Protein AF-A0A6I6CKU2-F1 (afdb_monomer)

Sequence (514 aa):
MPNRETVRALVSAFNVHNYARNTVKTNFTLQSRGKEDYIVVSFDKSMGTYQCRRYLDSIKRKIIREFYGIEKGNKAEILDTAKLIFDVNSFPFENYKDVESFPLKNYKGDWFVDKQGSIKFVTSVDDGVIFNLKSHLASSLAKDIREDMQISSTTVPFNKGKYLCCSKFDNKELSQQFKSKFLSRMRERYENVPKKPLKVKDNSVYIKDVFDDARFIDSVTRYKAWLVGMYLGVESSANYKVKLFKDMIIESIGQATRVTVAGFIRNFPLNEKTAKILIPVVLDNGEPRILASEEALKLSYAFNYAVFNNLYSKVQAELPICGDSGIYGIDFSNKEISHCVITKIIKNSVINKDHELSIDPELRFRALSRSPSTELSGMKLESPTCSQGGVKDSPRQGSEKEEGEEGLRLLNYVNSVRTSDRPLTDLSYATTSCGVPGISRDLSAGEGTLTEANIPDQKRSSSIPSLRAWDSSTFLNSEDSLKDTENICNEEPEKQQVRGCPETSKFKHIPSLT

Structure (mmCIF, N/CA/C/O backbone):
data_AF-A0A6I6CKU2-F1
#
_entry.id   AF-A0A6I6CKU2-F1
#
loop_
_atom_site.group_PDB
_atom_site.id
_atom_site.type_symbol
_atom_site.label_atom_id
_atom_site.label_alt_id
_atom_site.label_comp_id
_atom_site.label_asym_id
_atom_site.label_entity_id
_atom_site.label_seq_id
_atom_site.pdbx_PDB_ins_code
_atom_site.Cartn_x
_atom_site.Cartn_y
_atom_site.Cartn_z
_atom_site.occupancy
_atom_site.B_iso_or_equiv
_atom_site.auth_seq_id
_atom_site.auth_comp_id
_atom_site.auth_asym_id
_atom_site.auth_atom_id
_atom_site.pdbx_PDB_model_num
ATOM 1 N N . MET A 1 1 ? -21.635 -7.963 4.712 1.00 56.56 1 MET A N 1
ATOM 2 C CA . MET A 1 1 ? -20.225 -8.071 4.290 1.00 56.56 1 MET A CA 1
ATOM 3 C C . MET A 1 1 ? -19.980 -7.177 3.080 1.00 56.56 1 MET A C 1
ATOM 5 O O . MET A 1 1 ? -20.855 -7.131 2.217 1.00 56.56 1 MET A O 1
ATOM 9 N N . PRO A 1 2 ? -18.857 -6.438 3.028 1.00 69.00 2 PRO A N 1
ATOM 10 C CA . PRO A 1 2 ? -18.448 -5.670 1.854 1.00 69.00 2 PRO A CA 1
ATOM 11 C C . PRO A 1 2 ? -18.294 -6.583 0.640 1.00 69.00 2 PRO A C 1
ATOM 13 O O . PRO A 1 2 ? -17.998 -7.769 0.783 1.00 69.00 2 PRO A O 1
ATOM 16 N N . ASN A 1 3 ? -18.465 -6.029 -0.558 1.00 84.88 3 ASN A N 1
ATOM 17 C CA . ASN A 1 3 ? -18.207 -6.792 -1.769 1.00 84.88 3 ASN A CA 1
ATOM 18 C C . ASN A 1 3 ? -16.691 -7.041 -1.941 1.00 84.88 3 ASN A C 1
ATOM 20 O O . ASN A 1 3 ? -15.838 -6.375 -1.344 1.00 84.88 3 ASN A O 1
ATOM 24 N N . ARG A 1 4 ? -16.351 -8.009 -2.792 1.00 90.44 4 ARG A N 1
ATOM 25 C CA . ARG A 1 4 ? -14.965 -8.404 -3.075 1.00 90.44 4 ARG A CA 1
ATOM 26 C C . ARG A 1 4 ? -14.084 -7.250 -3.565 1.00 90.44 4 ARG A C 1
ATOM 28 O O . ARG A 1 4 ? -12.880 -7.240 -3.312 1.00 90.44 4 ARG A O 1
ATOM 35 N N . GLU A 1 5 ? -14.658 -6.286 -4.279 1.00 93.44 5 GLU A N 1
ATOM 36 C CA . GLU A 1 5 ? -13.935 -5.113 -4.779 1.00 93.44 5 GLU A CA 1
ATOM 37 C C . GLU A 1 5 ? -13.506 -4.193 -3.638 1.00 93.44 5 GLU A C 1
ATOM 39 O O . GLU A 1 5 ? -12.350 -3.776 -3.601 1.00 93.44 5 GLU A O 1
ATOM 44 N N . THR A 1 6 ? -14.383 -3.958 -2.660 1.00 95.69 6 THR A N 1
ATOM 45 C CA . THR A 1 6 ? -14.067 -3.193 -1.451 1.00 95.69 6 THR A CA 1
ATOM 46 C C . THR A 1 6 ? -12.953 -3.870 -0.660 1.00 95.69 6 THR A C 1
ATOM 48 O O . THR A 1 6 ? -11.991 -3.208 -0.276 1.00 95.69 6 THR A O 1
ATOM 51 N N . VAL A 1 7 ? -13.009 -5.194 -0.472 1.00 96.12 7 VAL A N 1
ATOM 52 C CA . VAL A 1 7 ? -11.934 -5.935 0.215 1.00 96.12 7 VAL A CA 1
ATOM 53 C C . VAL A 1 7 ? -10.614 -5.821 -0.551 1.00 96.12 7 VAL A C 1
ATOM 55 O O . VAL A 1 7 ? -9.569 -5.564 0.045 1.00 96.12 7 VAL A O 1
ATOM 58 N N . ARG A 1 8 ? -10.643 -5.951 -1.883 1.00 96.38 8 ARG A N 1
ATOM 59 C CA . ARG A 1 8 ? -9.453 -5.792 -2.733 1.00 96.38 8 ARG A CA 1
ATOM 60 C C . ARG A 1 8 ? -8.849 -4.393 -2.597 1.00 96.38 8 ARG A C 1
ATOM 62 O O . ARG A 1 8 ? -7.631 -4.277 -2.471 1.00 96.38 8 ARG A O 1
ATOM 69 N N . ALA A 1 9 ? -9.687 -3.357 -2.601 1.00 97.62 9 ALA A N 1
ATOM 70 C CA . ALA A 1 9 ? -9.259 -1.975 -2.426 1.00 97.62 9 ALA A CA 1
ATOM 71 C C . ALA A 1 9 ? -8.648 -1.751 -1.032 1.00 97.62 9 ALA A C 1
ATOM 73 O O . ALA A 1 9 ? -7.588 -1.144 -0.926 1.00 97.62 9 ALA A O 1
ATOM 74 N N . LEU A 1 10 ? -9.246 -2.310 0.027 1.00 98.38 10 LEU A N 1
ATOM 75 C CA . LEU A 1 10 ? -8.714 -2.244 1.394 1.00 98.38 10 LEU A CA 1
ATOM 76 C C . LEU A 1 10 ? -7.353 -2.939 1.535 1.00 98.38 10 LEU A C 1
ATOM 78 O O . LEU A 1 10 ? -6.452 -2.392 2.167 1.00 98.38 10 LEU A O 1
ATOM 82 N N . VAL A 1 11 ? -7.176 -4.115 0.926 1.00 98.19 11 VAL A N 1
ATOM 83 C CA . VAL A 1 11 ? -5.886 -4.826 0.902 1.00 98.19 11 VAL A CA 1
ATOM 84 C C . VAL A 1 11 ? -4.819 -3.997 0.177 1.00 98.19 11 VAL A C 1
ATOM 86 O O . VAL A 1 11 ? -3.705 -3.850 0.679 1.00 98.19 11 VAL A O 1
ATOM 89 N N . SER A 1 12 ? -5.166 -3.406 -0.971 1.00 98.06 12 SER A N 1
ATOM 90 C CA . SER A 1 12 ? -4.270 -2.508 -1.712 1.00 98.06 12 SER A CA 1
ATOM 91 C C . SER A 1 12 ? -3.883 -1.280 -0.879 1.00 98.06 12 SER A C 1
ATOM 93 O O . SER A 1 12 ? -2.698 -0.968 -0.744 1.00 98.06 12 SER A O 1
ATOM 95 N N . ALA A 1 13 ? -4.868 -0.638 -0.242 1.00 98.38 13 ALA A N 1
ATOM 96 C CA . ALA A 1 13 ? -4.661 0.506 0.638 1.00 98.38 13 ALA A CA 1
ATOM 97 C C . ALA A 1 13 ? -3.720 0.162 1.797 1.00 98.38 13 ALA A C 1
ATOM 99 O O . ALA A 1 13 ? -2.774 0.902 2.062 1.00 98.38 13 ALA A O 1
ATOM 100 N N . PHE A 1 14 ? -3.932 -0.986 2.448 1.00 98.38 14 PHE A N 1
ATOM 101 C CA . PHE A 1 14 ? -3.084 -1.456 3.541 1.00 98.38 14 PHE A CA 1
ATOM 102 C C . PHE A 1 14 ? -1.624 -1.602 3.093 1.00 98.38 14 PHE A C 1
ATOM 104 O O . PHE A 1 14 ? -0.724 -1.062 3.738 1.00 98.38 14 PHE A O 1
ATOM 111 N N . ASN A 1 15 ? -1.391 -2.261 1.956 1.00 98.31 15 ASN A N 1
ATOM 112 C CA . ASN A 1 15 ? -0.050 -2.451 1.406 1.00 98.31 15 ASN A CA 1
ATOM 113 C C . ASN A 1 15 ? 0.641 -1.114 1.084 1.00 98.31 15 ASN A C 1
ATOM 115 O O . ASN A 1 15 ? 1.746 -0.839 1.560 1.00 98.31 15 ASN A O 1
ATOM 119 N N . VAL A 1 16 ? -0.022 -0.254 0.303 1.00 98.00 16 VAL A N 1
ATOM 120 C CA . VAL A 1 16 ? 0.553 1.013 -0.179 1.00 98.00 16 VAL A CA 1
ATOM 121 C C . VAL A 1 16 ? 0.796 1.993 0.965 1.00 98.00 16 VAL A C 1
ATOM 123 O O . VAL A 1 16 ? 1.851 2.621 1.009 1.00 98.00 16 VAL A O 1
ATOM 126 N N . HIS A 1 17 ? -0.137 2.126 1.913 1.00 96.69 17 HIS A N 1
ATOM 127 C CA . HIS A 1 17 ? 0.030 3.054 3.034 1.00 96.69 17 HIS A CA 1
ATOM 128 C C . HIS A 1 17 ? 1.182 2.643 3.954 1.00 96.69 17 HIS A C 1
ATOM 130 O O . HIS A 1 17 ? 1.969 3.502 4.355 1.00 96.69 17 HIS A O 1
ATOM 136 N N . ASN A 1 18 ? 1.312 1.350 4.270 1.00 96.12 18 ASN A N 1
ATOM 137 C CA . ASN A 1 18 ? 2.425 0.875 5.092 1.00 96.12 18 ASN A CA 1
ATOM 138 C C . ASN A 1 18 ? 3.771 1.007 4.361 1.00 96.12 18 ASN A C 1
ATOM 140 O O . ASN A 1 18 ? 4.771 1.354 4.993 1.00 96.12 18 ASN A O 1
ATOM 144 N N . TYR A 1 19 ? 3.795 0.797 3.038 1.00 94.69 19 TYR A N 1
ATOM 145 C CA . TYR A 1 19 ? 4.985 1.040 2.226 1.00 94.69 19 TYR A CA 1
ATOM 146 C C . TYR A 1 19 ? 5.379 2.524 2.228 1.00 94.69 19 TYR A C 1
ATOM 148 O O . TYR A 1 19 ? 6.525 2.845 2.543 1.00 94.69 19 TYR A O 1
ATOM 156 N N . ALA A 1 20 ? 4.429 3.418 1.933 1.00 92.25 20 ALA A N 1
ATOM 157 C CA . ALA A 1 20 ? 4.652 4.858 1.809 1.00 92.25 20 ALA A CA 1
ATOM 158 C C . ALA A 1 20 ? 5.150 5.503 3.110 1.00 92.25 20 ALA A C 1
ATOM 160 O O . ALA A 1 20 ? 5.988 6.395 3.063 1.00 92.25 20 ALA A O 1
ATOM 161 N N . ARG A 1 21 ? 4.665 5.038 4.269 1.00 89.44 21 ARG A N 1
ATOM 162 C CA . ARG A 1 21 ? 5.145 5.484 5.590 1.00 89.44 21 ARG A CA 1
ATOM 163 C C . ARG A 1 21 ? 6.405 4.771 6.069 1.00 89.44 21 ARG A C 1
ATOM 165 O O . ARG A 1 21 ? 6.883 5.045 7.159 1.00 89.44 21 ARG A O 1
ATOM 172 N N . ASN A 1 22 ? 6.899 3.795 5.310 1.00 89.88 22 ASN A N 1
ATOM 173 C CA . ASN A 1 22 ? 7.991 2.930 5.734 1.00 89.88 22 ASN A CA 1
ATOM 174 C C . ASN A 1 22 ? 7.745 2.228 7.095 1.00 89.88 22 ASN A C 1
ATOM 176 O O . ASN A 1 22 ? 8.678 1.966 7.847 1.00 89.88 22 ASN A O 1
ATOM 180 N N . THR A 1 23 ? 6.489 1.898 7.408 1.00 91.12 23 THR A N 1
ATOM 181 C CA . THR A 1 23 ? 6.108 1.277 8.688 1.00 91.12 23 THR A CA 1
ATOM 182 C C . THR A 1 23 ? 6.424 -0.215 8.705 1.00 91.12 23 THR A C 1
ATOM 184 O O . THR A 1 23 ? 7.088 -0.733 9.601 1.00 91.12 23 THR A O 1
ATOM 187 N N . VAL A 1 24 ? 5.914 -0.931 7.704 1.00 94.06 24 VAL A N 1
ATOM 188 C CA . VAL A 1 24 ? 6.107 -2.369 7.521 1.00 94.06 24 VAL A CA 1
ATOM 189 C C . VAL A 1 24 ? 5.898 -2.704 6.050 1.00 94.06 24 VAL A C 1
ATOM 191 O O . VAL A 1 24 ? 4.963 -2.219 5.416 1.00 94.06 24 VAL A O 1
ATOM 194 N N . LYS A 1 25 ? 6.776 -3.517 5.471 1.00 95.19 25 LYS A N 1
ATOM 195 C CA . LYS A 1 25 ? 6.597 -3.994 4.100 1.00 95.19 25 LYS A CA 1
ATOM 196 C C . LYS A 1 25 ? 5.571 -5.111 4.091 1.00 95.19 25 LYS A C 1
ATOM 198 O O . LYS A 1 25 ? 5.665 -6.007 4.919 1.00 95.19 25 LYS A O 1
ATOM 203 N N . THR A 1 26 ? 4.576 -5.033 3.214 1.00 96.75 26 THR A N 1
ATOM 204 C CA . THR A 1 26 ? 3.448 -5.978 3.138 1.00 96.75 26 THR A CA 1
ATOM 205 C C . THR A 1 26 ? 3.100 -6.235 1.678 1.00 96.75 26 THR A C 1
ATOM 207 O O . THR A 1 26 ? 3.168 -5.318 0.865 1.00 96.75 26 THR A O 1
ATOM 210 N N . ASN A 1 27 ? 2.762 -7.480 1.345 1.00 96.38 27 ASN A N 1
ATOM 211 C CA . ASN A 1 27 ? 2.477 -7.947 -0.018 1.00 96.38 27 ASN A CA 1
ATOM 212 C C . ASN A 1 27 ? 1.135 -8.694 -0.095 1.00 96.38 27 ASN A C 1
ATOM 214 O O . ASN A 1 27 ? 0.981 -9.674 -0.822 1.00 96.38 27 ASN A O 1
ATOM 218 N N . PHE A 1 28 ? 0.159 -8.277 0.710 1.00 96.94 28 PHE A N 1
ATOM 219 C CA . PHE A 1 28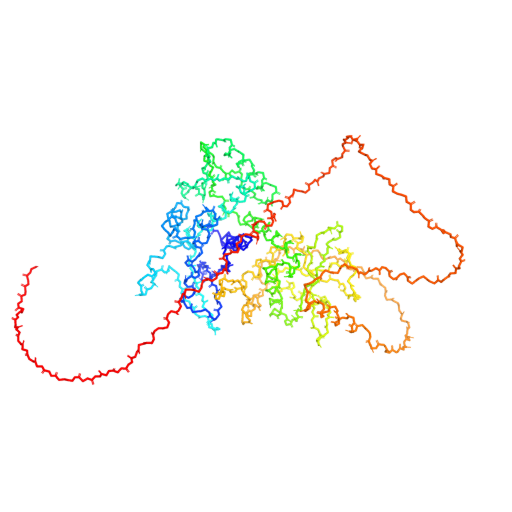 ? -1.093 -9.009 0.851 1.00 96.94 28 PHE A CA 1
ATOM 220 C C . PHE A 1 28 ? -1.833 -9.077 -0.484 1.00 96.94 28 PHE A C 1
ATOM 222 O O . PHE A 1 28 ? -1.978 -8.070 -1.181 1.00 96.94 28 PHE A O 1
ATOM 229 N N . THR A 1 29 ? -2.338 -10.258 -0.833 1.00 95.06 29 THR A N 1
ATOM 230 C CA . THR A 1 29 ? -3.132 -10.462 -2.050 1.00 95.06 29 THR A CA 1
ATOM 231 C C . THR A 1 29 ? -4.480 -11.077 -1.717 1.00 95.06 29 THR A C 1
ATOM 233 O O . THR A 1 29 ? -4.567 -11.955 -0.867 1.00 95.06 29 THR A O 1
ATOM 236 N N . LEU A 1 30 ? -5.538 -10.630 -2.396 1.00 94.75 30 LEU A N 1
ATOM 237 C CA . LEU A 1 30 ? -6.864 -11.233 -2.278 1.00 94.75 30 LEU A CA 1
ATOM 238 C C . LEU A 1 30 ? -7.019 -12.345 -3.322 1.00 94.75 30 LEU A C 1
ATOM 240 O O . LEU A 1 30 ? -6.935 -12.083 -4.527 1.00 94.75 30 LEU A O 1
ATOM 244 N N . GLN A 1 31 ? -7.263 -13.570 -2.870 1.00 91.69 31 GLN A N 1
ATOM 245 C CA . GLN A 1 31 ? -7.540 -14.733 -3.714 1.00 91.69 31 GLN A CA 1
ATOM 246 C C . GLN A 1 31 ? -8.893 -15.333 -3.344 1.00 91.69 31 GLN A C 1
ATOM 248 O O . GLN A 1 31 ? -9.341 -15.185 -2.216 1.00 91.69 31 GLN A O 1
ATOM 253 N N . SER A 1 32 ? -9.530 -16.028 -4.283 1.00 86.25 32 SER A N 1
ATOM 254 C CA . SER A 1 32 ? -10.801 -16.712 -4.023 1.00 86.25 32 SER A CA 1
ATOM 255 C C . SER A 1 32 ? -10.615 -18.210 -4.188 1.00 86.25 32 SER A C 1
ATOM 257 O O . SER A 1 32 ? -10.017 -18.650 -5.176 1.00 86.25 32 SER A O 1
ATOM 259 N N . ARG A 1 33 ? -11.143 -18.992 -3.246 1.00 79.69 33 ARG A N 1
ATOM 260 C CA . ARG A 1 33 ? -11.263 -20.448 -3.371 1.00 79.69 33 ARG A CA 1
ATOM 261 C C . ARG A 1 33 ? -12.738 -20.797 -3.208 1.00 79.69 33 ARG A C 1
ATOM 263 O O . ARG A 1 33 ? -13.307 -20.669 -2.131 1.00 79.69 33 ARG A O 1
ATOM 270 N N . GLY A 1 34 ? -13.381 -21.177 -4.311 1.00 79.06 34 GLY A N 1
ATOM 271 C CA . GLY A 1 34 ? -14.831 -21.360 -4.338 1.00 79.06 34 GLY A CA 1
ATOM 272 C C . GLY A 1 34 ? -15.570 -20.040 -4.101 1.00 79.06 34 GLY A C 1
ATOM 273 O O . GLY A 1 34 ? -15.383 -19.089 -4.858 1.00 79.06 34 GLY A O 1
ATOM 274 N N . LYS A 1 35 ? -16.418 -20.003 -3.068 1.00 78.62 35 LYS A N 1
ATOM 275 C CA . LYS A 1 35 ? -17.223 -18.827 -2.689 1.00 78.62 35 LYS A CA 1
ATOM 276 C C . LYS A 1 35 ? -16.555 -17.937 -1.637 1.00 78.62 35 LYS A C 1
ATOM 278 O O . LYS A 1 35 ? -17.101 -16.887 -1.319 1.00 78.62 35 LYS A O 1
ATOM 283 N N . GLU A 1 36 ? -15.409 -18.351 -1.106 1.00 85.00 36 GLU A N 1
ATOM 284 C CA . GLU A 1 36 ? -14.719 -17.649 -0.029 1.00 85.00 36 GLU A CA 1
ATOM 285 C C . GLU A 1 36 ? -13.511 -16.877 -0.558 1.00 85.00 36 GLU A C 1
ATOM 287 O O . GLU A 1 36 ? -12.762 -17.349 -1.425 1.00 85.00 36 GLU A O 1
ATOM 292 N N . ASP A 1 37 ? -13.336 -15.673 -0.020 1.00 91.12 37 ASP A N 1
ATOM 293 C CA . ASP A 1 37 ? -12.187 -14.819 -0.268 1.00 91.12 37 ASP A CA 1
ATOM 294 C C . ASP A 1 37 ? -11.178 -14.953 0.881 1.00 91.12 37 ASP A C 1
ATOM 296 O O . ASP A 1 37 ? -11.534 -14.992 2.060 1.00 91.12 37 ASP A O 1
ATOM 300 N N . TYR A 1 38 ? -9.898 -14.988 0.521 1.00 93.44 38 TYR A N 1
ATOM 301 C CA . TYR A 1 38 ? -8.781 -15.159 1.439 1.00 93.44 38 TYR A CA 1
ATOM 302 C C . TYR A 1 38 ? -7.694 -14.130 1.160 1.00 93.44 38 TYR A C 1
ATOM 304 O O . TYR A 1 38 ? -7.378 -13.833 0.001 1.00 93.44 38 TYR A O 1
ATOM 312 N N . ILE A 1 39 ? -7.068 -13.638 2.225 1.00 95.69 39 ILE A N 1
ATOM 313 C CA . ILE A 1 39 ? -5.825 -12.880 2.129 1.00 95.69 39 ILE A CA 1
ATOM 314 C C . ILE A 1 39 ? -4.663 -13.866 2.140 1.00 95.69 39 ILE A C 1
ATOM 316 O O . ILE A 1 39 ? -4.586 -14.744 2.997 1.00 95.69 39 ILE A O 1
ATOM 320 N N . VAL A 1 40 ? -3.751 -13.703 1.186 1.00 94.62 40 VAL A N 1
ATOM 321 C CA . VAL A 1 40 ? -2.530 -14.496 1.063 1.00 94.62 40 VAL A CA 1
ATOM 322 C C . VAL A 1 40 ? -1.313 -13.599 1.240 1.00 94.62 40 VAL A C 1
ATOM 324 O O . VAL A 1 40 ? -1.195 -12.576 0.559 1.00 94.62 40 VAL A O 1
ATOM 327 N N . VAL A 1 41 ? -0.402 -14.020 2.114 1.00 95.69 41 VAL A N 1
ATOM 328 C CA . VAL A 1 41 ? 0.933 -13.442 2.314 1.00 95.69 41 VAL A CA 1
ATOM 329 C C . VAL A 1 41 ? 1.953 -14.410 1.729 1.00 95.69 41 VAL A C 1
ATOM 331 O O . VAL A 1 41 ? 1.909 -15.602 2.040 1.00 95.69 41 VAL A O 1
ATOM 334 N N . SER A 1 42 ? 2.841 -13.914 0.867 1.00 94.31 42 SER A N 1
ATOM 335 C CA . SER A 1 42 ? 3.862 -14.746 0.215 1.00 94.31 42 SER A CA 1
ATOM 336 C C . SER A 1 42 ? 5.248 -14.435 0.762 1.00 94.31 42 SER A C 1
ATOM 338 O O . SER A 1 42 ? 5.627 -13.266 0.852 1.00 94.31 42 SER A O 1
ATOM 340 N N . PHE A 1 43 ? 5.996 -15.476 1.103 1.00 94.56 43 PHE A N 1
ATOM 341 C CA . PHE A 1 43 ? 7.346 -15.378 1.641 1.00 94.56 43 PHE A CA 1
ATOM 342 C C . PHE A 1 43 ? 8.356 -15.909 0.634 1.00 94.56 43 PHE A C 1
ATOM 344 O O . PHE A 1 43 ? 8.044 -16.802 -0.154 1.00 94.56 43 PHE A O 1
ATOM 351 N N . ASP A 1 44 ? 9.554 -15.343 0.670 1.00 92.12 44 ASP A N 1
ATOM 352 C CA . ASP A 1 44 ? 10.681 -15.821 -0.112 1.00 92.12 44 ASP A CA 1
ATOM 353 C C . ASP A 1 44 ? 11.053 -17.250 0.309 1.00 92.12 44 ASP A C 1
ATOM 355 O O . ASP A 1 44 ? 10.981 -17.600 1.490 1.00 92.12 44 ASP A O 1
ATOM 359 N N . LYS A 1 45 ? 11.483 -18.077 -0.649 1.00 89.31 45 LYS A N 1
ATOM 360 C CA . LYS A 1 45 ? 11.867 -19.482 -0.419 1.00 89.31 45 LYS A CA 1
ATOM 361 C C . LYS A 1 45 ? 13.009 -19.662 0.586 1.00 89.31 45 LYS A C 1
ATOM 363 O O . LYS A 1 45 ? 13.162 -20.743 1.146 1.00 89.31 45 LYS A O 1
ATOM 368 N N . SER A 1 46 ? 13.816 -18.624 0.817 1.00 88.38 46 SER A N 1
ATOM 369 C CA . SER A 1 46 ? 14.869 -18.640 1.836 1.00 88.38 46 SER A CA 1
ATOM 370 C C . SER A 1 46 ? 14.338 -18.517 3.266 1.00 88.38 46 SER A C 1
ATOM 372 O O . SER A 1 46 ? 15.090 -18.766 4.209 1.00 88.38 46 SER A O 1
ATOM 374 N N . MET A 1 47 ? 13.065 -18.147 3.454 1.00 91.69 47 MET A N 1
ATOM 375 C CA . MET A 1 47 ? 12.471 -18.012 4.778 1.00 91.69 47 MET A CA 1
ATOM 376 C C . MET A 1 47 ? 11.917 -19.339 5.295 1.00 91.69 47 MET A C 1
ATOM 378 O O . MET A 1 47 ? 11.051 -19.961 4.683 1.00 91.69 47 MET A O 1
ATOM 382 N N . GLY A 1 48 ? 12.350 -19.731 6.493 1.00 90.56 48 GLY A N 1
ATOM 383 C CA . GLY A 1 48 ? 11.729 -20.821 7.241 1.00 90.56 48 GLY A CA 1
ATOM 384 C C . GLY A 1 48 ? 10.452 -20.380 7.965 1.00 90.56 48 GLY A C 1
ATOM 385 O O . GLY A 1 48 ? 10.269 -19.206 8.291 1.00 90.56 48 GLY A O 1
ATOM 386 N N . THR A 1 49 ? 9.592 -21.338 8.325 1.00 87.12 49 THR A N 1
ATOM 387 C CA . THR A 1 49 ? 8.307 -21.092 9.015 1.00 87.12 49 THR A CA 1
ATOM 388 C C . THR A 1 49 ? 8.433 -20.192 10.250 1.00 87.12 49 THR A C 1
ATOM 390 O O . THR A 1 49 ? 7.565 -19.356 10.498 1.00 87.12 49 THR A O 1
ATOM 393 N N . TYR A 1 50 ? 9.514 -20.332 11.026 1.00 86.25 50 TYR A N 1
ATOM 394 C CA . TYR A 1 50 ? 9.772 -19.486 12.195 1.00 86.25 50 TYR A CA 1
ATOM 395 C C . TYR A 1 50 ? 9.970 -18.009 11.819 1.00 86.25 50 TYR A C 1
ATOM 397 O O . TYR A 1 50 ? 9.373 -17.132 12.444 1.00 86.25 50 TYR A O 1
ATOM 405 N N . GLN A 1 51 ? 10.750 -17.729 10.771 1.00 91.56 51 GLN A N 1
ATOM 406 C CA . GLN A 1 51 ? 10.971 -16.366 10.280 1.00 91.56 51 GLN A CA 1
ATOM 407 C C . GLN A 1 51 ? 9.668 -15.766 9.740 1.00 91.56 51 GLN A C 1
ATOM 409 O O . GLN A 1 51 ? 9.335 -14.630 10.073 1.00 91.56 51 GLN A O 1
ATOM 414 N N . CYS A 1 52 ? 8.876 -16.543 8.993 1.00 91.50 52 CYS A N 1
ATOM 415 C CA . CYS A 1 52 ? 7.580 -16.088 8.483 1.00 91.50 52 CYS A CA 1
ATOM 416 C C . CYS A 1 52 ? 6.609 -15.715 9.618 1.00 91.50 52 CYS A C 1
ATOM 418 O O . CYS A 1 52 ? 5.939 -14.685 9.552 1.00 91.50 52 CYS A O 1
ATOM 420 N N . ARG A 1 53 ? 6.555 -16.518 10.691 1.00 87.19 53 ARG A N 1
ATOM 421 C CA . ARG A 1 53 ? 5.743 -16.221 11.887 1.00 87.19 53 ARG A CA 1
ATOM 422 C C . ARG A 1 53 ? 6.228 -14.964 12.605 1.00 87.19 53 ARG A C 1
ATOM 424 O O . ARG A 1 53 ? 5.424 -14.076 12.871 1.00 87.19 53 ARG A O 1
ATOM 431 N N . ARG A 1 54 ? 7.542 -14.830 12.833 1.00 87.62 54 ARG A N 1
ATOM 432 C CA . ARG A 1 54 ? 8.129 -13.610 13.421 1.00 87.62 54 ARG A CA 1
ATOM 433 C C . ARG A 1 54 ? 7.789 -12.358 12.615 1.00 87.62 54 ARG A C 1
ATOM 435 O O . ARG A 1 54 ? 7.521 -11.313 13.211 1.00 87.62 54 ARG A O 1
ATOM 442 N N . TYR A 1 55 ? 7.794 -12.445 11.284 1.00 93.00 55 TYR A N 1
ATOM 443 C CA . TYR A 1 55 ? 7.376 -11.341 10.426 1.00 93.00 55 TYR A CA 1
ATOM 444 C C . TYR A 1 55 ? 5.916 -10.953 10.693 1.00 93.00 55 TYR A C 1
ATOM 446 O O . TYR A 1 55 ? 5.649 -9.779 10.962 1.00 93.00 55 TYR A O 1
ATOM 454 N N . LEU A 1 56 ? 4.991 -11.917 10.664 1.00 92.00 56 LEU A N 1
ATOM 455 C CA . LEU A 1 56 ? 3.562 -11.667 10.874 1.00 92.00 56 LEU A CA 1
ATOM 456 C C . LEU A 1 56 ? 3.287 -11.078 12.270 1.00 92.00 56 LEU A C 1
ATOM 458 O O . LEU A 1 56 ? 2.577 -10.075 12.377 1.00 92.00 56 LEU A O 1
ATOM 462 N N . ASP A 1 57 ? 3.935 -11.599 13.317 1.00 85.81 57 ASP A N 1
ATOM 463 C CA . ASP A 1 57 ? 3.876 -11.053 14.683 1.00 85.81 57 ASP A CA 1
ATOM 464 C C . ASP A 1 57 ? 4.360 -9.592 14.743 1.00 85.81 57 ASP A C 1
ATOM 466 O O . ASP A 1 57 ? 3.880 -8.772 15.538 1.00 85.81 57 ASP A O 1
ATOM 470 N N . SER A 1 58 ? 5.331 -9.241 13.894 1.00 88.94 58 SER A N 1
ATOM 471 C CA . SER A 1 58 ? 5.932 -7.910 13.879 1.00 88.94 58 SER A CA 1
ATOM 472 C C . SER A 1 58 ? 5.013 -6.828 13.309 1.00 88.94 58 SER A C 1
ATOM 474 O O . SER A 1 58 ? 5.189 -5.664 13.677 1.00 88.94 58 SER A O 1
ATOM 476 N N . ILE A 1 59 ? 4.031 -7.179 12.466 1.00 92.94 59 ILE A N 1
ATOM 477 C CA . ILE A 1 59 ? 3.163 -6.222 11.754 1.00 92.94 59 ILE A CA 1
ATOM 478 C C . ILE A 1 59 ? 2.423 -5.322 12.744 1.00 92.94 59 ILE A C 1
ATOM 480 O O . ILE A 1 59 ? 2.568 -4.097 12.701 1.00 92.94 59 ILE A O 1
ATOM 484 N N . LYS A 1 60 ? 1.698 -5.926 13.695 1.00 91.75 60 LYS A N 1
ATOM 485 C CA . LYS A 1 60 ? 0.990 -5.206 14.764 1.00 91.75 60 LYS A CA 1
ATOM 486 C C . LYS A 1 60 ? 1.928 -4.276 15.519 1.00 91.75 60 LYS A C 1
ATOM 488 O O . LYS A 1 60 ? 1.641 -3.093 15.675 1.00 91.75 60 LYS A O 1
ATOM 493 N N . ARG A 1 61 ? 3.067 -4.810 15.964 1.00 89.81 61 ARG A N 1
ATOM 494 C CA . ARG A 1 61 ? 4.052 -4.068 16.755 1.00 89.81 61 ARG A CA 1
ATOM 495 C C . ARG A 1 61 ? 4.570 -2.843 15.999 1.00 89.81 61 ARG A C 1
ATOM 497 O O . ARG A 1 61 ? 4.607 -1.762 16.573 1.00 89.81 61 ARG A O 1
ATOM 504 N N . LYS A 1 62 ? 4.957 -3.000 14.730 1.00 91.88 62 LYS A N 1
ATOM 505 C CA . LYS A 1 62 ? 5.483 -1.907 13.897 1.00 91.88 62 LYS A CA 1
ATOM 506 C C . LYS A 1 62 ? 4.427 -0.821 13.661 1.00 91.88 62 LYS A C 1
ATOM 508 O O . LYS A 1 62 ? 4.718 0.352 13.862 1.00 91.88 62 LYS A O 1
ATOM 513 N N . ILE A 1 63 ? 3.195 -1.209 13.327 1.00 93.38 63 ILE A N 1
ATOM 514 C CA . ILE A 1 63 ? 2.096 -0.261 13.077 1.00 93.38 63 ILE A CA 1
ATOM 515 C C . ILE A 1 63 ? 1.723 0.522 14.337 1.00 93.38 63 ILE A C 1
ATOM 517 O O . ILE A 1 63 ? 1.583 1.742 14.281 1.00 93.38 63 ILE A O 1
ATOM 521 N N . ILE A 1 64 ? 1.583 -0.156 15.479 1.00 91.06 64 ILE A N 1
ATOM 522 C CA . ILE A 1 64 ? 1.206 0.501 16.734 1.00 91.06 64 ILE A CA 1
ATOM 523 C C . ILE A 1 64 ? 2.273 1.509 17.171 1.00 91.06 64 ILE A C 1
ATOM 525 O O . ILE A 1 64 ? 1.939 2.634 17.538 1.00 91.06 64 ILE A O 1
ATOM 529 N N . ARG A 1 65 ? 3.555 1.149 17.063 1.00 88.81 65 ARG A N 1
ATOM 530 C CA . ARG A 1 65 ? 4.661 2.061 17.385 1.00 88.81 65 ARG A CA 1
ATOM 531 C C . ARG A 1 65 ? 4.647 3.310 16.507 1.00 88.81 65 ARG A C 1
ATOM 533 O O . ARG A 1 65 ? 4.685 4.415 17.029 1.00 88.81 65 ARG A O 1
ATOM 540 N N . GLU A 1 66 ? 4.515 3.141 15.196 1.00 87.62 66 GLU A N 1
ATOM 541 C CA . GLU A 1 66 ? 4.510 4.260 14.249 1.00 87.62 66 GLU A CA 1
ATOM 542 C C . GLU A 1 66 ? 3.317 5.210 14.467 1.00 87.62 66 GLU A C 1
ATOM 544 O O . GLU A 1 66 ? 3.437 6.441 14.494 1.00 87.62 66 GLU A O 1
ATOM 549 N N . PHE A 1 67 ? 2.120 4.652 14.644 1.00 85.56 67 PHE A N 1
ATOM 550 C CA . PHE A 1 67 ? 0.899 5.456 14.618 1.00 85.56 67 PHE A CA 1
ATOM 551 C C . PHE A 1 67 ? 0.629 6.128 15.971 1.00 85.56 67 PHE A C 1
ATOM 553 O O . PHE A 1 67 ? -0.038 7.170 15.997 1.00 85.56 67 PHE A O 1
ATOM 560 N N . TYR A 1 68 ? 1.178 5.569 17.057 1.00 82.44 68 TYR A N 1
ATOM 561 C CA . TYR A 1 68 ? 0.879 5.964 18.436 1.00 82.44 68 TYR A CA 1
ATOM 562 C C . TYR A 1 68 ? 2.108 6.305 19.287 1.00 82.44 68 TYR A C 1
ATOM 564 O O . TYR A 1 68 ? 1.936 6.678 20.439 1.00 82.44 68 TYR A O 1
ATOM 572 N N . GLY A 1 69 ? 3.322 6.248 18.728 1.00 76.19 69 GLY A N 1
ATOM 573 C CA . GLY A 1 69 ? 4.535 6.755 19.380 1.00 76.19 69 GLY A CA 1
ATOM 574 C C . GLY A 1 69 ? 5.006 5.930 20.577 1.00 76.19 69 GLY A C 1
ATOM 575 O O . GLY A 1 69 ? 5.605 6.484 21.489 1.00 76.19 69 GLY A O 1
ATOM 576 N N . ILE A 1 70 ? 4.723 4.626 20.590 1.00 79.19 70 ILE A N 1
ATOM 577 C CA . ILE A 1 70 ? 5.091 3.739 21.704 1.00 79.19 70 ILE A CA 1
ATOM 578 C C . ILE A 1 70 ? 6.549 3.282 21.564 1.00 79.19 70 ILE A C 1
ATOM 580 O O . ILE A 1 70 ? 6.992 2.874 20.481 1.00 79.19 70 ILE A O 1
ATOM 584 N N . GLU A 1 71 ? 7.292 3.323 22.671 1.00 74.75 71 GLU A N 1
ATOM 585 C CA . GLU A 1 71 ? 8.719 3.004 22.716 1.00 74.75 71 GLU A CA 1
ATOM 586 C C . GLU A 1 71 ? 9.047 1.543 22.355 1.00 74.75 71 GLU A C 1
ATOM 588 O O . GLU A 1 71 ? 8.250 0.605 22.498 1.00 74.75 71 GLU A O 1
ATOM 593 N N . LYS A 1 72 ? 10.280 1.338 21.870 1.00 64.25 72 LYS A N 1
ATOM 594 C CA . LYS A 1 72 ? 10.822 0.024 21.500 1.00 64.25 72 LYS A CA 1
ATOM 595 C C . LYS A 1 72 ? 11.073 -0.803 22.767 1.00 64.25 72 LYS A C 1
ATOM 597 O O . LYS A 1 72 ? 12.148 -0.751 23.339 1.00 64.25 72 LYS A O 1
ATOM 602 N N . GLY A 1 73 ? 10.092 -1.597 23.186 1.00 64.50 73 GLY A N 1
ATOM 603 C CA . GLY A 1 73 ? 10.255 -2.536 24.306 1.00 64.50 73 GLY A CA 1
ATOM 604 C C . GLY A 1 73 ? 8.998 -2.733 25.144 1.00 64.50 73 GLY A C 1
ATOM 605 O O . GLY A 1 73 ? 8.829 -3.794 25.743 1.00 64.50 73 GLY A O 1
ATOM 606 N N . ASN A 1 74 ? 8.063 -1.779 25.109 1.00 80.12 74 ASN A N 1
ATOM 607 C CA . ASN A 1 74 ? 6.846 -1.845 25.913 1.00 80.12 74 ASN A CA 1
ATOM 608 C C . ASN A 1 74 ? 5.773 -2.756 25.285 1.00 80.12 74 ASN A C 1
ATOM 610 O O . ASN A 1 74 ? 4.761 -2.309 24.745 1.00 80.12 74 ASN A O 1
ATOM 614 N N . LYS A 1 75 ? 6.009 -4.075 25.312 1.00 78.19 75 LYS A N 1
ATOM 615 C CA . LYS A 1 75 ? 5.100 -5.074 24.718 1.00 78.19 75 LYS A CA 1
ATOM 616 C C . LYS A 1 75 ? 3.679 -4.996 25.296 1.00 78.19 75 LYS A C 1
ATOM 618 O O . LYS A 1 75 ? 2.724 -5.182 24.541 1.00 78.19 75 LYS A O 1
ATOM 623 N N . ALA A 1 76 ? 3.547 -4.720 26.596 1.00 82.44 76 ALA A N 1
ATOM 624 C CA . ALA A 1 76 ? 2.255 -4.602 27.270 1.00 82.44 76 ALA A CA 1
ATOM 625 C C . ALA A 1 76 ? 1.457 -3.406 26.731 1.00 82.44 76 ALA A C 1
ATOM 627 O O . ALA A 1 76 ? 0.337 -3.583 26.255 1.00 82.44 76 ALA A O 1
ATOM 628 N N . GLU A 1 77 ? 2.074 -2.223 26.673 1.00 85.88 77 GLU A N 1
ATOM 629 C CA . GLU A 1 77 ? 1.435 -1.014 26.140 1.00 85.88 77 GLU A CA 1
ATOM 630 C C . GLU A 1 77 ? 1.067 -1.147 24.656 1.00 85.88 77 GLU A C 1
ATOM 632 O O . GLU A 1 77 ? -0.001 -0.695 24.236 1.00 85.88 77 GLU A O 1
ATOM 637 N N . ILE A 1 78 ? 1.902 -1.822 23.855 1.00 86.06 78 ILE A N 1
ATOM 638 C CA . ILE A 1 78 ? 1.597 -2.106 22.444 1.00 86.06 78 ILE A CA 1
ATOM 639 C C . ILE A 1 78 ? 0.328 -2.948 22.329 1.00 86.06 78 ILE A C 1
ATOM 641 O O . ILE A 1 78 ? -0.539 -2.655 21.502 1.00 86.06 78 ILE A O 1
ATOM 645 N N . LEU A 1 79 ? 0.216 -4.002 23.139 1.00 86.25 79 LEU A N 1
ATOM 646 C CA . LEU A 1 79 ? -0.951 -4.871 23.128 1.00 86.25 79 LEU A CA 1
ATOM 647 C C . LEU A 1 79 ? -2.199 -4.134 23.622 1.00 86.25 79 LEU A C 1
ATOM 649 O O . LEU A 1 79 ? -3.255 -4.251 23.000 1.00 86.25 79 LEU A O 1
ATOM 653 N N . ASP A 1 80 ? -2.094 -3.366 24.701 1.00 89.25 80 ASP A N 1
ATOM 654 C CA . ASP A 1 80 ? -3.236 -2.649 25.260 1.00 89.25 80 ASP A CA 1
ATOM 655 C C . ASP A 1 80 ? -3.716 -1.542 24.325 1.00 89.25 80 ASP A C 1
ATOM 657 O O . ASP A 1 80 ? -4.912 -1.449 24.050 1.00 89.25 80 ASP A O 1
ATOM 661 N N . THR A 1 81 ? -2.798 -0.808 23.700 1.00 89.44 81 THR A N 1
ATOM 662 C CA . THR A 1 81 ? -3.138 0.159 22.649 1.00 89.44 81 THR A CA 1
ATOM 663 C C . THR A 1 81 ? -3.793 -0.530 21.457 1.00 89.44 81 THR A C 1
ATOM 665 O O . THR A 1 81 ? -4.844 -0.086 20.992 1.00 89.44 81 THR A O 1
ATOM 668 N N . ALA A 1 82 ? -3.255 -1.663 20.994 1.00 90.75 82 ALA A N 1
ATOM 669 C CA . ALA A 1 82 ? -3.866 -2.421 19.906 1.00 90.75 82 A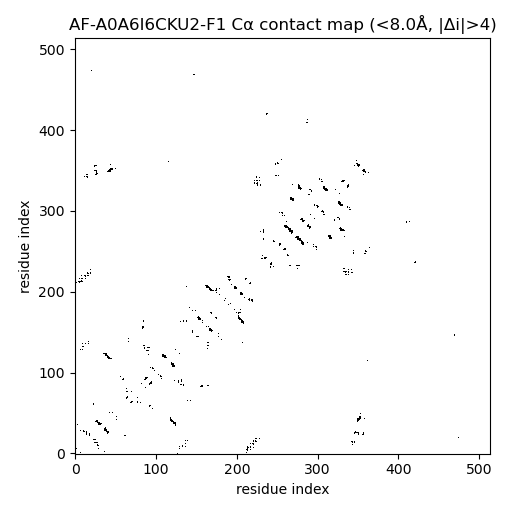LA A CA 1
ATOM 670 C C . ALA A 1 82 ? -5.297 -2.863 20.245 1.00 90.75 82 ALA A C 1
ATOM 672 O O . ALA A 1 82 ? -6.185 -2.705 19.409 1.00 90.75 82 ALA A O 1
ATOM 673 N N . LYS A 1 83 ? -5.551 -3.338 21.474 1.00 91.69 83 LYS A N 1
ATOM 674 C CA . LYS A 1 83 ? -6.896 -3.717 21.943 1.00 91.69 83 LYS A CA 1
ATOM 675 C C . LYS A 1 83 ? -7.875 -2.549 21.928 1.00 91.69 83 LYS A C 1
ATOM 677 O O . LYS A 1 83 ? -9.067 -2.786 21.741 1.00 91.69 83 LYS A O 1
ATOM 682 N N . LEU A 1 84 ? -7.423 -1.308 22.107 1.00 91.06 84 LEU A N 1
ATOM 683 C CA . LEU A 1 84 ? -8.301 -0.137 22.028 1.00 91.06 84 LEU A CA 1
ATOM 684 C C . LEU A 1 84 ? -8.788 0.127 20.599 1.00 91.06 84 LEU A C 1
ATOM 686 O O . LEU A 1 84 ? -9.920 0.570 20.416 1.00 91.06 84 LEU A O 1
ATOM 690 N N . ILE A 1 85 ? -7.960 -0.170 19.595 1.00 91.25 85 ILE A N 1
ATOM 691 C CA . ILE A 1 85 ? -8.176 0.271 18.210 1.00 91.25 85 ILE A CA 1
ATOM 692 C C . ILE A 1 85 ? -8.671 -0.868 17.322 1.00 91.25 85 ILE A C 1
ATOM 694 O O . ILE A 1 85 ? -9.668 -0.719 16.624 1.00 91.25 85 ILE A O 1
ATOM 698 N N . PHE A 1 86 ? -7.994 -2.010 17.371 1.00 94.62 86 PHE A N 1
ATOM 699 C CA . PHE A 1 86 ? -8.153 -3.117 16.435 1.00 94.62 86 PHE A CA 1
ATOM 700 C C . PHE A 1 86 ? -8.910 -4.285 17.063 1.00 94.62 86 PHE A C 1
ATOM 702 O O . PHE A 1 86 ? -9.018 -4.404 18.288 1.00 94.62 86 PHE A O 1
ATOM 709 N N . ASP A 1 87 ? -9.446 -5.162 16.225 1.00 93.69 87 ASP A N 1
ATOM 710 C CA . ASP A 1 87 ? -9.807 -6.507 16.642 1.00 93.69 87 ASP A CA 1
ATOM 711 C C . ASP A 1 87 ? -8.535 -7.358 16.712 1.00 93.69 87 ASP A C 1
ATOM 713 O O . ASP A 1 87 ? -8.014 -7.841 15.706 1.00 93.69 87 ASP A O 1
ATOM 717 N N . VAL A 1 88 ? -8.019 -7.518 17.930 1.00 91.56 88 VAL A N 1
ATOM 718 C CA . VAL A 1 88 ? -6.795 -8.278 18.197 1.00 91.56 88 VAL A CA 1
ATOM 719 C C . VAL A 1 88 ? -7.001 -9.792 18.144 1.00 91.56 88 VAL A C 1
ATOM 721 O O . VAL A 1 88 ? -6.083 -10.528 18.472 1.00 91.56 88 VAL A O 1
ATOM 724 N N . ASN A 1 89 ? -8.175 -10.286 17.755 1.00 90.12 89 ASN A N 1
ATOM 725 C CA . ASN A 1 89 ? -8.405 -11.710 17.496 1.00 90.12 89 ASN A CA 1
ATOM 726 C C . ASN A 1 89 ? -8.501 -12.018 15.993 1.00 90.12 89 ASN A C 1
ATOM 728 O O . ASN A 1 89 ? -8.890 -13.129 15.623 1.00 90.12 89 ASN A O 1
ATOM 732 N N . SER A 1 90 ? -8.183 -11.030 15.151 1.00 92.06 90 SER A N 1
ATOM 733 C CA . SER A 1 90 ? -8.360 -11.087 13.703 1.00 92.06 90 SER A CA 1
ATOM 734 C C . SER A 1 90 ? -7.138 -10.511 12.989 1.00 92.06 90 SER A C 1
ATOM 736 O O . SER A 1 90 ? -6.486 -9.574 13.457 1.00 92.06 90 SER A O 1
ATOM 738 N N . PHE A 1 91 ? -6.803 -11.066 11.828 1.00 93.31 91 PHE A N 1
ATOM 739 C CA . PHE A 1 91 ? -5.681 -10.602 11.010 1.00 93.31 91 PHE A CA 1
ATOM 740 C C . PHE A 1 91 ? -5.872 -9.129 10.567 1.00 93.31 91 PHE A C 1
ATOM 742 O O . PHE A 1 91 ? -7.010 -8.680 10.423 1.00 93.31 91 PHE A O 1
ATOM 749 N N . PRO A 1 92 ? -4.805 -8.328 10.356 1.00 93.00 92 PRO A N 1
ATOM 750 C CA . PRO A 1 92 ? -3.381 -8.597 10.596 1.00 93.00 92 PRO A CA 1
ATOM 751 C C . PRO A 1 92 ? -2.911 -8.271 12.025 1.00 93.00 92 PRO A C 1
ATOM 753 O O . PRO A 1 92 ? -1.709 -8.231 12.280 1.00 93.00 92 PRO A O 1
ATOM 756 N N . PHE A 1 93 ? -3.833 -8.013 12.959 1.00 91.44 93 PHE A N 1
ATOM 757 C CA . PHE A 1 93 ? -3.514 -7.606 14.335 1.00 91.44 93 PHE A CA 1
ATOM 758 C C . PHE A 1 93 ? -3.778 -8.698 15.372 1.00 91.44 93 PHE A C 1
ATOM 760 O O . PHE A 1 93 ? -3.778 -8.411 16.573 1.00 91.44 93 PHE A O 1
ATOM 767 N N . GLU A 1 94 ? -3.977 -9.935 14.918 1.00 86.62 94 GLU A N 1
ATOM 768 C CA . GLU A 1 94 ? -4.243 -11.081 15.776 1.00 86.62 94 GLU A CA 1
ATOM 769 C C . GLU A 1 94 ? -3.170 -11.193 16.874 1.00 86.62 94 GLU A C 1
ATOM 771 O O . GLU A 1 94 ? -1.984 -10.870 16.710 1.00 86.62 94 GLU A O 1
ATOM 776 N N . ASN A 1 95 ? -3.624 -11.524 18.076 1.00 75.12 95 ASN A N 1
ATOM 777 C CA . ASN A 1 95 ? -2.789 -11.663 19.240 1.00 75.12 95 ASN A CA 1
ATOM 778 C C . ASN A 1 95 ? -2.415 -13.118 19.425 1.00 75.12 95 ASN A C 1
ATOM 780 O O . ASN A 1 95 ? -3.165 -13.909 19.991 1.00 75.12 95 ASN A O 1
ATOM 784 N N . TYR A 1 96 ? -1.205 -13.429 19.000 1.00 68.00 96 TYR A N 1
ATOM 785 C CA . TYR A 1 96 ? -0.597 -14.725 19.209 1.00 68.00 96 TYR A CA 1
ATOM 786 C C . TYR A 1 96 ? -0.163 -14.801 20.676 1.00 68.00 96 TYR A C 1
ATOM 788 O O . TYR A 1 96 ? 0.786 -14.136 21.097 1.00 68.00 96 TYR A O 1
ATOM 796 N N . LYS A 1 97 ? -0.937 -15.528 21.490 1.00 56.00 97 LYS A N 1
ATOM 797 C CA . LYS A 1 97 ? -0.517 -15.880 22.850 1.00 56.00 97 LYS A CA 1
ATOM 798 C C . LYS A 1 97 ? 0.690 -16.820 22.741 1.00 56.00 97 LYS A C 1
ATOM 800 O O . LYS A 1 97 ? 0.627 -17.792 21.995 1.00 56.00 97 LYS A O 1
ATOM 805 N N . ASP A 1 98 ? 1.732 -16.489 23.497 1.00 46.62 98 ASP A N 1
ATOM 806 C CA . ASP A 1 98 ? 2.900 -17.311 23.826 1.00 46.62 98 ASP A CA 1
ATOM 807 C C . ASP A 1 98 ? 3.902 -17.582 22.688 1.00 46.62 98 ASP A C 1
ATOM 809 O O . ASP A 1 98 ? 3.790 -18.523 21.909 1.00 46.62 98 ASP A O 1
ATOM 813 N N . VAL A 1 99 ? 4.965 -16.767 22.659 1.00 47.50 99 VAL A N 1
ATOM 814 C CA . VAL A 1 99 ? 6.213 -17.058 21.922 1.00 47.50 99 VAL A CA 1
ATOM 815 C C . VAL A 1 99 ? 7.089 -18.064 22.686 1.00 47.50 99 VAL A C 1
ATOM 817 O O . VAL A 1 99 ? 8.014 -18.636 22.120 1.00 47.50 99 VAL A O 1
ATOM 820 N N . GLU A 1 100 ? 6.780 -18.310 23.961 1.00 46.81 100 GLU A N 1
ATOM 821 C CA . GLU A 1 100 ? 7.614 -19.105 24.870 1.00 46.81 100 GLU A CA 1
ATOM 822 C C . GLU A 1 100 ? 7.232 -20.590 24.938 1.00 46.81 100 GLU A C 1
ATOM 824 O O . GLU A 1 100 ? 8.023 -21.398 25.416 1.00 46.81 100 GLU A O 1
ATOM 829 N N . SER A 1 101 ? 6.071 -20.994 24.413 1.00 44.34 101 SER A N 1
ATOM 830 C CA . SER A 1 101 ? 5.675 -22.403 24.353 1.00 44.34 101 SER A CA 1
ATOM 831 C C . SER A 1 101 ? 5.716 -22.918 22.915 1.00 44.34 101 SER A C 1
ATOM 833 O O . SER A 1 101 ? 4.884 -22.617 22.060 1.00 44.34 101 SER A O 1
ATOM 835 N N . PHE A 1 102 ? 6.729 -23.735 22.629 1.00 43.56 102 PHE A N 1
ATOM 836 C CA . PHE A 1 102 ? 6.735 -24.568 21.435 1.00 43.56 102 PHE A CA 1
ATOM 837 C C . PHE A 1 102 ? 5.723 -25.716 21.637 1.00 43.56 102 PHE A C 1
ATOM 839 O O . PHE A 1 102 ? 5.806 -26.409 22.651 1.00 43.56 102 PHE A O 1
ATOM 846 N N . PRO A 1 103 ? 4.787 -25.968 20.702 1.00 50.47 103 PRO A N 1
ATOM 847 C CA . PRO A 1 103 ? 4.604 -25.290 19.423 1.00 50.47 103 PRO A CA 1
ATOM 848 C C . PRO A 1 103 ? 3.679 -24.058 19.506 1.00 50.47 103 PRO A C 1
ATOM 850 O O . PRO A 1 103 ? 2.543 -24.152 19.966 1.00 50.47 103 PRO A O 1
ATOM 853 N N . LEU A 1 104 ? 4.128 -22.948 18.904 1.00 52.69 104 LEU A N 1
ATOM 854 C CA . LEU A 1 104 ? 3.325 -21.769 18.543 1.00 52.69 104 LEU A CA 1
ATOM 855 C C . LEU A 1 104 ? 2.140 -22.200 17.655 1.00 52.69 104 LEU A C 1
ATOM 857 O O . LEU A 1 104 ? 2.320 -22.434 16.453 1.00 52.69 104 LEU A O 1
ATOM 861 N N . LYS A 1 105 ? 0.952 -22.372 18.245 1.00 48.72 105 LYS A N 1
ATOM 862 C CA . LYS A 1 105 ? -0.181 -23.098 17.634 1.00 48.72 105 LYS A CA 1
ATOM 863 C C . LYS A 1 105 ? -1.310 -22.238 17.051 1.00 48.72 105 LYS A C 1
ATOM 865 O O . LYS A 1 105 ? -2.241 -22.806 16.501 1.00 48.72 105 LYS A O 1
ATOM 870 N N . ASN A 1 106 ? -1.263 -20.908 17.133 1.00 54.81 106 ASN A N 1
ATOM 871 C CA . ASN A 1 106 ? -2.509 -20.124 17.104 1.00 54.81 106 ASN A CA 1
ATOM 872 C C . ASN A 1 106 ? -2.557 -19.004 16.054 1.00 54.81 106 ASN A C 1
ATOM 874 O O . ASN A 1 106 ? -2.880 -17.874 16.395 1.00 54.81 106 ASN A O 1
ATOM 878 N N . TYR A 1 107 ? -2.255 -19.295 14.788 1.00 62.78 107 TYR A N 1
ATOM 879 C CA . TYR A 1 107 ? -2.775 -18.454 13.705 1.00 62.78 107 TYR A CA 1
ATOM 880 C C . TYR A 1 107 ? -4.117 -19.038 13.268 1.00 62.78 107 TYR A C 1
ATOM 882 O O . TYR A 1 107 ? -4.175 -20.231 12.981 1.00 62.78 107 TYR A O 1
ATOM 890 N N . LYS A 1 108 ? -5.172 -18.221 13.146 1.00 73.44 108 LYS A N 1
ATOM 891 C CA . LYS A 1 108 ? -6.429 -18.660 12.502 1.00 73.44 108 LYS A CA 1
ATOM 892 C C . LYS A 1 108 ? -6.274 -18.997 11.013 1.00 73.44 108 LYS A C 1
ATOM 894 O O . LYS A 1 108 ? -7.225 -19.456 10.390 1.00 73.44 108 LYS A O 1
ATOM 899 N N . GLY A 1 109 ? -5.109 -18.719 10.433 1.00 80.94 109 GLY A N 1
ATOM 900 C CA . GLY A 1 109 ? -4.803 -18.990 9.038 1.00 80.94 109 GLY A CA 1
ATOM 901 C C . GLY A 1 109 ? -3.970 -20.248 8.805 1.00 80.94 109 GLY A C 1
ATOM 902 O O . GLY A 1 109 ? -3.267 -20.738 9.690 1.00 80.94 109 GLY A O 1
ATOM 903 N N . ASP A 1 110 ? -4.003 -20.711 7.562 1.00 87.06 110 ASP A N 1
ATOM 904 C CA . ASP A 1 110 ? -3.312 -21.903 7.094 1.00 87.06 110 ASP A CA 1
ATOM 905 C C . ASP A 1 110 ? -1.940 -21.574 6.502 1.00 87.06 110 ASP A C 1
ATOM 907 O O . ASP A 1 110 ? -1.739 -20.556 5.832 1.00 87.06 110 ASP A O 1
ATOM 911 N N . TRP A 1 111 ? -1.000 -22.497 6.693 1.00 89.50 111 TRP A N 1
ATOM 912 C CA . TRP A 1 111 ? 0.328 -22.453 6.091 1.00 89.50 111 TRP A CA 1
ATOM 913 C C . TRP A 1 111 ? 0.412 -23.476 4.967 1.00 89.50 111 TRP A C 1
ATOM 915 O O . TRP A 1 111 ? 0.070 -24.642 5.157 1.00 89.50 111 TRP A O 1
ATOM 925 N N . PHE A 1 112 ? 0.906 -23.066 3.804 1.00 86.81 112 PHE A N 1
ATOM 926 C CA . PHE A 1 112 ? 1.173 -23.986 2.706 1.00 86.81 112 PHE A CA 1
ATOM 927 C C . PHE A 1 112 ? 2.488 -23.644 2.021 1.00 86.81 112 PHE A C 1
ATOM 929 O O . PHE A 1 112 ? 2.886 -22.484 1.945 1.00 86.81 112 PHE A O 1
ATOM 936 N N . VAL A 1 113 ? 3.150 -24.676 1.516 1.00 85.25 113 VAL A N 1
ATOM 937 C CA . VAL A 1 113 ? 4.321 -24.547 0.655 1.00 85.25 113 VAL A CA 1
ATOM 938 C C . VAL A 1 113 ? 3.824 -24.719 -0.770 1.00 85.25 113 VAL A C 1
ATOM 940 O O . VAL A 1 113 ? 3.104 -25.677 -1.066 1.00 85.25 113 VAL A O 1
ATOM 943 N N . ASP A 1 114 ? 4.114 -23.761 -1.644 1.00 79.12 114 ASP A N 1
ATOM 944 C CA . ASP A 1 114 ? 3.759 -23.919 -3.047 1.00 79.12 114 ASP A CA 1
ATOM 945 C C . ASP A 1 114 ? 4.737 -24.847 -3.787 1.00 79.12 114 ASP A C 1
ATOM 947 O O . ASP A 1 114 ? 5.685 -25.388 -3.222 1.00 79.12 114 ASP A O 1
ATOM 951 N N . LYS A 1 115 ? 4.486 -25.074 -5.079 1.00 76.94 115 LYS A N 1
ATOM 952 C CA . LYS A 1 115 ? 5.287 -26.004 -5.890 1.00 76.94 115 LYS A CA 1
ATOM 953 C C . LYS A 1 115 ? 6.748 -25.565 -6.048 1.00 76.94 115 LYS A C 1
ATOM 955 O O . LYS A 1 115 ? 7.556 -26.372 -6.488 1.00 76.94 115 LYS A O 1
ATOM 960 N N . GLN A 1 116 ? 7.053 -24.304 -5.755 1.00 73.19 116 GLN A N 1
ATOM 961 C CA . GLN A 1 116 ? 8.379 -23.703 -5.861 1.00 73.19 116 GLN A CA 1
ATOM 962 C C . GLN A 1 116 ? 9.133 -23.763 -4.520 1.00 73.19 116 GLN A C 1
ATOM 964 O O . GLN A 1 116 ? 10.291 -23.370 -4.446 1.00 73.19 116 GLN A O 1
ATOM 969 N N . GLY A 1 117 ? 8.499 -24.270 -3.456 1.00 78.00 117 GLY A N 1
ATOM 970 C CA . GLY A 1 117 ? 9.084 -24.294 -2.117 1.00 78.00 117 GLY A CA 1
ATOM 971 C C . GLY A 1 117 ? 8.853 -23.006 -1.321 1.00 78.00 117 GLY A C 1
ATOM 972 O O . GLY A 1 117 ? 9.290 -22.925 -0.176 1.00 78.00 117 GLY A O 1
ATOM 973 N N . SER A 1 118 ? 8.139 -22.022 -1.876 1.00 85.50 118 SER A N 1
ATOM 974 C CA . SER A 1 118 ? 7.855 -20.758 -1.195 1.00 85.50 118 SER A CA 1
ATOM 975 C C . SER A 1 118 ? 6.714 -20.934 -0.192 1.00 85.50 118 SER A C 1
ATOM 977 O O . SER A 1 118 ? 5.640 -21.462 -0.512 1.00 85.50 118 SER A O 1
ATOM 979 N N . ILE A 1 119 ? 6.941 -20.481 1.042 1.00 91.19 119 ILE A N 1
ATOM 980 C CA . ILE A 1 119 ? 5.942 -20.528 2.111 1.00 91.19 119 ILE A CA 1
ATOM 981 C C . ILE A 1 119 ? 4.900 -19.438 1.871 1.00 91.19 119 ILE A C 1
ATOM 983 O O . ILE A 1 119 ? 5.212 -18.295 1.534 1.00 91.19 119 ILE A O 1
ATOM 987 N N . LYS A 1 120 ? 3.633 -19.779 2.091 1.00 92.88 120 LYS A N 1
ATOM 988 C CA . LYS A 1 120 ? 2.513 -18.849 2.032 1.00 92.88 120 LYS A CA 1
ATOM 989 C C . LYS A 1 120 ? 1.614 -19.017 3.246 1.00 92.88 120 LYS A C 1
ATOM 991 O O . LYS A 1 120 ? 1.350 -20.134 3.693 1.00 92.88 120 LYS A O 1
ATOM 996 N N . PHE A 1 121 ? 1.129 -17.890 3.747 1.00 93.50 121 PHE A N 1
ATOM 997 C CA . PHE A 1 121 ? 0.126 -17.825 4.803 1.00 93.50 121 PHE A CA 1
ATOM 998 C C . PHE A 1 121 ? -1.216 -17.394 4.206 1.00 93.50 121 PHE A C 1
ATOM 1000 O O . PHE A 1 121 ? -1.255 -16.444 3.422 1.00 93.50 121 PHE A O 1
ATOM 1007 N N . VAL A 1 122 ? -2.301 -18.086 4.555 1.00 92.62 122 VAL A N 1
ATOM 1008 C CA . VAL A 1 122 ? -3.671 -17.812 4.088 1.00 92.62 122 VAL A CA 1
ATOM 1009 C C . VAL A 1 122 ? -4.562 -17.540 5.276 1.00 92.62 122 VAL A C 1
ATOM 1011 O O . VAL A 1 122 ? -4.571 -18.319 6.215 1.00 92.62 122 VAL A O 1
ATOM 1014 N N . THR A 1 123 ? -5.383 -16.504 5.208 1.00 92.62 123 THR A N 1
ATOM 1015 C CA . THR A 1 123 ? -6.421 -16.255 6.212 1.00 92.62 123 THR A CA 1
ATOM 1016 C C . THR A 1 123 ? -7.738 -15.887 5.539 1.00 92.62 123 THR A C 1
ATOM 1018 O O . THR A 1 123 ? -7.741 -15.219 4.500 1.00 92.62 123 THR A O 1
ATOM 1021 N N . SER A 1 124 ? -8.854 -16.367 6.086 1.00 92.06 124 SER A N 1
ATOM 1022 C CA . SER A 1 124 ? -10.199 -16.053 5.598 1.00 92.06 124 SER A CA 1
ATOM 1023 C C . SER A 1 124 ? -10.539 -14.584 5.833 1.00 92.06 124 SER A C 1
ATOM 1025 O O . SER A 1 124 ? -10.151 -14.000 6.844 1.00 92.06 124 SER A O 1
ATOM 1027 N N . VAL A 1 125 ? -11.304 -13.984 4.923 1.00 93.81 125 VAL A N 1
ATOM 1028 C CA . VAL A 1 125 ? -11.810 -12.620 5.111 1.00 93.81 125 VAL A CA 1
ATOM 1029 C C . VAL A 1 125 ? -13.106 -12.658 5.920 1.00 93.81 125 VAL A C 1
ATOM 1031 O O . VAL A 1 125 ? -14.183 -12.876 5.370 1.00 93.81 125 VAL A O 1
ATOM 1034 N N . ASP A 1 126 ? -12.995 -12.421 7.225 1.00 92.44 126 ASP A N 1
ATOM 1035 C CA . ASP A 1 126 ? -14.133 -12.220 8.125 1.00 92.44 126 ASP A CA 1
ATOM 1036 C C . ASP A 1 126 ? -14.357 -10.730 8.463 1.00 92.44 126 ASP A C 1
ATOM 1038 O O . ASP A 1 126 ? -13.601 -9.842 8.047 1.00 92.44 126 ASP A O 1
ATOM 1042 N N . ASP A 1 127 ? -15.422 -10.439 9.216 1.00 93.44 127 ASP A N 1
ATOM 1043 C CA . ASP A 1 127 ? -15.770 -9.070 9.618 1.00 93.44 127 ASP A CA 1
ATOM 1044 C C . ASP A 1 127 ? -14.676 -8.404 10.475 1.00 93.44 127 ASP A C 1
ATOM 1046 O O . ASP A 1 127 ? -14.489 -7.186 10.394 1.00 93.44 127 ASP A O 1
ATOM 1050 N N . GLY A 1 128 ? -13.914 -9.181 11.253 1.00 94.94 128 GLY A N 1
ATOM 1051 C CA . GLY A 1 128 ? -12.798 -8.685 12.059 1.00 94.94 128 GLY A CA 1
ATOM 1052 C C . GLY A 1 128 ? -11.611 -8.254 11.196 1.00 94.94 128 GLY A C 1
ATOM 1053 O O . GLY A 1 128 ? -11.041 -7.180 11.408 1.00 94.94 128 GLY A O 1
ATOM 1054 N N . VAL A 1 129 ? -11.284 -9.032 10.159 1.00 95.75 129 VAL A N 1
ATOM 1055 C CA . VAL A 1 129 ? -10.274 -8.676 9.149 1.00 95.75 129 VAL A CA 1
ATOM 1056 C C . VAL A 1 129 ? -10.668 -7.396 8.416 1.00 95.75 129 VAL A C 1
ATOM 1058 O O . VAL A 1 129 ? -9.860 -6.472 8.295 1.00 95.75 129 VAL A O 1
ATOM 1061 N N . ILE A 1 130 ? -11.922 -7.297 7.970 1.00 96.81 130 ILE A N 1
ATOM 1062 C CA . ILE A 1 130 ? -12.440 -6.097 7.301 1.00 96.81 130 ILE A CA 1
ATOM 1063 C C . ILE A 1 130 ? -12.344 -4.880 8.226 1.00 96.81 130 ILE A C 1
ATOM 1065 O O . ILE A 1 130 ? -11.823 -3.837 7.816 1.00 96.81 130 ILE A O 1
ATOM 1069 N N . PHE A 1 131 ? -12.809 -5.006 9.473 1.00 96.88 131 PHE A N 1
ATOM 1070 C CA . PHE A 1 131 ? -12.731 -3.938 10.468 1.00 96.88 131 PHE A CA 1
ATOM 1071 C C . PHE A 1 131 ? -11.289 -3.463 10.670 1.00 96.88 131 PHE A C 1
ATOM 1073 O O . PHE A 1 131 ? -11.028 -2.258 10.690 1.00 96.88 131 PHE A O 1
ATOM 1080 N N . ASN A 1 132 ? -10.340 -4.392 10.769 1.00 97.50 132 ASN A N 1
ATOM 1081 C CA . ASN A 1 132 ? -8.931 -4.076 10.953 1.00 97.50 132 ASN A CA 1
ATOM 1082 C C . ASN A 1 132 ? -8.325 -3.310 9.772 1.00 97.50 132 ASN A C 1
ATOM 1084 O O . ASN A 1 132 ? -7.624 -2.318 9.989 1.00 97.50 132 ASN A O 1
ATOM 1088 N N . LEU A 1 133 ? -8.617 -3.716 8.532 1.00 98.00 133 LEU A N 1
ATOM 1089 C CA . LEU A 1 133 ? -8.140 -3.012 7.336 1.00 98.00 133 LEU A CA 1
ATOM 1090 C C . LEU A 1 133 ? -8.717 -1.591 7.250 1.00 98.00 133 LEU A C 1
ATOM 1092 O O . LEU A 1 133 ? -7.984 -0.631 7.004 1.00 98.00 133 LEU A O 1
ATOM 1096 N N . LYS A 1 134 ? -10.018 -1.429 7.522 1.00 97.94 134 LYS A N 1
ATOM 1097 C CA . LYS A 1 134 ? -10.668 -0.111 7.562 1.00 97.94 134 LYS A CA 1
ATOM 1098 C C . LYS A 1 134 ? -10.112 0.777 8.680 1.00 97.94 134 LYS A C 1
ATOM 1100 O O . LYS A 1 134 ? -9.870 1.964 8.465 1.00 97.94 134 LYS A O 1
ATOM 1105 N N . SER A 1 135 ? -9.885 0.211 9.865 1.00 97.19 135 SER A N 1
ATOM 1106 C CA . SER A 1 135 ? -9.350 0.933 11.027 1.00 97.19 135 SER A CA 1
ATOM 1107 C C . SER A 1 135 ? -7.907 1.377 10.814 1.00 97.19 135 SER A C 1
ATOM 1109 O O . SER A 1 135 ? -7.538 2.484 11.216 1.00 97.19 135 SER A O 1
ATOM 1111 N N . HIS A 1 136 ? -7.099 0.569 10.120 1.00 97.50 136 HIS A N 1
ATOM 1112 C CA . HIS A 1 136 ? -5.755 0.961 9.694 1.00 97.50 136 HIS A CA 1
ATOM 1113 C C . HIS A 1 136 ? -5.806 2.149 8.728 1.00 97.50 136 HIS A C 1
ATOM 1115 O O . HIS A 1 136 ? -5.142 3.156 8.980 1.00 97.50 136 HIS A O 1
ATOM 1121 N N . LEU A 1 137 ? -6.655 2.086 7.697 1.00 97.44 137 LEU A N 1
ATOM 1122 C CA . LEU A 1 137 ? -6.825 3.179 6.736 1.00 97.44 137 LEU A CA 1
ATOM 1123 C C . LEU A 1 137 ? -7.286 4.476 7.420 1.00 97.44 137 LEU A C 1
ATOM 1125 O O . LEU A 1 137 ? -6.688 5.535 7.217 1.00 97.44 137 LEU A O 1
ATOM 1129 N N . ALA A 1 138 ? -8.297 4.391 8.290 1.00 96.88 138 ALA A N 1
ATOM 1130 C CA . ALA A 1 138 ? -8.784 5.517 9.086 1.00 96.88 138 ALA A CA 1
ATOM 1131 C C . ALA A 1 138 ? -7.668 6.139 9.938 1.00 96.88 138 ALA A C 1
ATOM 1133 O O . ALA A 1 138 ? -7.488 7.359 9.952 1.00 96.88 138 ALA A O 1
ATOM 1134 N N . SER A 1 139 ? -6.894 5.295 10.621 1.00 95.25 139 SER A N 1
ATOM 1135 C CA . SER A 1 139 ? -5.803 5.732 11.492 1.00 95.25 139 SER A CA 1
ATOM 1136 C C . SER A 1 139 ? -4.649 6.346 10.698 1.00 95.25 139 SER A C 1
ATOM 1138 O O . SER A 1 139 ? -4.065 7.330 11.151 1.00 95.25 139 SER A O 1
ATOM 1140 N N . SER A 1 140 ? -4.368 5.837 9.494 1.00 94.81 140 SER A N 1
ATOM 1141 C CA . SER A 1 140 ? -3.343 6.379 8.599 1.00 94.81 140 SER A CA 1
ATOM 1142 C C . SER A 1 140 ? -3.714 7.778 8.107 1.00 94.81 140 SER A C 1
ATOM 1144 O O . SER A 1 140 ? -2.900 8.697 8.190 1.00 94.81 140 SER A O 1
ATOM 1146 N N . LEU A 1 141 ? -4.967 7.969 7.682 1.00 95.31 141 LEU A N 1
ATOM 1147 C CA . LEU A 1 141 ? -5.475 9.282 7.283 1.00 95.31 141 LEU A CA 1
ATOM 1148 C C . LEU A 1 141 ? -5.463 10.272 8.451 1.00 95.31 141 LEU A C 1
ATOM 1150 O O . LEU A 1 141 ? -5.102 11.431 8.272 1.00 95.31 141 LEU A O 1
ATOM 1154 N N . ALA A 1 142 ? -5.831 9.828 9.654 1.00 94.75 142 ALA A N 1
ATOM 1155 C CA . ALA A 1 142 ? -5.778 10.667 10.846 1.00 94.75 142 ALA A CA 1
ATOM 1156 C C . ALA A 1 142 ? -4.339 11.084 11.190 1.00 94.75 142 ALA A C 1
ATOM 1158 O O . ALA A 1 142 ? -4.100 12.246 11.520 1.00 94.75 142 ALA A O 1
ATOM 1159 N N . LYS A 1 143 ? -3.381 10.155 11.090 1.00 93.00 143 LYS A N 1
ATOM 1160 C CA . LYS A 1 143 ? -1.964 10.417 11.364 1.00 93.00 143 LYS A CA 1
ATOM 1161 C C . LYS A 1 143 ? -1.392 11.477 10.417 1.00 93.00 143 LYS A C 1
ATOM 1163 O O . LYS A 1 143 ? -0.769 12.407 10.913 1.00 93.00 143 LYS A O 1
ATOM 1168 N N . ASP A 1 144 ? -1.697 11.411 9.116 1.00 92.38 144 ASP A N 1
ATOM 1169 C CA . ASP A 1 144 ? -1.291 12.446 8.143 1.00 92.38 144 ASP A CA 1
ATOM 1170 C C . ASP A 1 144 ? -1.723 13.858 8.570 1.00 92.38 144 ASP A C 1
ATOM 1172 O O . ASP A 1 144 ? -1.000 14.829 8.367 1.00 92.38 144 ASP A O 1
ATOM 1176 N N . ILE A 1 145 ? -2.933 14.005 9.123 1.00 94.94 145 ILE A N 1
ATOM 1177 C CA . ILE A 1 145 ? -3.403 15.314 9.595 1.00 94.94 145 ILE A CA 1
ATOM 1178 C C . ILE A 1 145 ? -2.619 15.753 10.830 1.00 94.94 145 ILE A C 1
ATOM 1180 O O . ILE A 1 145 ? -2.246 16.919 10.922 1.00 94.94 145 ILE A O 1
ATOM 1184 N N . ARG A 1 146 ? -2.396 14.838 11.781 1.00 93.06 146 ARG A N 1
ATOM 1185 C CA . ARG A 1 146 ? -1.715 15.142 13.047 1.00 93.06 146 ARG A CA 1
ATOM 1186 C C . ARG A 1 146 ? -0.270 15.574 12.836 1.00 93.06 146 ARG A C 1
ATOM 1188 O O . ARG A 1 146 ? 0.135 16.564 13.430 1.00 93.06 146 ARG A O 1
ATOM 1195 N N . GLU A 1 147 ? 0.470 14.884 11.972 1.00 91.12 147 GLU A N 1
ATOM 1196 C CA . GLU A 1 147 ? 1.852 15.247 11.627 1.00 91.12 147 GLU A CA 1
ATOM 1197 C C . GLU A 1 147 ? 1.924 16.636 10.993 1.00 91.12 147 GLU A C 1
ATOM 1199 O O . GLU A 1 147 ? 2.708 17.473 11.426 1.00 91.12 147 GLU A O 1
ATOM 1204 N N . ASP A 1 148 ? 1.027 16.936 10.055 1.00 89.44 148 ASP A N 1
ATOM 1205 C CA . ASP A 1 148 ? 1.007 18.239 9.382 1.00 89.44 148 ASP A CA 1
ATOM 1206 C C . ASP A 1 148 ? 0.507 19.386 10.264 1.00 89.44 148 ASP A C 1
ATOM 1208 O O . ASP A 1 148 ? 0.667 20.565 9.943 1.00 89.44 148 ASP A O 1
ATOM 1212 N N . MET A 1 149 ? -0.167 19.052 11.357 1.00 92.69 149 MET A N 1
ATOM 1213 C CA . MET A 1 149 ? -0.505 19.990 12.419 1.00 92.69 149 MET A CA 1
ATOM 1214 C C . MET A 1 149 ? 0.574 20.060 13.500 1.00 92.69 149 MET A C 1
ATOM 1216 O O . MET A 1 149 ? 0.517 20.976 14.310 1.00 92.69 149 MET A O 1
ATOM 1220 N N . GLN A 1 150 ? 1.516 19.113 13.519 1.00 91.25 150 GLN A N 1
ATOM 1221 C CA . GLN A 1 150 ? 2.493 18.909 14.589 1.00 91.25 150 GLN A CA 1
ATOM 1222 C C . GLN A 1 150 ? 1.834 18.772 15.972 1.00 91.25 150 GLN A C 1
ATOM 1224 O O . GLN A 1 150 ? 2.317 19.309 16.964 1.00 91.25 150 GLN A O 1
ATOM 1229 N N . ILE A 1 151 ? 0.712 18.047 16.037 1.00 88.94 151 ILE A N 1
ATOM 1230 C CA . ILE A 1 151 ? -0.019 17.803 17.289 1.00 88.94 151 ILE A CA 1
ATOM 1231 C C . ILE A 1 151 ? -0.053 16.323 17.649 1.00 88.94 151 ILE A C 1
ATOM 1233 O O . ILE A 1 151 ? -0.117 15.445 16.785 1.00 88.94 151 ILE A O 1
ATOM 1237 N N . SER A 1 152 ? -0.094 16.049 18.948 1.00 85.31 152 SER A N 1
ATOM 1238 C CA . SER A 1 152 ? -0.385 14.725 19.483 1.00 85.31 152 SER A CA 1
ATOM 1239 C C . SER A 1 152 ? -1.887 14.556 19.747 1.00 85.31 152 SER A C 1
ATOM 1241 O O . SER A 1 152 ? -2.684 15.496 19.713 1.00 85.31 152 SER A O 1
ATOM 1243 N N . SER A 1 153 ? -2.299 13.310 19.954 1.00 86.94 153 SER A N 1
ATOM 1244 C CA . SER A 1 153 ? -3.638 12.977 20.435 1.00 86.94 153 SER A CA 1
ATOM 1245 C C . SER A 1 153 ? -3.564 11.684 21.226 1.00 86.94 153 SER A C 1
ATOM 1247 O O . SER A 1 153 ? -2.831 10.779 20.827 1.00 86.94 153 SER A O 1
ATOM 1249 N N . THR A 1 154 ? -4.374 11.549 22.266 1.00 86.94 154 THR A N 1
ATOM 1250 C CA . THR A 1 154 ? -4.464 10.303 23.028 1.00 86.94 154 THR A CA 1
ATOM 1251 C C . THR A 1 154 ? -5.461 9.347 22.377 1.00 86.94 154 THR A C 1
ATOM 1253 O O . THR A 1 154 ? -6.564 9.744 21.975 1.00 86.94 154 THR A O 1
ATOM 1256 N N . THR A 1 155 ? -5.094 8.069 22.305 1.00 83.94 155 THR A N 1
ATOM 1257 C CA . THR A 1 155 ? -6.018 6.989 21.944 1.00 83.94 155 THR A CA 1
ATOM 1258 C C . THR A 1 155 ? -6.905 6.665 23.136 1.00 83.94 155 THR A C 1
ATOM 1260 O O . THR A 1 155 ? -6.420 6.456 24.243 1.00 83.94 155 THR A O 1
ATOM 1263 N N . VAL A 1 156 ? -8.214 6.602 22.913 1.00 86.94 156 VAL A N 1
ATOM 1264 C CA . VAL A 1 156 ? -9.196 6.252 23.947 1.00 86.94 156 VAL A CA 1
ATOM 1265 C C . VAL A 1 156 ? -10.127 5.152 23.443 1.00 86.94 156 VAL A C 1
ATOM 1267 O O . VAL A 1 156 ? -10.311 5.042 22.228 1.00 86.94 156 VAL A O 1
ATOM 1270 N N . PRO A 1 157 ? -10.737 4.351 24.338 1.00 87.25 157 PRO A N 1
ATOM 1271 C CA . PRO A 1 157 ? -11.740 3.369 23.944 1.00 87.25 157 PRO A CA 1
ATOM 1272 C C . PRO A 1 157 ? -12.882 4.013 23.147 1.00 87.25 157 PRO A C 1
ATOM 1274 O O . PRO A 1 157 ? -13.375 5.088 23.495 1.00 87.25 157 PRO A O 1
ATOM 1277 N N . PHE A 1 158 ? -13.340 3.336 22.096 1.00 92.12 158 PHE A N 1
ATOM 1278 C CA . PHE A 1 158 ? -14.474 3.775 21.285 1.00 92.12 158 PHE A CA 1
ATOM 1279 C C . PHE A 1 158 ? -15.365 2.598 20.881 1.00 92.12 158 PHE A C 1
ATOM 1281 O O . PHE A 1 158 ? -14.974 1.434 20.940 1.00 92.12 158 PHE A O 1
ATOM 1288 N N . ASN A 1 159 ? -16.593 2.903 20.456 1.00 92.69 159 ASN A N 1
ATOM 1289 C CA . ASN A 1 159 ? -17.514 1.890 19.947 1.00 92.69 159 ASN A CA 1
ATOM 1290 C C . ASN A 1 159 ? -17.078 1.438 18.542 1.00 92.69 159 ASN A C 1
ATOM 1292 O O . ASN A 1 159 ? -17.389 2.110 17.556 1.00 92.69 159 ASN A O 1
ATOM 1296 N N . LYS A 1 160 ? -16.387 0.296 18.470 1.00 91.62 160 LYS A N 1
ATOM 1297 C CA . LYS A 1 160 ? -15.878 -0.314 17.230 1.00 91.62 160 LYS A CA 1
ATOM 1298 C C . LYS A 1 160 ? -16.968 -0.709 16.227 1.00 91.62 160 LYS A C 1
ATOM 1300 O O . LYS A 1 160 ? -16.707 -0.762 15.037 1.00 91.62 160 LYS A O 1
ATOM 1305 N N . GLY A 1 161 ? -18.211 -0.903 16.676 1.00 89.12 161 GLY A N 1
ATOM 1306 C CA . GLY A 1 161 ? -19.352 -1.142 15.784 1.00 89.12 161 GLY A CA 1
ATOM 1307 C C . GLY A 1 161 ? -19.867 0.118 15.074 1.00 89.12 161 GLY A C 1
ATOM 1308 O O . GLY A 1 161 ? -20.745 0.024 14.224 1.00 89.12 161 GLY A O 1
ATOM 1309 N N . LYS A 1 162 ? -19.378 1.312 15.440 1.00 91.44 162 LYS A N 1
ATOM 1310 C CA . LYS A 1 162 ? -19.794 2.598 14.841 1.00 91.44 162 LYS A CA 1
ATOM 1311 C C . LYS A 1 162 ? -18.633 3.425 14.296 1.00 91.44 162 LYS A C 1
ATOM 1313 O O . LYS A 1 162 ? -18.834 4.271 13.421 1.00 91.44 162 LYS A O 1
ATOM 1318 N N . TYR A 1 163 ? -17.446 3.240 14.856 1.00 96.38 163 TYR A N 1
ATOM 1319 C CA . TYR A 1 163 ? -16.267 4.041 14.572 1.00 96.38 163 TYR A CA 1
ATOM 1320 C C . TYR A 1 163 ? -15.072 3.134 14.322 1.00 96.38 163 TYR A C 1
ATOM 1322 O O . TYR A 1 163 ? -15.006 2.030 14.846 1.00 96.38 163 TYR A O 1
ATOM 1330 N N . LEU A 1 164 ? -14.123 3.643 13.548 1.00 96.00 164 LEU A N 1
ATOM 1331 C CA . LEU A 1 164 ? -12.898 2.947 13.155 1.00 96.00 164 LEU A CA 1
ATOM 1332 C C . LEU A 1 164 ? -11.659 3.505 13.855 1.00 96.00 164 LEU A C 1
ATOM 1334 O O . LEU A 1 164 ? -10.619 2.862 13.923 1.00 96.00 164 LEU A O 1
ATOM 1338 N N . CYS A 1 165 ? -11.745 4.745 14.334 1.00 93.56 165 CYS A N 1
ATOM 1339 C CA . CYS A 1 165 ? -10.653 5.424 15.013 1.00 93.56 165 CYS A CA 1
ATOM 1340 C C . CYS A 1 165 ? -11.210 6.562 15.874 1.00 93.56 165 CYS A C 1
ATOM 1342 O O . CYS A 1 165 ? -12.213 7.191 15.516 1.00 93.56 165 CYS A O 1
ATOM 1344 N N . CYS A 1 166 ? -10.531 6.856 16.981 1.00 94.31 166 CYS A N 1
ATOM 1345 C CA . CYS A 1 166 ? -10.796 8.012 17.825 1.00 94.31 166 CYS A CA 1
ATOM 1346 C C . CYS A 1 166 ? -9.486 8.726 18.160 1.00 94.31 166 CYS A C 1
ATOM 1348 O O . CYS A 1 166 ? -8.497 8.092 18.520 1.00 94.31 166 CYS A O 1
ATOM 1350 N N . SER A 1 167 ? -9.494 10.054 18.077 1.00 93.56 167 SER A N 1
ATOM 1351 C CA . SER A 1 167 ? -8.402 10.913 18.538 1.00 93.56 167 SER A CA 1
ATOM 1352 C C . SER A 1 167 ? -8.947 11.894 19.568 1.00 93.56 167 SER A C 1
ATOM 1354 O O . SER A 1 167 ? -9.837 12.687 19.250 1.00 93.56 167 SER A O 1
ATOM 1356 N N . LYS A 1 168 ? -8.442 11.819 20.804 1.00 94.94 168 LYS A N 1
ATOM 1357 C CA . LYS A 1 168 ? -8.747 12.779 21.869 1.00 94.94 168 LYS A CA 1
ATOM 1358 C C . LYS A 1 168 ? -7.660 13.848 21.905 1.00 94.94 168 LYS A C 1
ATOM 1360 O O . LYS A 1 168 ? -6.483 13.520 22.014 1.00 94.94 168 LYS A O 1
ATOM 1365 N N . PHE A 1 169 ? -8.073 15.104 21.807 1.00 95.56 169 PHE A N 1
ATOM 1366 C CA . PHE A 1 169 ? -7.198 16.271 21.848 1.00 95.56 169 PHE A CA 1
ATOM 1367 C C . PHE A 1 169 ? -7.325 16.989 23.194 1.00 95.56 169 PHE A C 1
ATOM 1369 O O . PHE A 1 169 ? -8.333 16.839 23.892 1.00 95.56 169 PHE A O 1
ATOM 1376 N N . ASP A 1 170 ? -6.328 17.804 23.528 1.00 94.75 170 ASP A N 1
ATOM 1377 C CA . ASP A 1 170 ? -6.272 18.513 24.811 1.00 94.75 170 ASP A CA 1
ATOM 1378 C C . ASP A 1 170 ? -7.419 19.514 24.968 1.00 94.75 170 ASP A C 1
ATOM 1380 O O . ASP A 1 170 ? -8.011 19.645 26.038 1.00 94.75 170 ASP A O 1
ATOM 1384 N N . ASN A 1 171 ? -7.807 20.175 23.876 1.00 95.06 171 ASN A N 1
ATOM 1385 C CA . ASN A 1 171 ? -8.843 21.200 23.880 1.00 95.06 171 ASN A CA 1
ATOM 1386 C C . ASN A 1 171 ? -9.761 21.123 22.643 1.00 95.06 171 ASN A C 1
ATOM 1388 O O . ASN A 1 171 ? -9.504 20.406 21.668 1.00 95.06 171 ASN A O 1
ATOM 1392 N N . LYS A 1 172 ? -10.877 21.862 22.699 1.00 95.81 172 LYS A N 1
ATOM 1393 C CA . LYS A 1 172 ? -11.862 21.934 21.606 1.00 95.81 172 LYS A CA 1
ATOM 1394 C C . LYS A 1 172 ? -11.299 22.595 20.354 1.00 95.81 172 LYS A C 1
ATOM 1396 O O . LYS A 1 172 ? -11.751 22.281 19.258 1.00 95.81 172 LYS A O 1
ATOM 1401 N N . GLU A 1 173 ? -10.350 23.510 20.503 1.00 95.31 173 GLU A N 1
ATOM 1402 C CA . GLU A 1 173 ? -9.776 24.236 19.377 1.00 95.31 173 GLU A CA 1
ATOM 1403 C C . GLU A 1 173 ? -9.000 23.284 18.463 1.00 95.31 173 GLU A C 1
ATOM 1405 O O . GLU A 1 173 ? -9.323 23.169 17.280 1.00 95.31 173 GLU A O 1
ATOM 1410 N N . LEU A 1 174 ? -8.078 22.498 19.027 1.00 96.19 174 LEU A N 1
ATOM 1411 C CA . LEU A 1 174 ? -7.315 21.480 18.304 1.00 96.19 174 LEU A CA 1
ATOM 1412 C C . LEU A 1 174 ? -8.227 20.450 17.631 1.00 96.19 174 LEU A C 1
ATOM 1414 O O . LEU A 1 174 ? -8.008 20.088 16.473 1.00 96.19 174 LEU A O 1
ATOM 1418 N N . SER A 1 175 ? -9.295 20.018 18.313 1.00 96.62 175 SER A N 1
ATOM 1419 C CA . SER A 1 175 ? -10.249 19.064 17.738 1.00 96.62 175 SER A CA 1
ATOM 1420 C C . SER A 1 175 ? -11.014 19.649 16.539 1.00 96.62 175 SER A C 1
ATOM 1422 O O . SER A 1 175 ? -11.231 18.948 15.543 1.00 96.62 175 SER A O 1
ATOM 1424 N N . GLN A 1 176 ? -11.376 20.941 16.572 1.00 96.38 176 GLN A N 1
ATOM 1425 C CA . GLN A 1 176 ? -11.986 21.623 15.424 1.00 96.38 176 GLN A CA 1
ATOM 1426 C C . GLN A 1 176 ? -10.987 21.865 14.292 1.00 96.38 176 GLN A C 1
ATOM 1428 O O . GLN A 1 176 ? -11.344 21.658 13.128 1.00 96.38 176 GLN A O 1
ATOM 1433 N N . GLN A 1 177 ? -9.747 22.249 14.602 1.00 96.25 177 GLN A N 1
ATOM 1434 C CA . GLN A 1 177 ? -8.703 22.422 13.593 1.00 96.25 177 GLN A CA 1
ATOM 1435 C C . GLN A 1 177 ? -8.417 21.097 12.866 1.00 96.25 177 GLN A C 1
ATOM 1437 O O . GLN A 1 177 ? -8.420 21.062 11.631 1.00 96.25 177 GLN A O 1
ATOM 1442 N N . PHE A 1 178 ? -8.281 19.989 13.607 1.00 97.69 178 PHE A N 1
ATOM 1443 C CA . PHE A 1 178 ? -8.126 18.647 13.040 1.00 97.69 178 PHE A CA 1
ATOM 1444 C C . PHE A 1 178 ? -9.302 18.286 12.132 1.00 97.69 178 PHE A C 1
ATOM 1446 O O . PHE A 1 178 ? -9.103 17.897 10.982 1.00 97.69 178 PHE A O 1
ATOM 1453 N N . LYS A 1 179 ? -10.541 18.461 12.614 1.00 97.38 179 LYS A N 1
ATOM 1454 C CA . LYS A 1 179 ? -11.756 18.195 11.830 1.00 97.38 179 LYS A CA 1
ATOM 1455 C C . LYS A 1 179 ? -11.761 18.995 10.525 1.00 97.38 179 LYS A C 1
ATOM 1457 O O . LYS A 1 179 ? -12.060 18.429 9.474 1.00 97.38 179 LYS A O 1
ATOM 1462 N N . SER A 1 180 ? -11.451 20.290 10.588 1.00 96.88 180 SER A N 1
ATOM 1463 C CA . SER A 1 180 ? -11.430 21.172 9.418 1.00 96.88 180 SER A CA 1
ATOM 1464 C C . SER A 1 180 ? -10.407 20.694 8.385 1.00 96.88 180 SER A C 1
ATOM 1466 O O . SER A 1 180 ? -10.773 20.429 7.237 1.00 96.88 180 SER A O 1
ATOM 1468 N N . LYS A 1 181 ? -9.156 20.462 8.807 1.00 97.19 181 LYS A N 1
ATOM 1469 C CA . LYS A 1 181 ? -8.080 19.978 7.927 1.00 97.19 181 LYS A CA 1
ATOM 1470 C C . LYS A 1 181 ? -8.371 18.595 7.349 1.00 97.19 181 LYS A C 1
ATOM 1472 O O . LYS A 1 181 ? -8.173 18.390 6.152 1.00 97.19 181 LYS A O 1
ATOM 1477 N N . PHE A 1 182 ? -8.887 17.668 8.158 1.00 97.31 182 PHE A N 1
ATOM 1478 C CA . PHE A 1 182 ? -9.272 16.332 7.702 1.00 97.31 182 PHE A CA 1
ATOM 1479 C C . PHE A 1 182 ? -10.320 16.413 6.585 1.00 97.31 182 PHE A C 1
ATOM 1481 O O . PHE A 1 182 ? -10.143 15.827 5.519 1.00 97.31 182 PHE A O 1
ATOM 1488 N N . LEU A 1 183 ? -11.399 17.178 6.794 1.00 96.75 183 LEU A N 1
ATOM 1489 C CA . LEU A 1 183 ? -12.469 17.324 5.803 1.00 96.75 183 LEU A CA 1
ATOM 1490 C C . LEU A 1 183 ? -12.018 18.084 4.551 1.00 96.75 183 LEU A C 1
ATOM 1492 O O . LEU A 1 183 ? -12.457 17.739 3.455 1.00 96.75 183 LEU A O 1
ATOM 1496 N N . SER A 1 184 ? -11.155 19.096 4.690 1.00 96.25 184 SER A N 1
ATOM 1497 C CA . SER A 1 184 ? -10.583 19.806 3.538 1.00 96.25 184 SER A CA 1
ATOM 1498 C C . SER A 1 184 ? -9.791 18.853 2.655 1.00 96.25 184 SER A C 1
ATOM 1500 O O . SER A 1 184 ? -10.102 18.709 1.478 1.00 96.25 184 SER A O 1
ATOM 1502 N N . ARG A 1 185 ? -8.866 18.085 3.244 1.00 94.94 185 ARG A N 1
ATOM 1503 C CA . ARG A 1 185 ? -8.039 17.139 2.484 1.00 94.94 185 ARG A CA 1
ATOM 1504 C C . ARG A 1 185 ? -8.829 16.049 1.809 1.00 94.94 185 ARG A C 1
ATOM 1506 O O . ARG A 1 185 ? -8.508 15.701 0.681 1.00 94.94 185 ARG A O 1
ATOM 1513 N N . MET A 1 186 ? -9.839 15.519 2.491 1.00 95.12 186 MET A N 1
ATOM 1514 C CA . MET A 1 186 ? -10.704 14.511 1.894 1.00 95.12 186 MET A CA 1
ATOM 1515 C C . MET A 1 186 ? -11.326 15.044 0.600 1.00 95.12 186 MET A C 1
ATOM 1517 O O . MET A 1 186 ? -11.248 14.374 -0.420 1.00 95.12 186 MET A O 1
ATOM 1521 N N . ARG A 1 187 ? -11.866 16.272 0.629 1.00 95.25 187 ARG A N 1
ATOM 1522 C CA . ARG A 1 187 ? -12.499 16.921 -0.532 1.00 95.25 187 ARG A CA 1
ATOM 1523 C C . ARG A 1 187 ? -11.517 17.315 -1.632 1.00 95.25 187 ARG A C 1
ATOM 1525 O O . ARG A 1 187 ? -11.870 17.235 -2.797 1.00 95.25 187 ARG A O 1
ATOM 1532 N N . GLU A 1 188 ? -10.322 17.764 -1.267 1.00 95.12 188 GLU A N 1
ATOM 1533 C CA . GLU A 1 188 ? -9.326 18.259 -2.226 1.00 95.12 188 GLU A CA 1
ATOM 1534 C C . GLU A 1 188 ? -8.558 17.136 -2.933 1.00 95.12 188 GLU A C 1
ATOM 1536 O O . GLU A 1 188 ? -8.098 17.322 -4.057 1.00 95.12 188 GLU A O 1
ATOM 1541 N N . ARG A 1 189 ? -8.363 15.989 -2.270 1.00 94.25 189 ARG A N 1
ATOM 1542 C CA . ARG A 1 189 ? -7.433 14.948 -2.740 1.00 94.25 189 ARG A CA 1
ATOM 1543 C C . ARG A 1 189 ? -8.116 13.710 -3.303 1.00 94.25 189 ARG A C 1
ATOM 1545 O O . ARG A 1 189 ? -7.484 13.013 -4.097 1.00 94.25 189 ARG A O 1
ATOM 1552 N N . TYR A 1 190 ? -9.341 13.414 -2.872 1.00 96.06 190 TYR A N 1
ATOM 1553 C CA . TYR A 1 190 ? -9.988 12.124 -3.111 1.00 96.06 190 TYR A CA 1
ATOM 1554 C C . TYR A 1 190 ? -11.328 12.276 -3.830 1.00 96.06 190 TYR A C 1
ATOM 1556 O O . TYR A 1 190 ? -11.994 13.308 -3.758 1.00 96.06 190 TYR A O 1
ATOM 1564 N N . GLU A 1 191 ? -11.741 11.206 -4.498 1.00 95.69 191 GLU A N 1
ATOM 1565 C CA . GLU A 1 191 ? -13.012 11.114 -5.216 1.00 95.69 191 GLU A CA 1
ATOM 1566 C C . GLU A 1 191 ? -14.018 10.303 -4.392 1.00 95.69 191 GLU A C 1
ATOM 1568 O O . GLU A 1 191 ? -13.630 9.512 -3.541 1.00 95.69 191 GLU A O 1
ATOM 1573 N N . ASN A 1 192 ? -15.322 10.458 -4.644 1.00 95.25 192 ASN A N 1
ATOM 1574 C CA . ASN A 1 192 ? -16.377 9.699 -3.943 1.00 95.25 192 ASN A CA 1
ATOM 1575 C C . ASN A 1 192 ? -16.352 9.865 -2.408 1.00 95.25 192 ASN A C 1
ATOM 1577 O O . ASN A 1 192 ? -16.664 8.949 -1.648 1.00 95.25 192 ASN A O 1
ATOM 1581 N N . VAL A 1 193 ? -15.986 11.060 -1.939 1.00 95.50 193 VAL A N 1
ATOM 1582 C CA . VAL A 1 193 ? -15.821 11.356 -0.512 1.00 95.50 193 VAL A CA 1
ATOM 1583 C C . VAL A 1 193 ? -17.137 11.157 0.259 1.00 95.50 193 VAL A C 1
ATOM 1585 O O . VAL A 1 193 ? -18.169 11.726 -0.117 1.00 95.50 193 VAL A O 1
ATOM 1588 N N . PRO A 1 194 ? -17.130 10.426 1.389 1.00 93.81 194 PRO A N 1
ATOM 1589 C CA . PRO A 1 194 ? -18.315 10.261 2.226 1.00 93.81 194 PRO A CA 1
ATOM 1590 C C . PRO A 1 194 ? -18.807 11.602 2.794 1.00 93.81 194 PRO A C 1
ATOM 1592 O O . PRO A 1 194 ? -18.023 12.434 3.244 1.00 93.81 194 PRO A O 1
ATOM 1595 N N . LYS A 1 195 ? -20.133 11.808 2.849 1.00 89.62 195 LYS A N 1
ATOM 1596 C CA . LYS A 1 195 ? -20.741 13.102 3.238 1.00 89.62 195 LYS A CA 1
ATOM 1597 C C . LYS A 1 195 ? -20.502 13.508 4.700 1.00 89.62 195 LYS A C 1
ATOM 1599 O O . LYS A 1 195 ? -20.487 14.696 5.013 1.00 89.62 195 LYS A O 1
ATOM 1604 N N . LYS A 1 196 ? -20.385 12.548 5.627 1.00 92.12 196 LYS A N 1
ATOM 1605 C CA . LYS A 1 196 ? -20.259 12.812 7.079 1.00 92.12 196 LYS A CA 1
ATOM 1606 C C . LYS A 1 196 ? -19.299 11.823 7.766 1.00 92.12 196 LYS A C 1
ATOM 1608 O O . LYS A 1 196 ? -19.752 11.098 8.659 1.00 92.12 196 LYS A O 1
ATOM 1613 N N . PRO A 1 197 ? -18.002 11.804 7.391 1.00 95.38 197 PRO A N 1
ATOM 1614 C CA . PRO A 1 197 ? -17.043 10.793 7.848 1.00 95.38 197 PRO A CA 1
ATOM 1615 C C . PRO A 1 197 ? -16.678 10.928 9.326 1.00 95.38 197 PRO A C 1
ATOM 1617 O O . PRO A 1 197 ? -16.202 9.975 9.931 1.00 95.38 197 PRO A O 1
ATOM 1620 N N . LEU A 1 198 ? -16.922 12.099 9.922 1.00 97.31 198 LEU A N 1
ATOM 1621 C CA . LEU A 1 198 ? -16.535 12.402 11.293 1.00 97.31 198 LEU A CA 1
ATOM 1622 C C . LEU A 1 198 ? -17.744 12.580 12.217 1.00 97.31 198 LEU A C 1
ATOM 1624 O O . LEU A 1 198 ? -18.826 13.020 11.808 1.00 97.31 198 LEU A O 1
ATOM 1628 N N . LYS A 1 199 ? -17.532 12.297 13.500 1.00 96.75 199 LYS A N 1
ATOM 1629 C CA . LYS A 1 199 ? -18.355 12.766 14.618 1.00 96.75 199 LYS A CA 1
ATOM 1630 C C . LYS A 1 199 ? -17.428 13.433 15.630 1.00 96.75 199 LYS A C 1
ATOM 1632 O O . LYS A 1 199 ? -16.388 12.881 15.955 1.00 96.75 199 LYS A O 1
ATOM 1637 N N . VAL A 1 200 ? -17.808 14.604 16.131 1.00 95.56 200 VAL A N 1
ATOM 1638 C CA . VAL A 1 200 ? -17.093 15.267 17.230 1.00 95.56 200 VAL A CA 1
ATOM 1639 C C . VAL A 1 200 ? -17.957 15.206 18.480 1.00 95.56 200 VAL A C 1
ATOM 1641 O O . VAL A 1 200 ? -19.169 15.434 18.400 1.00 95.56 200 VAL A O 1
ATOM 1644 N N . LYS A 1 201 ? -17.335 14.866 19.607 1.00 94.69 201 LYS A N 1
ATOM 1645 C CA . LYS A 1 201 ? -17.922 14.929 20.945 1.00 94.69 201 LYS A CA 1
ATOM 1646 C C . LYS A 1 201 ? -16.843 15.446 21.893 1.00 94.69 201 LYS A C 1
ATOM 1648 O O . LYS A 1 201 ? -15.776 14.842 21.976 1.00 94.69 201 LYS A O 1
ATOM 1653 N N . ASP A 1 202 ? -17.115 16.563 22.558 1.00 92.69 202 ASP A N 1
ATOM 1654 C CA . ASP A 1 202 ? -16.145 17.274 23.397 1.00 92.69 202 ASP A CA 1
ATOM 1655 C C . ASP A 1 202 ? -14.847 17.563 22.621 1.00 92.69 202 ASP A C 1
ATOM 1657 O O . ASP A 1 202 ? -14.894 18.147 21.535 1.00 92.69 202 ASP A O 1
ATOM 1661 N N . ASN A 1 203 ? -13.701 17.114 23.133 1.00 95.25 203 ASN A N 1
ATOM 1662 C CA . ASN A 1 203 ? -12.398 17.269 22.482 1.00 95.25 203 ASN A CA 1
ATOM 1663 C C . ASN A 1 203 ? -11.999 16.014 21.683 1.00 95.25 203 ASN A C 1
ATOM 1665 O O . ASN A 1 203 ? -10.842 15.861 21.308 1.00 95.25 203 ASN A O 1
ATOM 1669 N N . SER A 1 204 ? -12.933 15.087 21.444 1.00 96.38 204 SER A N 1
ATOM 1670 C CA . SER A 1 204 ? -12.678 13.831 20.731 1.00 96.38 204 SER A CA 1
ATOM 1671 C C . SER A 1 204 ? -13.278 13.850 19.329 1.00 96.38 204 SER A C 1
ATOM 1673 O O . SER A 1 204 ? -14.454 14.183 19.137 1.00 96.38 204 SER A O 1
ATOM 1675 N N . VAL A 1 205 ? -12.476 13.445 18.347 1.00 97.38 205 VAL A N 1
ATOM 1676 C CA . VAL A 1 205 ? -12.894 13.279 16.954 1.00 97.38 205 VAL A CA 1
ATOM 1677 C C . VAL A 1 205 ? -12.902 11.795 16.614 1.00 97.38 205 VAL A C 1
ATOM 1679 O O . VAL A 1 205 ? -11.887 11.112 16.728 1.00 97.38 205 VAL A O 1
ATOM 1682 N N . TYR A 1 206 ? -14.059 11.313 16.176 1.00 97.31 206 TYR A N 1
ATOM 1683 C CA . TYR A 1 206 ? -14.296 9.929 15.796 1.00 97.31 206 TYR A CA 1
ATOM 1684 C C . TYR A 1 206 ? -14.420 9.831 14.279 1.00 97.31 206 TYR A C 1
ATOM 1686 O O . TYR A 1 206 ? -15.217 10.562 13.678 1.00 97.31 206 TYR A O 1
ATOM 1694 N N . ILE A 1 207 ? -13.685 8.901 13.675 1.00 97.06 207 ILE A N 1
ATOM 1695 C CA . ILE A 1 207 ? -13.858 8.515 12.273 1.00 97.06 207 ILE A CA 1
ATOM 1696 C C . ILE A 1 207 ? -14.872 7.377 12.237 1.00 97.06 207 ILE A C 1
ATOM 1698 O O . ILE A 1 207 ? -14.682 6.347 12.881 1.00 97.06 207 ILE A O 1
ATOM 1702 N N . LYS A 1 208 ? -15.980 7.586 11.528 1.00 96.56 208 LYS A N 1
ATOM 1703 C CA . LYS A 1 208 ? -17.049 6.592 11.374 1.00 96.56 208 LYS A CA 1
ATOM 1704 C C . LYS A 1 208 ? -16.628 5.471 10.434 1.00 96.56 208 LYS A C 1
ATOM 1706 O O . LYS A 1 208 ? -15.732 5.661 9.616 1.00 96.56 208 LYS A O 1
ATOM 1711 N N . ASP A 1 209 ? -17.332 4.349 10.509 1.00 92.12 209 ASP A N 1
ATOM 1712 C CA . ASP A 1 209 ? -17.225 3.319 9.481 1.00 92.12 209 ASP A CA 1
ATOM 1713 C C . ASP A 1 209 ? -17.876 3.794 8.172 1.00 92.12 209 ASP A C 1
ATOM 1715 O O . ASP A 1 209 ? -19.096 3.814 8.043 1.00 92.12 209 ASP A O 1
ATOM 1719 N N . VAL A 1 210 ? -17.052 4.314 7.256 1.00 89.75 210 VAL A N 1
ATOM 1720 C CA . VAL A 1 210 ? -17.483 4.895 5.968 1.00 89.75 210 VAL A CA 1
ATOM 1721 C C . VAL A 1 210 ? -16.657 4.401 4.779 1.00 89.75 210 VAL A C 1
ATOM 1723 O O . VAL A 1 210 ? -16.803 4.916 3.672 1.00 89.75 210 VAL A O 1
ATOM 1726 N N . PHE A 1 211 ? -15.765 3.431 4.990 1.00 93.00 211 PHE A N 1
ATOM 1727 C CA . PHE A 1 211 ? -14.891 2.886 3.946 1.00 93.00 211 PHE A CA 1
ATOM 1728 C C . PHE A 1 211 ? -15.534 1.654 3.301 1.00 93.00 211 PHE A C 1
ATOM 1730 O O . PHE A 1 211 ? -14.973 0.563 3.332 1.00 93.00 211 PHE A O 1
ATOM 1737 N N . ASP A 1 212 ? -16.738 1.831 2.759 1.00 91.94 212 ASP A N 1
ATOM 1738 C CA . ASP A 1 212 ? -17.486 0.771 2.068 1.00 91.94 212 ASP A CA 1
ATOM 1739 C C . ASP A 1 212 ? -17.466 0.924 0.540 1.00 91.94 212 ASP A C 1
ATOM 1741 O O . ASP A 1 212 ? -17.578 -0.072 -0.173 1.00 91.94 212 ASP A O 1
ATOM 1745 N N . ASP A 1 213 ? -17.279 2.148 0.026 1.00 95.38 213 ASP A N 1
ATOM 1746 C CA . ASP A 1 213 ? -17.151 2.411 -1.414 1.00 95.38 213 ASP A CA 1
ATOM 1747 C C . ASP A 1 213 ? -15.715 2.123 -1.879 1.00 95.38 213 ASP A C 1
ATOM 1749 O O . ASP A 1 213 ? -14.774 2.856 -1.551 1.00 95.38 213 ASP A O 1
ATOM 1753 N N . ALA A 1 214 ? -15.556 1.060 -2.672 1.00 96.69 214 ALA A N 1
ATOM 1754 C CA . ALA A 1 214 ? -14.280 0.662 -3.256 1.00 96.69 214 ALA A CA 1
ATOM 1755 C C . ALA A 1 214 ? -13.617 1.797 -4.051 1.00 96.69 214 ALA A C 1
ATOM 1757 O O . ALA A 1 214 ? -12.403 1.951 -3.975 1.00 96.69 214 ALA A O 1
ATOM 1758 N N . ARG A 1 215 ? -14.392 2.637 -4.753 1.00 96.69 215 ARG A N 1
ATOM 1759 C CA . ARG A 1 215 ? -13.862 3.749 -5.563 1.00 96.69 215 ARG A CA 1
ATOM 1760 C C . ARG A 1 215 ? -13.286 4.859 -4.694 1.00 96.69 215 ARG A C 1
ATOM 1762 O O . ARG A 1 215 ? -12.303 5.490 -5.070 1.00 96.69 215 ARG A O 1
ATOM 1769 N N . PHE A 1 216 ? -13.877 5.097 -3.522 1.00 97.12 216 PHE A N 1
ATOM 1770 C CA . PHE A 1 216 ? -13.310 6.037 -2.560 1.00 97.12 216 PHE A CA 1
ATOM 1771 C C . PHE A 1 216 ? -11.974 5.511 -2.019 1.00 97.12 216 PHE A C 1
ATOM 1773 O O . PHE A 1 216 ? -10.974 6.227 -2.075 1.00 97.12 216 PHE A O 1
ATOM 1780 N N . ILE A 1 217 ? -11.930 4.252 -1.568 1.00 98.19 217 ILE A N 1
ATOM 1781 C CA . ILE A 1 217 ? -10.699 3.618 -1.061 1.00 98.19 217 ILE A CA 1
ATOM 1782 C C . ILE A 1 217 ? -9.603 3.595 -2.136 1.00 98.19 217 ILE A C 1
ATOM 1784 O O . ILE A 1 217 ? -8.443 3.902 -1.850 1.00 98.19 217 ILE A O 1
ATOM 1788 N N . ASP A 1 218 ? -9.971 3.279 -3.377 1.00 97.19 218 ASP A N 1
ATOM 1789 C CA . ASP A 1 218 ? -9.069 3.292 -4.527 1.00 97.19 218 ASP A CA 1
ATOM 1790 C C . ASP A 1 218 ? -8.503 4.695 -4.775 1.00 97.19 218 ASP A C 1
ATOM 1792 O O . ASP A 1 218 ? -7.291 4.854 -4.880 1.00 97.19 218 ASP A O 1
ATOM 1796 N N . SER A 1 219 ? -9.336 5.743 -4.731 1.00 97.62 219 SER A N 1
ATOM 1797 C CA . SER A 1 219 ? -8.868 7.126 -4.899 1.00 97.62 219 SER A CA 1
ATOM 1798 C C . SER A 1 219 ? -7.862 7.560 -3.819 1.00 97.62 219 SER A C 1
ATOM 1800 O O . SER A 1 219 ? -6.882 8.248 -4.123 1.00 97.62 219 SER A O 1
ATOM 1802 N N . VAL A 1 220 ? -8.049 7.107 -2.572 1.00 97.62 220 VAL A N 1
ATOM 1803 C CA . VAL A 1 220 ? -7.103 7.340 -1.467 1.00 97.62 220 VAL 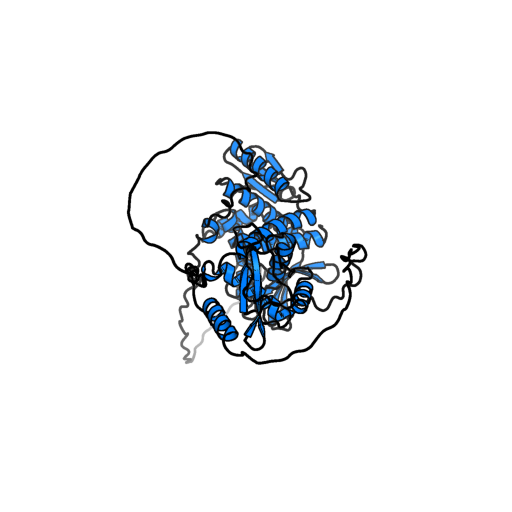A CA 1
ATOM 1804 C C . VAL A 1 220 ? -5.781 6.615 -1.733 1.00 97.62 220 VAL A C 1
ATOM 1806 O O . VAL A 1 220 ? -4.706 7.215 -1.639 1.00 97.62 220 VAL A O 1
ATOM 1809 N N . THR A 1 221 ? -5.863 5.343 -2.123 1.00 97.75 221 THR A N 1
ATOM 1810 C CA . THR A 1 221 ? -4.701 4.496 -2.427 1.00 97.75 221 THR A CA 1
ATOM 1811 C C . THR A 1 221 ? -3.908 5.048 -3.608 1.00 97.75 221 THR A C 1
ATOM 1813 O O . THR A 1 221 ? -2.686 5.169 -3.533 1.00 97.75 221 THR A O 1
ATOM 1816 N N . ARG A 1 222 ? -4.600 5.469 -4.669 1.00 97.50 222 ARG A N 1
ATOM 1817 C CA . ARG A 1 222 ? -4.037 6.099 -5.864 1.00 97.50 222 ARG A CA 1
ATOM 1818 C C . ARG A 1 222 ? -3.290 7.382 -5.533 1.00 97.50 222 ARG A C 1
ATOM 1820 O O . ARG A 1 222 ? -2.178 7.566 -6.015 1.00 97.50 222 ARG A O 1
ATOM 1827 N N . TYR A 1 223 ? -3.837 8.236 -4.667 1.00 97.06 223 TYR A N 1
ATOM 1828 C CA . TYR A 1 223 ? -3.124 9.433 -4.214 1.00 97.06 223 TYR A CA 1
ATOM 1829 C C . TYR A 1 223 ? -1.826 9.082 -3.469 1.00 97.06 223 TYR A C 1
ATOM 1831 O O . TYR A 1 223 ? -0.792 9.703 -3.708 1.00 97.06 223 TYR A O 1
ATOM 1839 N N . LYS A 1 224 ? -1.843 8.074 -2.587 1.00 95.88 224 LYS A N 1
ATOM 1840 C CA . LYS A 1 224 ? -0.626 7.642 -1.879 1.00 95.88 224 LYS A CA 1
ATOM 1841 C C . LYS A 1 224 ? 0.399 6.994 -2.805 1.00 95.88 224 LYS A C 1
ATOM 1843 O O . LYS A 1 224 ? 1.578 7.319 -2.706 1.00 95.88 224 LYS A O 1
ATOM 1848 N N . ALA A 1 225 ? -0.038 6.135 -3.719 1.00 97.44 225 ALA A N 1
ATOM 1849 C CA . ALA A 1 225 ? 0.827 5.529 -4.724 1.00 97.44 225 ALA A CA 1
ATOM 1850 C C . ALA A 1 225 ? 1.442 6.578 -5.659 1.00 97.44 225 ALA A C 1
ATOM 1852 O O . ALA A 1 225 ? 2.615 6.474 -5.994 1.00 97.44 225 ALA A O 1
ATOM 1853 N N . TRP A 1 226 ? 0.684 7.614 -6.025 1.00 96.75 226 TRP A N 1
ATOM 1854 C CA . TRP A 1 226 ? 1.194 8.762 -6.772 1.00 96.75 226 TRP A CA 1
ATOM 1855 C C . TRP A 1 226 ? 2.342 9.460 -6.047 1.00 96.75 226 TRP A C 1
ATOM 1857 O O . TRP A 1 226 ? 3.394 9.654 -6.642 1.00 96.75 226 TRP A O 1
ATOM 1867 N N . LEU A 1 227 ? 2.206 9.753 -4.750 1.00 94.50 227 LEU A N 1
ATOM 1868 C CA . LEU A 1 227 ? 3.307 10.351 -3.986 1.00 94.50 227 LEU A CA 1
ATOM 1869 C C . LEU A 1 227 ? 4.556 9.453 -3.951 1.00 94.50 227 LEU A C 1
ATOM 1871 O O . LEU A 1 227 ? 5.668 9.943 -4.133 1.00 94.50 227 LEU A O 1
ATOM 1875 N N . VAL A 1 228 ? 4.375 8.139 -3.775 1.00 95.50 228 VAL A N 1
ATOM 1876 C CA . VAL A 1 228 ? 5.480 7.166 -3.843 1.00 95.50 228 VAL A CA 1
ATOM 1877 C C . VAL A 1 228 ? 6.135 7.175 -5.224 1.00 95.50 228 VAL A C 1
ATOM 1879 O O . VAL A 1 228 ? 7.356 7.247 -5.312 1.00 95.50 228 VAL A O 1
ATOM 1882 N N . GLY A 1 229 ? 5.339 7.138 -6.294 1.00 95.50 229 GLY A N 1
ATOM 1883 C CA . GLY A 1 229 ? 5.819 7.176 -7.673 1.00 95.50 229 GLY A CA 1
ATOM 1884 C C . GLY A 1 229 ? 6.611 8.444 -7.971 1.00 95.50 229 GLY A C 1
ATOM 1885 O O . GLY A 1 229 ? 7.704 8.376 -8.524 1.00 95.50 229 GLY A O 1
ATOM 1886 N N . MET A 1 230 ? 6.115 9.598 -7.516 1.00 93.69 230 MET A N 1
ATOM 1887 C CA . MET A 1 230 ? 6.821 10.872 -7.651 1.00 93.69 230 MET A CA 1
ATOM 1888 C C . MET A 1 230 ? 8.189 10.869 -6.983 1.00 93.69 230 MET A C 1
ATOM 1890 O O . MET A 1 230 ? 9.148 11.406 -7.535 1.00 93.69 230 MET A O 1
ATOM 1894 N N . TYR A 1 231 ? 8.303 10.208 -5.835 1.00 92.94 231 TYR A N 1
ATOM 1895 C CA . TYR A 1 231 ? 9.564 10.088 -5.117 1.00 92.94 231 TYR A CA 1
ATOM 1896 C C . TYR A 1 231 ? 10.592 9.190 -5.829 1.00 92.94 231 TYR A C 1
ATOM 1898 O O . TYR A 1 231 ? 11.792 9.316 -5.591 1.00 92.94 231 TYR A O 1
ATOM 1906 N N . LEU A 1 232 ? 10.173 8.336 -6.771 1.00 93.38 232 LEU A N 1
ATOM 1907 C CA . LEU A 1 232 ? 11.106 7.532 -7.572 1.00 93.38 232 LEU A CA 1
ATOM 1908 C C . LEU A 1 232 ? 11.945 8.375 -8.548 1.00 93.38 232 LEU A C 1
ATOM 1910 O O . LEU A 1 232 ? 12.941 7.884 -9.078 1.00 93.38 232 LEU A O 1
ATOM 1914 N N . GLY A 1 233 ? 11.607 9.653 -8.747 1.00 88.69 233 GLY A N 1
ATOM 1915 C CA . GLY A 1 233 ? 12.450 10.618 -9.455 1.00 88.69 233 GLY A CA 1
ATOM 1916 C C . GLY A 1 233 ? 13.745 11.002 -8.723 1.00 88.69 233 GLY A C 1
ATOM 1917 O O . GLY A 1 233 ? 14.629 11.619 -9.319 1.00 88.69 233 GLY A O 1
ATOM 1918 N N . VAL A 1 234 ? 13.902 10.630 -7.450 1.00 89.38 234 VAL A N 1
ATOM 1919 C CA . VAL A 1 234 ? 15.157 10.807 -6.702 1.00 89.38 234 VAL A CA 1
ATOM 1920 C C . VAL A 1 234 ? 16.246 9.882 -7.264 1.00 89.38 234 VAL A C 1
ATOM 1922 O O . VAL A 1 234 ? 15.959 8.819 -7.823 1.00 89.38 234 VAL A O 1
ATOM 1925 N N . GLU A 1 235 ? 17.509 10.295 -7.171 1.00 85.62 235 GLU A N 1
ATOM 1926 C CA . GLU A 1 235 ? 18.648 9.464 -7.576 1.00 85.62 235 GLU A CA 1
ATOM 1927 C C . GLU A 1 235 ? 18.773 8.209 -6.715 1.00 85.62 235 GLU A C 1
ATOM 1929 O O . GLU A 1 235 ? 18.551 8.240 -5.507 1.00 85.62 235 GLU A O 1
ATOM 1934 N N . SER A 1 236 ? 19.154 7.095 -7.341 1.00 85.56 236 SER A N 1
ATOM 1935 C CA . SER A 1 236 ? 19.374 5.831 -6.627 1.00 85.56 236 SER A CA 1
ATOM 1936 C C . SER A 1 236 ? 20.550 5.915 -5.643 1.00 85.56 236 SER A C 1
ATOM 1938 O O . SER A 1 236 ? 20.504 5.271 -4.600 1.00 85.56 236 SER A O 1
ATOM 1940 N N . SER A 1 237 ? 21.555 6.738 -5.959 1.00 85.00 237 SER A N 1
ATOM 1941 C CA . SER A 1 237 ? 22.697 7.108 -5.108 1.00 85.00 237 SER A CA 1
ATOM 1942 C C . SER A 1 237 ? 22.268 7.808 -3.818 1.00 85.00 237 SER A C 1
ATOM 1944 O O . SER A 1 237 ? 22.735 7.505 -2.725 1.00 85.00 237 SER A O 1
ATOM 1946 N N . ALA A 1 238 ? 21.322 8.738 -3.946 1.00 87.00 238 ALA A N 1
ATOM 1947 C CA . ALA A 1 238 ? 20.859 9.575 -2.850 1.00 87.00 238 ALA A CA 1
ATOM 1948 C C . ALA A 1 238 ? 19.925 8.834 -1.882 1.00 87.00 238 ALA A C 1
ATOM 1950 O O . ALA A 1 238 ? 19.755 9.263 -0.742 1.00 87.00 238 ALA A O 1
ATOM 1951 N N . ASN A 1 239 ? 19.275 7.749 -2.322 1.00 87.88 239 ASN A N 1
ATOM 1952 C CA . ASN A 1 239 ? 18.357 6.999 -1.474 1.00 87.88 239 ASN A CA 1
ATOM 1953 C C . ASN A 1 239 ? 18.301 5.505 -1.834 1.00 87.88 239 ASN A C 1
ATOM 1955 O O . ASN A 1 239 ? 17.677 5.093 -2.816 1.00 87.88 239 ASN A O 1
ATOM 1959 N N . TYR A 1 240 ? 18.854 4.674 -0.946 1.00 88.25 240 TYR A N 1
ATOM 1960 C CA . TYR A 1 240 ? 18.874 3.2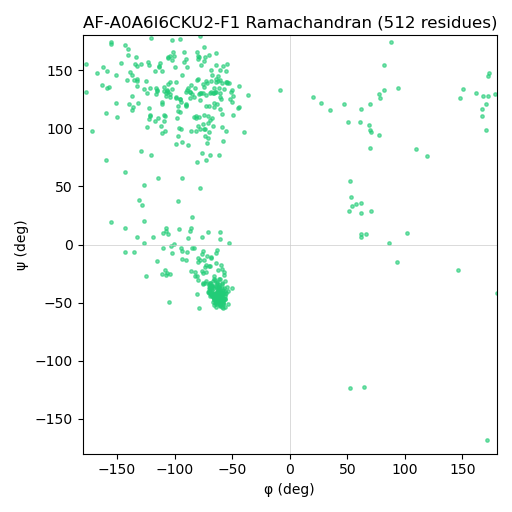18 -1.093 1.00 88.25 240 TYR A CA 1
ATOM 1961 C C . TYR A 1 240 ? 17.474 2.584 -1.208 1.00 88.25 240 TYR A C 1
ATOM 1963 O O . TYR A 1 240 ? 17.291 1.635 -1.964 1.00 88.25 240 TYR A O 1
ATOM 1971 N N . LYS A 1 241 ? 16.444 3.120 -0.536 1.00 88.31 241 LYS A N 1
ATOM 1972 C CA . LYS A 1 241 ? 15.066 2.594 -0.649 1.00 88.31 241 LYS A CA 1
ATOM 1973 C C . LYS A 1 241 ? 14.455 2.889 -2.018 1.00 88.31 241 LYS A C 1
ATOM 1975 O O . LYS A 1 241 ? 13.705 2.070 -2.546 1.00 88.31 241 LYS A O 1
ATOM 1980 N N . VAL A 1 242 ? 14.785 4.042 -2.604 1.00 91.06 242 VAL A N 1
ATOM 1981 C CA . VAL A 1 242 ? 14.393 4.375 -3.983 1.00 91.06 242 VAL A CA 1
ATOM 1982 C C . VAL A 1 242 ? 15.081 3.432 -4.962 1.00 91.06 242 VAL A C 1
ATOM 1984 O O . VAL A 1 242 ? 14.419 2.917 -5.863 1.00 91.06 242 VAL A O 1
ATOM 1987 N N . LYS A 1 243 ? 16.376 3.159 -4.754 1.00 92.81 243 LYS A N 1
ATOM 1988 C CA . LYS A 1 243 ? 17.118 2.162 -5.530 1.00 92.81 243 LYS A CA 1
ATOM 1989 C C . LYS A 1 243 ? 16.439 0.792 -5.464 1.00 92.81 243 LYS A C 1
ATOM 1991 O O . LYS A 1 243 ? 16.076 0.269 -6.508 1.00 92.81 243 LYS A O 1
ATOM 1996 N N . LEU A 1 244 ? 16.172 0.270 -4.264 1.00 91.69 244 LEU A N 1
ATOM 1997 C CA . LEU A 1 244 ? 15.524 -1.035 -4.085 1.00 91.69 244 LEU A CA 1
ATOM 1998 C C . LEU A 1 244 ? 14.181 -1.144 -4.816 1.00 91.69 244 LEU A C 1
ATOM 2000 O O . LEU A 1 244 ? 13.893 -2.161 -5.439 1.00 91.69 244 LEU A O 1
ATOM 2004 N N . PHE A 1 245 ? 13.351 -0.099 -4.778 1.00 94.44 245 PHE A N 1
ATOM 2005 C CA . PHE A 1 245 ? 12.072 -0.147 -5.484 1.00 94.44 245 PHE A CA 1
ATOM 2006 C C . PHE A 1 245 ? 12.235 -0.105 -7.007 1.00 94.44 245 PHE A C 1
ATOM 2008 O O . PHE A 1 245 ? 11.505 -0.795 -7.715 1.00 94.44 245 PHE A O 1
ATOM 2015 N N . LYS A 1 246 ? 13.198 0.667 -7.526 1.00 94.94 246 LYS A N 1
ATOM 2016 C CA . LYS A 1 246 ? 13.545 0.648 -8.956 1.00 94.94 246 LYS A CA 1
ATOM 2017 C C . LYS A 1 246 ? 14.079 -0.717 -9.383 1.00 94.94 246 LYS A C 1
ATOM 2019 O O . LYS A 1 246 ? 13.664 -1.204 -10.430 1.00 94.94 246 LYS A O 1
ATOM 2024 N N . ASP A 1 247 ? 14.914 -1.341 -8.559 1.00 93.44 247 ASP A N 1
ATOM 2025 C CA . ASP A 1 247 ? 15.445 -2.684 -8.798 1.00 93.44 247 ASP A CA 1
ATOM 2026 C C . ASP A 1 247 ? 14.291 -3.704 -8.885 1.00 93.44 247 ASP A C 1
ATOM 2028 O O . ASP A 1 247 ? 14.220 -4.471 -9.841 1.00 93.44 247 ASP A O 1
ATOM 2032 N N . MET A 1 248 ? 13.279 -3.616 -8.011 1.00 93.44 248 MET A N 1
ATOM 2033 C CA . MET A 1 248 ? 12.069 -4.448 -8.128 1.00 93.44 248 MET A CA 1
ATOM 2034 C C . MET A 1 248 ? 11.255 -4.189 -9.410 1.00 93.44 248 MET A C 1
ATOM 2036 O O . MET A 1 248 ? 10.645 -5.116 -9.952 1.00 93.44 248 MET A O 1
ATOM 2040 N N . ILE A 1 249 ? 11.213 -2.948 -9.918 1.00 93.50 249 ILE A N 1
ATOM 2041 C CA . ILE A 1 249 ? 10.589 -2.656 -11.222 1.00 93.50 249 ILE A CA 1
ATOM 2042 C C . ILE A 1 249 ? 11.386 -3.340 -12.341 1.00 93.50 249 ILE A C 1
ATOM 2044 O O . ILE A 1 249 ? 10.780 -3.981 -13.199 1.00 93.50 249 ILE A O 1
ATOM 2048 N N . ILE A 1 250 ? 12.718 -3.243 -12.316 1.00 91.94 250 ILE A N 1
ATOM 2049 C CA . ILE A 1 250 ? 13.624 -3.892 -13.278 1.00 91.94 250 ILE A CA 1
ATOM 2050 C C . ILE A 1 250 ? 13.420 -5.409 -13.277 1.00 91.94 250 ILE A C 1
ATOM 2052 O O . ILE A 1 250 ? 13.174 -5.997 -14.331 1.00 91.94 250 ILE A O 1
ATOM 2056 N N . GLU A 1 251 ? 13.443 -6.034 -12.100 1.00 90.00 251 GLU A N 1
ATOM 2057 C CA . GLU A 1 251 ? 13.220 -7.472 -11.932 1.00 90.00 251 GLU A CA 1
ATOM 2058 C C . GLU A 1 251 ? 11.848 -7.888 -12.477 1.00 90.00 251 GLU A C 1
ATOM 2060 O O . GLU A 1 251 ? 11.737 -8.847 -13.244 1.00 90.00 251 GLU A O 1
ATOM 2065 N N . SER A 1 252 ? 10.803 -7.115 -12.165 1.00 87.38 252 SER A N 1
ATOM 2066 C CA . SER A 1 252 ? 9.448 -7.371 -12.664 1.00 87.38 252 SER A CA 1
ATOM 2067 C C . SER A 1 252 ? 9.352 -7.281 -14.193 1.00 87.38 252 SER A C 1
ATOM 2069 O O . SER A 1 252 ? 8.663 -8.094 -14.813 1.00 87.38 252 SER A O 1
ATOM 2071 N N . ILE A 1 253 ? 10.040 -6.316 -14.814 1.00 86.44 253 ILE A N 1
ATOM 2072 C CA . ILE A 1 253 ? 10.119 -6.160 -16.277 1.00 86.44 253 ILE A CA 1
ATOM 2073 C C . ILE A 1 253 ? 10.822 -7.368 -16.910 1.00 86.44 253 ILE A C 1
ATOM 2075 O O . ILE A 1 253 ? 10.281 -7.980 -17.842 1.00 86.44 253 ILE A O 1
ATOM 2079 N N . GLY A 1 254 ? 11.990 -7.735 -16.373 1.00 84.50 254 GLY A N 1
ATOM 2080 C CA . GLY A 1 254 ? 12.795 -8.851 -16.863 1.00 84.50 254 GLY A CA 1
ATOM 2081 C C . GLY A 1 254 ? 12.030 -10.171 -16.824 1.00 84.50 254 GLY A C 1
ATOM 2082 O O . GLY A 1 254 ? 12.017 -10.914 -17.804 1.00 84.50 254 GLY A O 1
ATOM 2083 N N . GLN A 1 255 ? 11.288 -10.429 -15.748 1.00 80.62 255 GLN A N 1
ATOM 2084 C CA . GLN A 1 255 ? 10.454 -11.628 -15.638 1.00 80.62 255 GLN A CA 1
ATOM 2085 C C . GLN A 1 255 ? 9.277 -11.652 -16.610 1.00 80.62 255 GLN A C 1
ATOM 2087 O O . GLN A 1 255 ? 8.930 -12.711 -17.137 1.00 80.62 255 GLN A O 1
ATOM 2092 N N . ALA A 1 256 ? 8.632 -10.506 -16.829 1.00 78.00 256 ALA A N 1
ATOM 2093 C CA . ALA A 1 256 ? 7.444 -10.434 -17.668 1.00 78.00 256 ALA A CA 1
ATOM 2094 C C . ALA A 1 256 ? 7.762 -10.583 -19.163 1.00 78.00 256 ALA A C 1
ATOM 2096 O O . ALA A 1 256 ? 6.931 -11.094 -19.912 1.00 78.00 256 ALA A O 1
ATOM 2097 N N . THR A 1 257 ? 8.939 -10.127 -19.605 1.00 77.94 257 THR A N 1
ATOM 2098 C CA . THR A 1 257 ? 9.224 -9.941 -21.041 1.00 77.94 257 THR A CA 1
ATOM 2099 C C . THR A 1 257 ? 10.579 -10.449 -21.512 1.00 77.94 257 THR A C 1
ATOM 2101 O O . THR A 1 257 ? 10.814 -10.463 -22.717 1.00 77.94 257 THR A O 1
ATOM 2104 N N . ARG A 1 258 ? 11.458 -10.889 -20.601 1.00 81.81 258 ARG A N 1
ATOM 2105 C CA . ARG A 1 258 ? 12.878 -11.200 -20.863 1.00 81.81 258 ARG A CA 1
ATOM 2106 C C . ARG A 1 258 ? 13.713 -10.004 -21.334 1.00 81.81 258 ARG A C 1
ATOM 2108 O O . ARG A 1 258 ? 14.862 -10.192 -21.715 1.00 81.81 258 ARG A O 1
ATOM 2115 N N . VAL A 1 259 ? 13.160 -8.792 -21.289 1.00 84.00 259 VAL A N 1
ATOM 2116 C CA . VAL A 1 259 ? 13.903 -7.562 -21.564 1.00 84.00 259 VAL A CA 1
ATOM 2117 C C . VAL A 1 259 ? 14.830 -7.282 -20.386 1.00 84.00 259 VAL A C 1
ATOM 2119 O O . VAL A 1 259 ? 14.376 -7.093 -19.257 1.00 84.00 259 VAL A O 1
ATOM 2122 N N . THR A 1 260 ? 16.132 -7.241 -20.649 1.00 87.50 260 THR A N 1
ATOM 2123 C CA . THR A 1 260 ? 17.134 -6.904 -19.636 1.00 87.50 260 THR A CA 1
ATOM 2124 C C . THR A 1 260 ? 17.205 -5.392 -19.491 1.00 87.50 260 THR A C 1
ATOM 2126 O O . THR A 1 260 ? 17.707 -4.713 -20.380 1.00 87.50 260 THR A O 1
ATOM 2129 N N . VAL A 1 261 ? 16.717 -4.855 -18.374 1.00 89.12 261 VAL A N 1
ATOM 2130 C CA . VAL A 1 261 ? 16.832 -3.425 -18.052 1.00 89.12 261 VAL A CA 1
ATOM 2131 C C . VAL A 1 261 ? 18.072 -3.213 -17.186 1.00 89.12 261 VAL A C 1
ATOM 2133 O O . VAL A 1 261 ? 18.190 -3.805 -16.118 1.00 89.12 261 VAL A O 1
ATOM 2136 N N . ALA A 1 262 ? 18.997 -2.367 -17.636 1.00 88.75 262 ALA A N 1
ATOM 2137 C CA . ALA A 1 262 ? 20.204 -2.006 -16.889 1.00 88.75 262 ALA A CA 1
ATOM 2138 C C . ALA A 1 262 ? 19.944 -0.940 -15.816 1.00 88.75 262 ALA A C 1
ATOM 2140 O O . ALA A 1 262 ? 20.672 -0.858 -14.830 1.00 88.75 262 ALA A O 1
ATOM 2141 N N . GLY A 1 263 ? 18.929 -0.102 -16.018 1.00 90.25 263 GLY A N 1
ATOM 2142 C CA . GLY A 1 263 ? 18.607 1.000 -15.124 1.00 90.25 263 GLY A CA 1
ATOM 2143 C C . GLY A 1 263 ? 17.543 1.922 -15.705 1.00 90.25 263 GLY A C 1
ATOM 2144 O O . GLY A 1 263 ? 16.907 1.613 -16.714 1.00 90.25 263 GLY A O 1
ATOM 2145 N N . PHE A 1 264 ? 17.374 3.080 -15.069 1.00 91.31 264 PHE A N 1
ATOM 2146 C CA . PHE A 1 264 ? 16.465 4.123 -15.534 1.00 91.31 264 PHE A CA 1
ATOM 2147 C C . PHE A 1 264 ? 17.201 5.440 -15.729 1.00 91.31 264 PHE A C 1
ATOM 2149 O O . PHE A 1 264 ? 17.837 5.942 -14.801 1.00 91.31 264 PHE A O 1
ATOM 2156 N N . ILE A 1 265 ? 17.008 6.050 -16.895 1.00 88.56 265 ILE A N 1
ATOM 2157 C CA . ILE A 1 265 ? 17.232 7.481 -17.069 1.00 88.56 265 ILE A CA 1
ATOM 2158 C C . ILE A 1 265 ? 16.061 8.202 -16.408 1.00 88.56 265 ILE A C 1
ATOM 2160 O O . ILE A 1 265 ? 14.891 7.882 -16.633 1.00 88.56 265 ILE A O 1
ATOM 2164 N N . ARG A 1 266 ? 16.375 9.182 -15.567 1.00 89.44 266 ARG A N 1
ATOM 2165 C CA . ARG A 1 266 ? 15.372 10.058 -14.965 1.00 89.44 266 ARG A CA 1
ATOM 2166 C C . ARG A 1 266 ? 15.140 11.229 -15.900 1.00 89.44 266 ARG A C 1
ATOM 2168 O O . ARG A 1 266 ? 16.101 11.824 -16.374 1.00 89.44 266 ARG A O 1
ATOM 2175 N N . ASN A 1 267 ? 13.881 11.568 -16.133 1.00 88.25 267 ASN A N 1
ATOM 2176 C CA . ASN A 1 267 ? 13.533 12.699 -16.976 1.00 88.25 267 ASN A CA 1
ATOM 2177 C C . ASN A 1 267 ? 12.453 13.569 -16.323 1.00 88.25 267 ASN A C 1
ATOM 2179 O O . ASN A 1 267 ? 11.746 13.167 -15.385 1.00 88.25 267 ASN A O 1
ATOM 2183 N N . PHE A 1 268 ? 12.369 14.790 -16.824 1.00 88.31 268 PHE A N 1
ATOM 2184 C CA . PHE A 1 268 ? 11.499 15.845 -16.349 1.00 88.31 268 PHE A CA 1
ATOM 2185 C C . PHE A 1 268 ? 10.336 15.979 -17.327 1.00 88.31 268 PHE A C 1
ATOM 2187 O O . PHE A 1 268 ? 10.581 16.094 -18.534 1.00 88.31 268 PHE A O 1
ATOM 2194 N N . PRO A 1 269 ? 9.082 15.985 -16.846 1.00 85.12 269 PRO A N 1
ATOM 2195 C CA . PRO A 1 269 ? 7.971 16.419 -17.671 1.00 85.12 269 PRO A CA 1
ATOM 2196 C C . PRO A 1 269 ? 8.236 17.826 -18.211 1.00 85.12 269 PRO A C 1
ATOM 2198 O O . PRO A 1 269 ? 8.910 18.643 -17.569 1.00 85.12 269 PRO A O 1
ATOM 2201 N N . LEU A 1 270 ? 7.704 18.120 -19.393 1.00 82.31 270 LEU A N 1
ATOM 2202 C CA . LEU A 1 270 ? 7.841 19.433 -20.012 1.00 82.31 270 LEU A CA 1
ATOM 2203 C C . LEU A 1 270 ? 7.433 20.540 -19.020 1.00 82.31 270 LEU A C 1
ATOM 2205 O O . LEU A 1 270 ? 6.381 20.464 -18.391 1.00 82.31 270 LEU A O 1
ATOM 2209 N N . ASN A 1 271 ? 8.275 21.568 -18.877 1.00 81.56 271 ASN A N 1
ATOM 2210 C CA . ASN A 1 271 ? 8.084 22.705 -17.960 1.00 81.56 271 ASN A CA 1
ATOM 2211 C C . ASN A 1 271 ? 8.123 22.394 -16.447 1.00 81.56 271 ASN A C 1
ATOM 2213 O O . ASN A 1 271 ? 7.840 23.278 -15.637 1.00 81.56 271 ASN A O 1
ATOM 2217 N N . GLU A 1 272 ? 8.509 21.186 -16.031 1.00 84.12 272 GLU A N 1
ATOM 2218 C CA . GLU A 1 272 ? 8.648 20.832 -14.615 1.00 84.12 272 GLU A CA 1
ATOM 2219 C C . GLU A 1 272 ?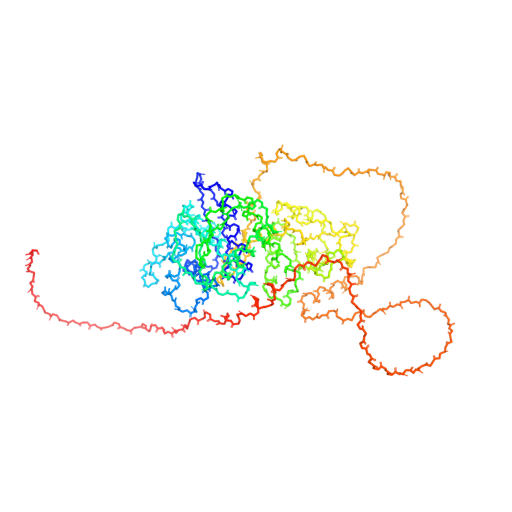 10.102 20.723 -14.133 1.00 84.12 272 GLU A C 1
ATOM 2221 O O . GLU A 1 272 ? 10.951 20.131 -14.779 1.00 84.12 272 GLU A O 1
ATOM 2226 N N . LYS A 1 273 ? 10.409 21.232 -12.935 1.00 83.94 273 LYS A N 1
ATOM 2227 C CA . LYS A 1 273 ? 11.778 21.190 -12.370 1.00 83.94 273 LYS A CA 1
ATOM 2228 C C . LYS A 1 273 ? 12.122 19.898 -11.629 1.00 83.94 273 LYS A C 1
ATOM 2230 O O . LYS A 1 273 ? 13.224 19.747 -11.115 1.00 83.94 273 LYS A O 1
ATOM 2235 N N . THR A 1 274 ? 11.165 18.990 -11.507 1.00 84.69 274 THR A N 1
ATOM 2236 C CA . THR A 1 274 ? 11.312 17.763 -10.722 1.00 84.69 274 THR A CA 1
ATOM 2237 C C . THR A 1 274 ? 11.244 16.565 -11.644 1.00 84.69 274 THR A C 1
ATOM 2239 O O . THR A 1 274 ? 10.339 16.486 -12.474 1.00 84.69 274 THR A O 1
ATOM 2242 N N . ALA A 1 275 ? 12.194 15.643 -11.494 1.00 87.56 275 ALA A N 1
ATOM 2243 C CA . ALA A 1 275 ? 12.190 14.406 -12.251 1.00 87.56 275 ALA A CA 1
ATOM 2244 C C . ALA A 1 275 ? 11.023 13.539 -11.778 1.00 87.56 275 ALA A C 1
ATOM 2246 O O . ALA A 1 275 ? 10.815 13.353 -10.580 1.00 87.56 275 ALA A O 1
ATOM 2247 N N . LYS A 1 276 ? 10.244 13.045 -12.731 1.00 90.69 276 LYS A N 1
ATOM 2248 C CA . LYS A 1 276 ? 8.986 12.321 -12.486 1.00 90.69 276 LYS A CA 1
ATOM 2249 C C . LYS A 1 276 ? 8.768 11.173 -13.464 1.00 90.69 276 LYS A C 1
ATOM 2251 O O . LYS A 1 276 ? 7.820 10.406 -13.323 1.00 90.69 276 LYS A O 1
ATOM 2256 N N . ILE A 1 277 ? 9.645 11.074 -14.455 1.00 92.38 277 ILE A N 1
ATOM 2257 C CA . ILE A 1 277 ? 9.577 10.102 -15.529 1.00 92.38 277 ILE A CA 1
ATOM 2258 C C . ILE A 1 277 ? 10.785 9.183 -15.396 1.00 92.38 277 ILE A C 1
ATOM 2260 O O . ILE A 1 277 ? 11.911 9.659 -15.230 1.00 92.38 277 ILE A O 1
ATOM 2264 N N . LEU A 1 278 ? 10.548 7.876 -15.478 1.00 93.50 278 LEU A N 1
ATOM 2265 C CA . LEU A 1 278 ? 11.601 6.868 -15.554 1.00 93.50 278 LEU A CA 1
ATOM 2266 C C . LEU A 1 278 ? 11.605 6.229 -16.939 1.00 93.50 278 LEU A C 1
ATOM 2268 O O . LEU A 1 278 ? 10.615 5.633 -17.361 1.00 93.50 278 LEU A O 1
ATOM 2272 N N . ILE A 1 279 ? 12.731 6.339 -17.631 1.00 91.56 279 ILE A N 1
ATOM 2273 C CA . ILE A 1 279 ? 12.928 5.821 -18.983 1.00 91.56 279 ILE A CA 1
ATOM 2274 C C . ILE A 1 279 ? 13.870 4.623 -18.873 1.00 91.56 279 ILE A C 1
ATOM 2276 O O . ILE A 1 279 ? 15.026 4.808 -18.484 1.00 91.56 279 ILE A O 1
ATOM 2280 N N . PRO A 1 280 ? 13.393 3.391 -19.114 1.00 91.38 280 PRO A N 1
ATOM 2281 C CA . PRO A 1 280 ? 14.221 2.201 -18.990 1.00 91.38 280 PRO A CA 1
ATOM 2282 C C . PRO A 1 280 ? 15.336 2.201 -20.039 1.00 91.38 280 PRO A C 1
ATOM 2284 O O . PRO A 1 280 ? 15.088 2.444 -21.220 1.00 91.38 280 PRO A O 1
ATOM 2287 N N . VAL A 1 281 ? 16.548 1.878 -19.595 1.00 90.12 281 VAL A N 1
ATOM 2288 C CA . VAL A 1 281 ? 17.683 1.560 -20.468 1.00 90.12 281 VAL A CA 1
ATOM 2289 C C . VAL A 1 281 ? 17.759 0.049 -20.572 1.00 90.12 281 VAL A C 1
ATOM 2291 O O . VAL A 1 281 ? 17.990 -0.626 -19.567 1.00 90.12 281 VAL A O 1
ATOM 2294 N N . VAL A 1 282 ? 17.528 -0.486 -21.764 1.00 90.31 282 VAL A N 1
ATOM 2295 C CA . VAL A 1 282 ? 17.541 -1.927 -22.030 1.00 90.31 282 VAL A CA 1
ATOM 2296 C C . VAL A 1 282 ? 18.867 -2.341 -22.654 1.00 90.31 282 VAL A C 1
ATOM 2298 O O . VAL A 1 282 ? 19.518 -1.525 -23.295 1.00 90.31 282 VAL A O 1
ATOM 2301 N N . LEU A 1 283 ? 19.277 -3.591 -22.455 1.00 86.44 283 LEU A N 1
ATOM 2302 C CA . LEU A 1 283 ? 20.489 -4.153 -23.050 1.00 86.44 283 LEU A CA 1
ATOM 2303 C C . LEU A 1 283 ? 20.128 -5.076 -24.212 1.00 86.44 283 LEU A C 1
ATOM 2305 O O . LEU A 1 283 ? 19.366 -6.027 -24.032 1.00 86.44 283 LEU A O 1
ATOM 2309 N N . ASP A 1 284 ? 20.730 -4.824 -25.368 1.00 83.06 284 ASP A N 1
ATOM 2310 C CA . ASP A 1 284 ? 20.612 -5.627 -26.580 1.00 83.06 284 ASP A CA 1
ATOM 2311 C C . ASP A 1 284 ? 22.003 -6.109 -26.990 1.00 83.06 284 ASP A C 1
ATOM 2313 O O . ASP A 1 284 ? 22.877 -5.313 -27.316 1.00 83.06 284 ASP A O 1
ATOM 2317 N N . ASN A 1 285 ? 22.260 -7.412 -26.855 1.00 82.44 285 ASN A N 1
ATOM 2318 C CA . ASN A 1 285 ? 23.602 -7.998 -26.994 1.00 82.44 285 ASN A CA 1
ATOM 2319 C C . ASN A 1 285 ? 24.690 -7.309 -26.141 1.00 82.44 285 ASN A C 1
ATOM 2321 O O . ASN A 1 285 ? 25.867 -7.330 -26.486 1.00 82.44 285 ASN A O 1
ATOM 2325 N N . GLY A 1 286 ? 24.297 -6.729 -25.001 1.00 81.19 286 GLY A N 1
ATOM 2326 C CA . GLY A 1 286 ? 25.187 -5.995 -24.097 1.00 81.19 286 GLY A CA 1
ATOM 2327 C C . GLY A 1 286 ? 25.237 -4.487 -24.350 1.00 81.19 286 GLY A C 1
ATOM 2328 O O . GLY A 1 286 ? 25.638 -3.756 -23.445 1.00 81.19 286 GLY A O 1
ATOM 2329 N N . GLU A 1 287 ? 24.744 -4.022 -25.498 1.00 83.31 287 GLU A N 1
ATOM 2330 C CA . GLU A 1 287 ? 24.701 -2.604 -25.845 1.00 83.31 287 GLU A CA 1
ATOM 2331 C C . GLU A 1 287 ? 23.427 -1.939 -25.300 1.00 83.31 287 GLU A C 1
ATOM 2333 O O . GLU A 1 287 ? 22.321 -2.469 -25.456 1.00 83.31 287 GLU A O 1
ATOM 2338 N N . PRO A 1 288 ? 23.543 -0.789 -24.619 1.00 85.69 288 PRO A N 1
ATOM 2339 C CA . PRO A 1 288 ? 22.399 -0.086 -24.059 1.00 85.69 288 PRO A CA 1
ATOM 2340 C C . PRO A 1 288 ? 21.586 0.629 -25.148 1.00 85.69 288 PRO A C 1
ATOM 2342 O O . PRO A 1 288 ? 22.117 1.349 -25.984 1.00 85.69 288 PRO A O 1
ATOM 2345 N N . ARG A 1 289 ? 20.262 0.511 -25.090 1.00 86.50 289 ARG A N 1
ATOM 2346 C CA . ARG A 1 289 ? 19.331 1.281 -25.924 1.00 86.50 289 ARG A CA 1
ATOM 2347 C C . ARG A 1 289 ? 18.073 1.650 -25.148 1.00 86.50 289 ARG A C 1
ATOM 2349 O O . ARG A 1 289 ? 17.848 1.182 -24.031 1.00 86.50 289 ARG A O 1
ATOM 2356 N N . ILE A 1 290 ? 17.233 2.489 -25.741 1.00 86.94 290 IL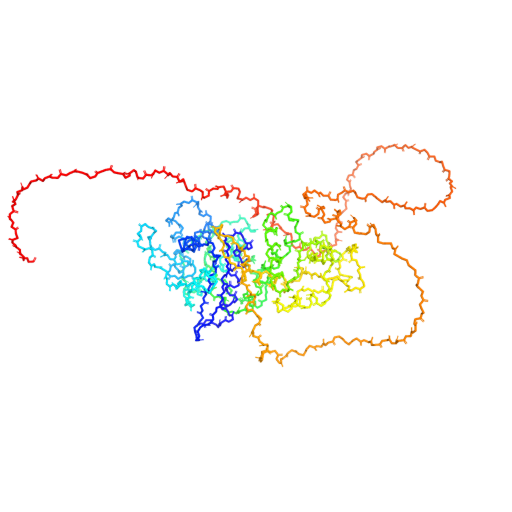E A N 1
ATOM 2357 C CA . ILE A 1 290 ? 15.877 2.706 -25.233 1.00 86.94 290 ILE A CA 1
ATOM 2358 C C . ILE A 1 290 ? 14.952 1.561 -25.654 1.00 86.94 290 ILE A C 1
ATOM 2360 O O . ILE A 1 290 ? 15.228 0.786 -26.575 1.00 86.94 290 ILE A O 1
ATOM 2364 N N . LEU A 1 291 ? 13.842 1.457 -24.936 1.00 86.94 291 LEU A N 1
ATOM 2365 C CA . LEU A 1 291 ? 12.796 0.479 -25.185 1.00 86.94 291 LEU A CA 1
ATOM 2366 C C . LEU A 1 291 ? 12.144 0.705 -26.559 1.00 86.94 291 LEU A C 1
ATOM 2368 O O . LEU A 1 291 ? 11.730 1.822 -26.866 1.00 86.94 291 LEU A O 1
ATOM 2372 N N . ALA A 1 292 ? 12.007 -0.353 -27.357 1.00 86.75 292 ALA A N 1
ATOM 2373 C CA . ALA A 1 292 ? 11.281 -0.298 -28.622 1.00 86.75 292 ALA A CA 1
ATOM 2374 C C . ALA A 1 292 ? 9.759 -0.252 -28.387 1.00 86.75 292 ALA A C 1
ATOM 2376 O O . ALA A 1 292 ? 9.255 -0.714 -27.359 1.00 86.75 292 ALA A O 1
ATOM 2377 N N . SER A 1 293 ? 9.000 0.245 -29.366 1.00 86.31 293 SER A N 1
ATOM 2378 C CA . SER A 1 293 ? 7.535 0.372 -29.277 1.00 86.31 293 SER A CA 1
ATOM 2379 C C . SER A 1 293 ? 6.829 -0.959 -28.976 1.00 86.31 293 SER A C 1
ATOM 2381 O O . SER A 1 293 ? 5.941 -1.023 -28.123 1.00 86.31 293 SER A O 1
ATOM 2383 N N . GLU A 1 294 ? 7.257 -2.048 -29.617 1.00 86.12 294 GLU A N 1
ATOM 2384 C CA . GLU A 1 294 ? 6.710 -3.388 -29.387 1.00 86.12 294 GLU A CA 1
ATOM 2385 C C . GLU A 1 294 ? 7.008 -3.916 -27.977 1.00 86.12 294 GLU A C 1
ATOM 2387 O O . GLU A 1 294 ? 6.177 -4.601 -27.375 1.00 86.12 294 GLU A O 1
ATOM 2392 N N . GLU A 1 295 ? 8.185 -3.603 -27.430 1.00 88.00 295 GLU A N 1
ATOM 2393 C CA . GLU A 1 295 ? 8.565 -3.972 -26.064 1.00 88.00 295 GLU A CA 1
ATOM 2394 C C . GLU A 1 295 ? 7.749 -3.168 -25.044 1.00 88.00 295 GLU A C 1
ATOM 2396 O O . GLU A 1 295 ? 7.233 -3.737 -24.082 1.00 88.00 295 GLU A O 1
ATOM 2401 N N . ALA A 1 296 ? 7.540 -1.871 -25.294 1.00 88.31 296 ALA A N 1
ATOM 2402 C CA . ALA A 1 296 ? 6.682 -1.003 -24.488 1.00 88.31 296 ALA A CA 1
ATOM 2403 C C . ALA A 1 296 ? 5.224 -1.479 -24.455 1.00 88.31 296 ALA A C 1
ATOM 2405 O O . ALA A 1 296 ? 4.594 -1.497 -23.390 1.00 88.31 296 ALA A O 1
ATOM 2406 N N . LEU A 1 297 ? 4.701 -1.931 -25.596 1.00 85.38 297 LEU A N 1
ATOM 2407 C CA . LEU A 1 297 ? 3.371 -2.524 -25.699 1.00 85.38 297 LEU A CA 1
ATOM 2408 C C . LEU A 1 297 ? 3.278 -3.820 -24.874 1.00 85.38 297 LEU A C 1
ATOM 2410 O O . LEU A 1 297 ? 2.382 -3.958 -24.038 1.00 85.38 297 LEU A O 1
ATOM 2414 N N . LYS A 1 298 ? 4.231 -4.748 -25.051 1.00 84.19 298 LYS A N 1
ATOM 2415 C CA . LYS A 1 298 ? 4.306 -6.011 -24.288 1.00 84.19 298 LYS A CA 1
ATOM 2416 C C . LYS A 1 298 ? 4.389 -5.759 -22.781 1.00 84.19 298 LYS A C 1
ATOM 2418 O O . LYS A 1 298 ? 3.705 -6.427 -22.004 1.00 84.19 298 LYS A O 1
ATOM 2423 N N . LEU A 1 299 ? 5.177 -4.771 -22.363 1.00 84.38 299 LEU A N 1
ATOM 2424 C CA . LEU A 1 299 ? 5.295 -4.401 -20.957 1.00 84.38 299 LEU A CA 1
ATOM 2425 C C . LEU A 1 299 ? 4.009 -3.804 -20.402 1.00 84.38 299 LEU A C 1
ATOM 2427 O O . LEU A 1 299 ? 3.559 -4.208 -19.331 1.00 84.38 299 LEU A O 1
ATOM 2431 N N . SER A 1 300 ? 3.366 -2.907 -21.143 1.00 85.75 300 SER A N 1
ATOM 2432 C CA . SER A 1 300 ? 2.070 -2.348 -20.752 1.00 85.75 300 SER A CA 1
ATOM 2433 C C . SER A 1 300 ? 1.009 -3.448 -20.563 1.00 85.75 300 SER A C 1
ATOM 2435 O O . SER A 1 300 ? 0.274 -3.447 -19.569 1.00 85.75 300 SER A O 1
ATOM 2437 N N . TYR A 1 301 ? 0.997 -4.478 -21.419 1.00 82.19 301 TYR A N 1
ATOM 2438 C CA . TYR A 1 301 ? 0.145 -5.657 -21.214 1.00 82.19 301 TYR A CA 1
ATOM 2439 C C . TYR A 1 301 ? 0.451 -6.415 -19.914 1.00 82.19 301 TYR A C 1
ATOM 2441 O O . TYR A 1 301 ? -0.482 -6.827 -19.224 1.00 82.19 301 TYR A O 1
ATOM 2449 N N . ALA A 1 302 ? 1.720 -6.560 -19.519 1.00 78.12 302 ALA A N 1
ATOM 2450 C CA . ALA A 1 302 ? 2.080 -7.216 -18.256 1.00 78.12 302 ALA A CA 1
ATOM 2451 C C . ALA A 1 302 ? 1.524 -6.467 -17.027 1.00 78.12 302 ALA A C 1
ATOM 2453 O O . ALA A 1 302 ? 1.036 -7.076 -16.060 1.00 78.12 302 ALA A O 1
ATOM 2454 N N . PHE A 1 303 ? 1.519 -5.134 -17.079 1.00 80.25 303 PHE A N 1
ATOM 2455 C CA . PHE A 1 303 ? 0.895 -4.302 -16.051 1.00 80.25 303 PHE A CA 1
ATOM 2456 C C . PHE A 1 303 ? -0.640 -4.313 -16.122 1.00 80.25 303 PHE A C 1
ATOM 2458 O O . PHE A 1 303 ? -1.275 -4.132 -15.081 1.00 80.25 303 PHE A O 1
ATOM 2465 N N . ASN A 1 304 ? -1.226 -4.695 -17.265 1.00 81.69 304 ASN A N 1
ATOM 2466 C CA . ASN A 1 304 ? -2.651 -4.569 -17.596 1.00 81.69 304 ASN A CA 1
ATOM 2467 C C . ASN A 1 304 ? -3.107 -3.099 -17.614 1.00 81.69 304 ASN A C 1
ATOM 2469 O O . ASN A 1 304 ? -4.206 -2.771 -17.167 1.00 81.69 304 ASN A O 1
ATOM 2473 N N . TYR A 1 305 ? -2.215 -2.212 -18.062 1.00 85.62 305 TYR A N 1
ATOM 2474 C CA . TYR A 1 305 ? -2.444 -0.775 -18.180 1.00 85.62 305 TYR A CA 1
ATOM 2475 C C . TYR A 1 305 ? -1.400 -0.155 -19.119 1.00 85.62 305 TYR A C 1
ATOM 2477 O O . TYR A 1 305 ? -0.282 -0.659 -19.209 1.00 85.62 305 TYR A O 1
ATOM 2485 N N . ALA A 1 306 ? -1.729 0.954 -19.785 1.00 87.62 306 ALA A N 1
ATOM 2486 C CA . ALA A 1 306 ? -0.801 1.699 -20.641 1.00 87.62 306 ALA A CA 1
ATOM 2487 C C . ALA A 1 306 ? 0.247 2.458 -19.798 1.00 87.62 306 ALA A C 1
ATOM 2489 O O . ALA A 1 306 ? 0.162 3.669 -19.602 1.00 87.62 306 ALA A O 1
ATOM 2490 N N . VAL A 1 307 ? 1.194 1.711 -19.223 1.00 89.88 307 VAL A N 1
ATOM 2491 C CA . VAL A 1 307 ? 2.241 2.220 -18.322 1.00 89.88 307 VAL A CA 1
ATOM 2492 C C . VAL A 1 307 ? 3.390 2.851 -19.104 1.00 89.88 307 VAL A C 1
ATOM 2494 O O . VAL A 1 307 ? 3.866 3.916 -18.719 1.00 89.88 307 VAL A O 1
ATOM 2497 N N . PHE A 1 308 ? 3.822 2.211 -20.194 1.00 89.69 308 PHE A N 1
ATOM 2498 C CA . PHE A 1 308 ? 4.949 2.658 -21.015 1.00 89.69 308 PHE A CA 1
ATOM 2499 C C . PHE A 1 308 ? 4.423 3.407 -22.236 1.00 89.69 308 PHE A C 1
ATOM 2501 O O . PHE A 1 308 ? 4.192 2.819 -23.292 1.00 89.69 308 PHE A O 1
ATOM 2508 N N . ASN A 1 309 ? 4.195 4.708 -22.076 1.00 85.50 309 ASN A N 1
ATOM 2509 C CA . ASN A 1 309 ? 3.664 5.558 -23.140 1.00 85.50 309 ASN A CA 1
ATOM 2510 C C . ASN A 1 309 ? 4.788 6.205 -23.940 1.00 85.50 309 ASN A C 1
ATOM 2512 O O . ASN A 1 309 ? 5.881 6.400 -23.415 1.00 85.50 309 ASN A O 1
ATOM 2516 N N . ASN A 1 310 ? 4.496 6.595 -25.183 1.00 87.38 310 ASN A N 1
ATOM 2517 C CA . ASN A 1 310 ? 5.386 7.474 -25.930 1.00 87.38 310 ASN A CA 1
ATOM 2518 C C . ASN A 1 310 ? 5.342 8.888 -25.318 1.00 87.38 310 ASN A C 1
ATOM 2520 O O . ASN A 1 310 ? 4.288 9.531 -25.245 1.00 87.38 310 ASN A O 1
ATOM 2524 N N . LEU A 1 311 ? 6.501 9.336 -24.851 1.00 86.38 311 LEU A N 1
ATOM 2525 C CA . LEU A 1 311 ? 6.764 10.607 -24.188 1.00 86.38 311 LEU A CA 1
ATOM 2526 C C . LEU A 1 311 ? 7.589 11.551 -25.070 1.00 86.38 311 LEU A C 1
ATOM 2528 O O . LEU A 1 311 ? 8.026 12.598 -24.591 1.00 86.38 311 LEU A O 1
ATOM 2532 N N . TYR A 1 312 ? 7.785 11.209 -26.349 1.00 80.19 312 TYR A N 1
ATOM 2533 C CA . TYR A 1 312 ? 8.321 12.136 -27.341 1.00 80.19 312 TYR A CA 1
ATOM 2534 C C . TYR A 1 312 ? 7.525 13.450 -27.282 1.00 80.19 312 TYR A C 1
ATOM 2536 O O . TYR A 1 312 ? 6.302 13.421 -27.149 1.00 80.19 312 TYR A O 1
ATOM 2544 N N . SER A 1 313 ? 8.233 14.583 -27.269 1.00 76.06 313 SER A N 1
ATOM 2545 C CA . SER A 1 313 ? 7.706 15.943 -27.047 1.00 76.06 313 SER A CA 1
ATOM 2546 C C . SER A 1 313 ? 7.038 16.236 -25.687 1.00 76.06 313 SER A C 1
ATOM 2548 O O . SER A 1 313 ? 6.474 17.316 -25.511 1.00 76.06 313 SER A O 1
ATOM 2550 N N . LYS A 1 314 ? 7.068 15.311 -24.717 1.00 80.06 314 LYS A N 1
ATOM 2551 C CA . LYS A 1 314 ? 6.526 15.506 -23.351 1.00 80.06 314 LYS A CA 1
ATOM 2552 C C . LYS A 1 314 ? 7.607 15.596 -22.271 1.00 80.06 314 LYS A C 1
ATOM 2554 O O . LYS A 1 314 ? 7.282 15.807 -21.103 1.00 80.06 314 LYS A O 1
ATOM 2559 N N . VAL A 1 315 ? 8.871 15.439 -22.651 1.00 80.69 315 VAL A N 1
ATOM 2560 C CA . VAL A 1 315 ? 10.043 15.486 -21.768 1.00 80.69 315 VAL A CA 1
ATOM 2561 C C . VAL A 1 315 ? 10.928 16.690 -22.091 1.00 80.69 315 VAL A C 1
ATOM 2563 O O . VAL A 1 315 ? 10.908 17.171 -23.219 1.00 80.69 315 VAL A O 1
ATOM 2566 N N . GLN A 1 316 ? 11.685 17.190 -21.108 1.00 68.31 316 GLN A N 1
ATOM 2567 C CA . GLN A 1 316 ? 12.535 18.381 -21.285 1.00 68.31 316 GLN A CA 1
ATOM 2568 C C . GLN A 1 316 ? 13.813 18.145 -22.089 1.00 68.31 316 GLN A C 1
ATOM 2570 O O . GLN A 1 316 ? 14.262 19.060 -22.770 1.00 68.31 316 GLN A O 1
ATOM 2575 N N . ALA A 1 317 ? 14.423 16.965 -21.977 1.00 61.41 317 ALA A N 1
ATOM 2576 C CA . ALA A 1 317 ? 15.692 16.678 -22.635 1.00 61.41 317 ALA A CA 1
ATOM 2577 C C . ALA A 1 317 ? 15.485 15.823 -23.888 1.00 61.41 317 ALA A C 1
ATOM 2579 O O . ALA A 1 317 ? 14.802 14.794 -23.826 1.00 61.41 317 ALA A O 1
ATOM 2580 N N . GLU A 1 318 ? 16.140 16.211 -24.986 1.00 59.94 318 GLU A N 1
ATOM 2581 C CA . GLU A 1 318 ? 16.480 15.280 -26.060 1.00 59.94 318 GLU A CA 1
ATOM 2582 C C . GLU A 1 318 ? 17.385 14.206 -25.455 1.00 59.94 318 GLU A C 1
ATOM 2584 O O . GLU A 1 318 ? 18.447 14.495 -24.900 1.00 59.94 318 GLU A O 1
ATOM 2589 N N . LEU A 1 319 ? 16.919 12.959 -25.464 1.00 62.34 319 LEU A N 1
ATOM 2590 C CA . LEU A 1 319 ? 17.760 11.859 -25.025 1.00 62.34 319 LEU A CA 1
ATOM 2591 C C . LEU A 1 319 ? 18.835 11.634 -26.092 1.00 62.34 319 LEU A C 1
ATOM 2593 O O . LEU A 1 319 ? 18.497 11.605 -27.273 1.00 62.34 319 LEU A O 1
ATOM 2597 N N . PRO A 1 320 ? 20.097 11.380 -25.707 1.00 55.19 320 PRO A N 1
ATOM 2598 C CA . PRO A 1 320 ? 21.172 11.087 -26.660 1.00 55.19 320 PRO A CA 1
ATOM 2599 C C . PRO A 1 320 ? 20.943 9.790 -27.462 1.00 55.19 320 PRO A C 1
ATOM 2601 O O . PRO A 1 320 ? 21.717 9.476 -28.354 1.00 55.19 320 PRO A O 1
ATOM 2604 N N . ILE A 1 321 ? 19.881 9.040 -27.148 1.00 53.44 321 ILE A N 1
ATOM 2605 C CA . ILE A 1 321 ? 19.468 7.783 -27.776 1.00 53.44 321 ILE A CA 1
ATOM 2606 C C . ILE A 1 321 ? 18.117 8.020 -28.475 1.00 53.44 321 ILE A C 1
ATOM 2608 O O . ILE A 1 321 ? 17.105 7.414 -28.127 1.00 53.44 321 ILE A O 1
ATOM 2612 N N . CYS A 1 322 ? 18.052 8.977 -29.398 1.00 50.75 322 CYS A N 1
ATOM 2613 C CA . CYS A 1 322 ? 16.860 9.196 -30.216 1.00 50.75 322 CYS A CA 1
ATOM 2614 C C . CYS A 1 322 ? 17.039 8.484 -31.558 1.00 50.75 322 CYS A C 1
ATOM 2616 O O . CYS A 1 322 ? 17.598 9.042 -32.493 1.00 50.75 322 CYS A O 1
ATOM 2618 N N . GLY A 1 323 ? 16.547 7.249 -31.651 1.00 51.88 323 GLY A N 1
ATOM 2619 C CA . GLY A 1 323 ? 16.128 6.706 -32.943 1.00 51.88 323 GLY A CA 1
ATOM 2620 C C . GLY A 1 323 ? 14.725 7.213 -33.296 1.00 51.88 323 GLY A C 1
ATOM 2621 O O . GLY A 1 323 ? 13.984 7.655 -32.415 1.00 51.88 323 GLY A O 1
ATOM 2622 N N . ASP A 1 324 ? 14.311 7.065 -34.554 1.00 55.84 324 ASP A N 1
ATOM 2623 C CA . ASP A 1 324 ? 13.013 7.519 -35.100 1.00 55.84 324 ASP A CA 1
ATOM 2624 C C . ASP A 1 324 ? 11.755 6.891 -34.442 1.00 55.84 324 ASP A C 1
ATOM 2626 O O . ASP A 1 324 ? 10.626 7.103 -34.881 1.00 55.84 324 ASP A O 1
ATOM 2630 N N . SER A 1 325 ? 11.915 6.087 -33.386 1.00 60.28 325 SER A N 1
ATOM 2631 C CA . SER A 1 325 ? 10.890 5.197 -32.822 1.00 60.28 325 SER A CA 1
ATOM 2632 C C . SER A 1 325 ? 10.172 5.723 -31.566 1.00 60.28 325 SER A C 1
ATOM 2634 O O . SER A 1 325 ? 9.239 5.073 -31.080 1.00 60.28 325 SER A O 1
ATOM 2636 N N . GLY A 1 326 ? 10.519 6.924 -31.086 1.00 75.94 326 GLY A N 1
ATOM 2637 C CA . GLY A 1 326 ? 9.898 7.575 -29.924 1.00 75.94 326 GLY A CA 1
ATOM 2638 C C . GLY A 1 326 ? 10.539 7.201 -28.581 1.00 75.94 326 GLY A C 1
ATOM 2639 O O . GLY A 1 326 ? 11.428 6.362 -28.510 1.00 75.94 326 GLY A O 1
ATOM 2640 N N . ILE A 1 327 ? 10.093 7.842 -27.495 1.00 86.12 327 ILE A N 1
ATOM 2641 C CA . ILE A 1 327 ? 10.678 7.685 -26.151 1.00 86.12 327 ILE A CA 1
ATOM 2642 C C . ILE A 1 327 ? 9.650 7.024 -25.235 1.00 86.12 327 ILE A C 1
ATOM 2644 O O . ILE A 1 327 ? 8.681 7.672 -24.848 1.00 86.12 327 ILE A O 1
ATOM 2648 N N . TYR A 1 328 ? 9.854 5.764 -24.849 1.00 90.00 328 TYR A N 1
ATOM 2649 C CA . TYR A 1 328 ? 8.918 5.051 -23.971 1.00 90.00 328 TYR A CA 1
ATOM 2650 C C . TYR A 1 328 ? 9.385 5.058 -22.521 1.00 90.00 328 TYR A C 1
ATOM 2652 O O . TYR A 1 328 ? 10.498 4.636 -22.215 1.00 90.00 328 TYR A O 1
ATOM 2660 N N . GLY A 1 329 ? 8.521 5.501 -21.610 1.00 91.81 329 GLY A N 1
ATOM 2661 C CA . GLY A 1 329 ? 8.841 5.577 -20.187 1.00 91.81 329 GLY A CA 1
ATOM 2662 C C . GLY A 1 329 ? 7.612 5.532 -19.291 1.00 91.81 329 GLY A C 1
ATOM 2663 O O . GLY A 1 329 ? 6.473 5.575 -19.759 1.00 91.81 329 GLY A O 1
ATOM 2664 N N . ILE A 1 330 ? 7.868 5.445 -17.989 1.00 94.50 330 ILE A N 1
ATOM 2665 C CA . ILE A 1 330 ? 6.857 5.466 -16.935 1.00 94.50 330 ILE A CA 1
ATOM 2666 C C . ILE A 1 330 ? 6.731 6.899 -16.432 1.00 94.50 330 ILE A C 1
ATOM 2668 O O . ILE A 1 330 ? 7.667 7.429 -15.834 1.00 94.50 330 ILE A O 1
ATOM 2672 N N . ASP A 1 331 ? 5.576 7.515 -16.657 1.00 93.81 331 ASP A N 1
ATOM 2673 C CA . ASP A 1 331 ? 5.275 8.857 -16.169 1.00 93.81 331 ASP A CA 1
ATOM 2674 C C . ASP A 1 331 ? 4.523 8.789 -14.837 1.00 93.81 331 ASP A C 1
ATOM 2676 O O . ASP A 1 331 ? 3.308 8.581 -14.793 1.00 93.81 331 ASP A O 1
ATOM 2680 N N . PHE A 1 332 ? 5.247 8.977 -13.732 1.00 95.06 332 PHE A N 1
ATOM 2681 C CA . PHE A 1 332 ? 4.643 8.984 -12.403 1.00 95.06 332 PHE A CA 1
ATOM 2682 C C . PHE A 1 332 ? 3.881 10.284 -12.102 1.00 95.06 332 PHE A C 1
ATOM 2684 O O . PHE A 1 332 ? 3.230 10.378 -11.062 1.00 95.06 332 PHE A O 1
ATOM 2691 N N . SER A 1 333 ? 3.916 11.305 -12.973 1.00 91.88 333 SER A N 1
ATOM 2692 C CA . SER A 1 333 ? 3.063 12.491 -12.787 1.00 91.88 333 SER A CA 1
ATOM 2693 C C . SER A 1 333 ? 1.582 12.123 -12.930 1.00 91.88 333 SER A C 1
ATOM 2695 O O . SER A 1 333 ? 0.720 12.712 -12.271 1.00 91.88 333 SER A O 1
ATOM 2697 N N . ASN A 1 334 ? 1.308 11.069 -13.702 1.00 93.31 334 ASN A N 1
ATOM 2698 C CA . ASN A 1 334 ? 0.009 10.449 -13.840 1.00 93.31 334 ASN A CA 1
ATOM 2699 C C . ASN A 1 334 ? -0.307 9.547 -12.629 1.00 93.31 334 ASN A C 1
ATOM 2701 O O . ASN A 1 334 ? 0.434 8.617 -12.279 1.00 93.31 334 ASN A O 1
ATOM 2705 N N . LYS A 1 335 ? -1.442 9.823 -11.977 1.00 94.00 335 LYS A N 1
ATOM 2706 C CA . LYS A 1 335 ? -1.868 9.125 -10.758 1.00 94.00 335 LYS A CA 1
ATOM 2707 C C . LYS A 1 335 ? -2.239 7.670 -11.034 1.00 94.00 335 LYS A C 1
ATOM 2709 O O . LYS A 1 335 ? -1.927 6.804 -10.221 1.00 94.00 335 LYS A O 1
ATOM 2714 N N . GLU A 1 336 ? -2.877 7.391 -12.163 1.00 94.12 336 GLU A N 1
ATOM 2715 C CA . GLU A 1 336 ? -3.312 6.056 -12.571 1.00 94.12 336 GLU A CA 1
ATOM 2716 C C . GLU A 1 336 ? -2.116 5.157 -12.903 1.00 94.12 336 GLU A C 1
ATOM 2718 O O . GLU A 1 336 ? -2.064 4.021 -12.428 1.00 94.12 336 GLU A O 1
ATOM 2723 N N . ILE A 1 337 ? -1.120 5.674 -13.636 1.00 95.19 337 ILE A N 1
ATOM 2724 C CA . ILE A 1 337 ? 0.136 4.959 -13.923 1.00 95.19 337 ILE A CA 1
ATOM 2725 C C . ILE A 1 337 ? 0.865 4.649 -12.617 1.00 95.19 337 ILE A C 1
ATOM 2727 O O . ILE A 1 337 ? 1.241 3.501 -12.378 1.00 95.19 337 ILE A O 1
ATOM 2731 N N . SER A 1 338 ? 1.001 5.644 -11.736 1.00 96.06 338 SER A N 1
ATOM 2732 C CA . SER A 1 338 ? 1.635 5.450 -10.429 1.00 96.06 338 SER A CA 1
ATOM 2733 C C . SER A 1 338 ? 0.921 4.384 -9.608 1.00 96.06 338 SER A C 1
ATOM 2735 O O . SER A 1 338 ? 1.546 3.459 -9.097 1.00 96.06 338 SER A O 1
ATOM 2737 N N . HIS A 1 339 ? -0.404 4.475 -9.512 1.00 95.81 339 HIS A N 1
ATOM 2738 C CA . HIS A 1 339 ? -1.205 3.496 -8.795 1.00 95.81 339 HIS A CA 1
ATOM 2739 C C . HIS A 1 339 ? -1.039 2.089 -9.368 1.00 95.81 339 HIS A C 1
ATOM 2741 O O . HIS A 1 339 ? -0.791 1.153 -8.606 1.00 95.81 339 HIS A O 1
ATOM 2747 N N . CYS A 1 340 ? -1.095 1.945 -10.694 1.00 94.94 340 CYS A N 1
ATOM 2748 C CA . CYS A 1 340 ? -0.901 0.670 -11.370 1.00 94.94 340 CYS A CA 1
ATOM 2749 C C . CYS A 1 340 ? 0.476 0.068 -11.061 1.00 94.94 340 CYS A C 1
ATOM 2751 O O . CYS A 1 340 ? 0.552 -1.058 -10.575 1.00 94.94 340 CYS A O 1
ATOM 2753 N N . VAL A 1 341 ? 1.559 0.820 -11.283 1.00 95.12 341 VAL A N 1
ATOM 2754 C CA . VAL A 1 341 ? 2.927 0.319 -11.095 1.00 95.12 341 VAL A CA 1
ATOM 2755 C C . VAL A 1 341 ? 3.181 -0.029 -9.632 1.00 95.12 341 VAL A C 1
ATOM 2757 O O . VAL A 1 341 ? 3.540 -1.168 -9.338 1.00 95.12 341 VAL A O 1
ATOM 2760 N N . ILE A 1 342 ? 2.940 0.901 -8.700 1.00 96.44 342 ILE A N 1
ATOM 2761 C CA . ILE A 1 342 ? 3.250 0.689 -7.279 1.00 96.44 342 ILE A CA 1
ATOM 2762 C C . ILE A 1 342 ? 2.488 -0.520 -6.722 1.00 96.44 342 ILE A C 1
ATOM 2764 O O . ILE A 1 342 ? 3.085 -1.389 -6.085 1.00 96.44 342 ILE A O 1
ATOM 2768 N N . THR A 1 343 ? 1.182 -0.618 -6.987 1.00 95.12 343 THR A N 1
ATOM 2769 C CA . THR A 1 343 ? 0.378 -1.735 -6.468 1.00 95.12 343 THR A CA 1
ATOM 2770 C C . THR A 1 343 ? 0.755 -3.064 -7.106 1.00 95.12 343 THR A C 1
ATOM 2772 O O . THR A 1 343 ? 0.778 -4.080 -6.411 1.00 95.12 343 THR A O 1
ATOM 2775 N N . LYS A 1 344 ? 1.087 -3.083 -8.404 1.00 92.50 344 LYS A N 1
ATOM 2776 C CA . LYS A 1 344 ? 1.478 -4.303 -9.118 1.00 92.50 344 LYS A CA 1
ATOM 2777 C C . LYS A 1 344 ? 2.805 -4.857 -8.608 1.00 92.50 344 LYS A C 1
ATOM 2779 O O . LYS A 1 344 ? 2.877 -6.056 -8.353 1.00 92.50 344 LYS A O 1
ATOM 2784 N N . ILE A 1 345 ? 3.806 -3.995 -8.414 1.00 94.12 345 ILE A N 1
ATOM 2785 C CA . ILE A 1 345 ? 5.111 -4.382 -7.861 1.00 94.12 345 ILE A CA 1
ATOM 2786 C C . ILE A 1 345 ? 4.938 -4.964 -6.458 1.00 94.12 345 ILE A C 1
ATOM 2788 O O . ILE A 1 345 ? 5.361 -6.089 -6.208 1.00 94.12 345 ILE A O 1
ATOM 2792 N N . ILE A 1 346 ? 4.224 -4.268 -5.565 1.00 95.19 346 ILE A N 1
ATOM 2793 C CA . ILE A 1 346 ? 3.992 -4.769 -4.203 1.00 95.19 346 ILE A CA 1
ATOM 2794 C C . ILE A 1 346 ? 3.221 -6.098 -4.224 1.00 95.19 346 ILE A C 1
ATOM 2796 O O . ILE A 1 346 ? 3.602 -7.047 -3.544 1.00 95.19 346 ILE A O 1
ATOM 2800 N N . LYS A 1 347 ? 2.164 -6.210 -5.034 1.00 90.94 347 LYS A N 1
ATOM 2801 C CA . LYS A 1 347 ? 1.352 -7.431 -5.148 1.00 90.94 347 LYS A CA 1
ATOM 2802 C C . LYS A 1 347 ? 2.146 -8.642 -5.646 1.00 90.94 347 LYS A C 1
ATOM 2804 O O . LYS A 1 347 ? 1.832 -9.765 -5.260 1.00 90.94 347 LYS A O 1
ATOM 2809 N N . ASN A 1 348 ? 3.110 -8.422 -6.535 1.00 88.81 348 ASN A N 1
ATOM 2810 C CA . ASN A 1 348 ? 3.921 -9.485 -7.124 1.00 88.81 348 ASN A CA 1
ATOM 2811 C C . ASN A 1 348 ? 5.180 -9.809 -6.308 1.00 88.81 348 ASN A C 1
ATOM 2813 O O . ASN A 1 348 ? 5.880 -10.761 -6.639 1.00 88.81 348 ASN A O 1
ATOM 2817 N N . SER A 1 349 ? 5.465 -9.038 -5.260 1.00 93.19 349 SER A N 1
ATOM 2818 C CA . SER A 1 349 ? 6.619 -9.260 -4.396 1.00 93.19 349 SER A CA 1
ATOM 2819 C C . SER A 1 349 ? 6.395 -10.376 -3.369 1.00 93.19 349 SER A C 1
ATOM 2821 O O . SER A 1 349 ? 5.263 -10.750 -3.043 1.00 93.19 349 SER A O 1
ATOM 2823 N N . VAL A 1 350 ? 7.493 -10.868 -2.808 1.00 94.06 350 VAL A N 1
ATOM 2824 C CA . VAL A 1 350 ? 7.553 -11.712 -1.613 1.00 94.06 350 VAL A CA 1
ATOM 2825 C C . VAL A 1 350 ? 8.228 -10.962 -0.468 1.00 94.06 350 VAL A C 1
ATOM 2827 O O . VAL A 1 350 ? 9.004 -10.030 -0.691 1.00 94.06 350 VAL A O 1
ATOM 2830 N N . ILE A 1 351 ? 7.927 -11.370 0.764 1.00 96.12 351 ILE A N 1
ATOM 2831 C CA . ILE A 1 351 ? 8.638 -10.907 1.958 1.00 96.12 351 ILE A CA 1
ATOM 2832 C C . ILE A 1 351 ? 9.905 -11.740 2.122 1.00 96.12 351 ILE A C 1
ATOM 2834 O O . ILE A 1 351 ? 9.809 -12.965 2.146 1.00 96.12 351 ILE A O 1
ATOM 2838 N N . ASN A 1 352 ? 11.063 -11.094 2.246 1.00 93.50 352 ASN A N 1
ATOM 2839 C CA . ASN A 1 352 ? 12.341 -11.773 2.458 1.00 93.50 352 ASN A CA 1
ATOM 2840 C C . ASN A 1 352 ? 12.735 -11.847 3.947 1.00 93.50 352 ASN A C 1
ATOM 2842 O O . ASN A 1 352 ? 12.059 -11.309 4.830 1.00 93.50 352 ASN A O 1
ATOM 2846 N N . LYS A 1 353 ? 13.865 -12.509 4.227 1.00 92.44 353 LYS A N 1
ATOM 2847 C CA . LYS A 1 353 ? 14.410 -12.697 5.584 1.00 92.44 353 LYS A CA 1
ATOM 2848 C C . LYS A 1 353 ? 14.670 -11.391 6.349 1.00 92.44 353 LYS A C 1
ATOM 2850 O O . LYS A 1 353 ? 14.620 -11.397 7.575 1.00 92.44 353 LYS A O 1
ATOM 2855 N N . ASP A 1 354 ? 14.903 -10.294 5.631 1.00 92.00 354 ASP A N 1
ATOM 2856 C CA . ASP A 1 354 ? 15.154 -8.963 6.191 1.00 92.00 354 ASP A CA 1
ATOM 2857 C C . ASP A 1 354 ? 13.839 -8.187 6.416 1.00 92.00 354 ASP A C 1
ATOM 2859 O O . ASP A 1 354 ? 13.840 -7.028 6.825 1.00 92.00 354 ASP A O 1
ATOM 2863 N N . HIS A 1 355 ? 12.692 -8.844 6.194 1.00 93.31 355 HIS A N 1
ATOM 2864 C CA . HIS A 1 355 ? 11.347 -8.272 6.234 1.00 93.31 355 HIS A CA 1
ATOM 2865 C C . HIS A 1 355 ? 11.112 -7.161 5.197 1.00 93.31 355 HIS A C 1
ATOM 2867 O O . HIS A 1 355 ? 10.253 -6.297 5.405 1.00 93.31 355 HIS A O 1
ATOM 2873 N N . GLU A 1 356 ? 11.846 -7.202 4.084 1.00 94.00 356 GLU A N 1
ATOM 2874 C CA . GLU A 1 356 ? 11.709 -6.301 2.942 1.00 94.00 356 GLU A CA 1
ATOM 2875 C C . GLU A 1 356 ? 10.936 -6.957 1.786 1.00 94.00 356 GLU A C 1
ATOM 2877 O O . GLU A 1 356 ? 10.713 -8.172 1.771 1.00 94.00 356 GLU A O 1
ATOM 2882 N N . LEU A 1 357 ? 10.493 -6.139 0.823 1.00 94.69 357 LEU A N 1
ATOM 2883 C CA . LEU A 1 357 ? 9.923 -6.639 -0.433 1.00 94.69 357 LEU A CA 1
ATOM 2884 C C . LEU A 1 357 ? 11.052 -7.058 -1.379 1.00 94.69 357 LEU A C 1
ATOM 2886 O O . LEU A 1 357 ? 12.071 -6.380 -1.477 1.00 94.69 357 LEU A O 1
ATOM 2890 N N . SER A 1 358 ? 10.831 -8.142 -2.111 1.00 91.88 358 SER A N 1
ATOM 2891 C CA . SER A 1 358 ? 11.699 -8.597 -3.203 1.00 91.88 358 SER A CA 1
ATOM 2892 C C . SER A 1 358 ? 10.858 -9.257 -4.288 1.00 91.88 358 SER A C 1
ATOM 2894 O O . SER A 1 358 ? 9.745 -9.708 -4.004 1.00 91.88 358 SER A O 1
ATOM 2896 N N . ILE A 1 359 ? 11.341 -9.305 -5.527 1.00 89.00 359 ILE A N 1
ATOM 2897 C CA . ILE A 1 359 ? 10.665 -10.070 -6.573 1.00 89.00 359 ILE A CA 1
ATOM 2898 C C . ILE A 1 359 ? 11.237 -11.485 -6.571 1.00 89.00 359 ILE A C 1
ATOM 2900 O O . ILE A 1 359 ? 12.427 -11.689 -6.788 1.00 89.00 359 ILE A O 1
ATOM 2904 N N . ASP A 1 360 ? 10.382 -12.478 -6.333 1.00 73.69 360 ASP A N 1
ATOM 2905 C CA . ASP A 1 360 ? 10.788 -13.880 -6.425 1.00 73.69 360 ASP A CA 1
ATOM 2906 C C . ASP A 1 360 ? 11.136 -14.200 -7.894 1.00 73.69 360 ASP A C 1
ATOM 2908 O O . ASP A 1 360 ? 10.251 -14.093 -8.752 1.00 73.69 360 ASP A O 1
ATOM 2912 N N . PRO A 1 361 ? 12.390 -14.589 -8.212 1.00 61.09 361 PRO A N 1
ATOM 2913 C CA . PRO A 1 361 ? 12.851 -14.889 -9.571 1.00 61.09 361 PRO A CA 1
ATOM 2914 C C . PRO A 1 361 ? 12.029 -15.981 -10.276 1.00 61.09 361 PRO A C 1
ATOM 2916 O O . PRO A 1 361 ? 11.997 -16.037 -11.506 1.00 61.09 361 PRO A O 1
ATOM 2919 N N . GLU A 1 362 ? 11.356 -16.844 -9.511 1.00 60.44 362 GLU A N 1
ATOM 2920 C CA . GLU A 1 362 ? 10.588 -17.989 -10.000 1.00 60.44 362 GLU A CA 1
ATOM 2921 C C . GLU A 1 362 ? 9.071 -17.747 -10.014 1.00 60.44 362 GLU A C 1
ATOM 2923 O O . GLU A 1 362 ? 8.324 -18.543 -10.603 1.00 60.44 362 GLU A O 1
ATOM 2928 N N . LEU A 1 363 ? 8.596 -16.625 -9.453 1.00 57.41 363 LEU A N 1
ATOM 2929 C CA . LEU A 1 363 ? 7.222 -16.151 -9.613 1.00 57.41 363 LEU A CA 1
ATOM 2930 C C . LEU A 1 363 ? 7.019 -15.683 -11.060 1.00 57.41 363 LEU A C 1
ATOM 2932 O O . LEU A 1 363 ? 6.938 -14.498 -11.366 1.00 57.41 363 LEU A O 1
ATOM 2936 N N . ARG A 1 364 ? 6.857 -16.638 -11.987 1.00 50.78 364 ARG A N 1
ATOM 2937 C CA . ARG A 1 364 ? 6.307 -16.338 -13.313 1.00 50.78 364 ARG A CA 1
ATOM 2938 C C . ARG A 1 364 ? 5.029 -15.551 -13.089 1.00 50.78 364 ARG A C 1
ATOM 2940 O O . ARG A 1 364 ? 4.130 -16.059 -12.416 1.00 50.78 364 ARG A O 1
ATOM 2947 N N . PHE A 1 365 ? 4.953 -14.347 -13.656 1.00 46.91 365 PHE A N 1
ATOM 2948 C CA . PHE A 1 365 ? 3.759 -13.509 -13.680 1.00 46.91 365 PHE A CA 1
ATOM 2949 C C . PHE A 1 365 ? 2.521 -14.390 -13.933 1.00 46.91 365 PHE A C 1
ATOM 2951 O O . PHE A 1 365 ? 2.181 -14.727 -15.068 1.00 46.91 365 PHE A O 1
ATOM 2958 N N . ARG A 1 366 ? 1.810 -14.782 -12.867 1.00 41.25 366 ARG A N 1
ATOM 2959 C CA . ARG A 1 366 ? 0.614 -15.644 -12.950 1.00 41.25 366 ARG A CA 1
ATOM 2960 C C . ARG A 1 366 ? -0.585 -14.915 -13.569 1.00 41.25 366 ARG A C 1
ATOM 2962 O O . ARG A 1 366 ? -1.699 -15.426 -13.544 1.00 41.25 366 ARG A O 1
ATOM 2969 N N . ALA A 1 367 ? -0.367 -13.731 -14.142 1.00 38.12 367 ALA A N 1
ATOM 2970 C CA . ALA A 1 367 ? -1.345 -12.999 -14.932 1.00 38.12 367 ALA A CA 1
ATOM 2971 C C . ALA A 1 367 ? -1.469 -13.519 -16.379 1.00 38.12 367 ALA A C 1
ATOM 2973 O O . ALA A 1 367 ? -2.434 -13.180 -17.050 1.00 38.12 367 ALA A O 1
ATOM 2974 N N . LEU A 1 368 ? -0.560 -14.377 -16.855 1.00 39.28 368 LEU A N 1
ATOM 2975 C CA . LEU A 1 368 ? -0.504 -14.799 -18.264 1.00 39.28 368 LEU A CA 1
ATOM 2976 C C . LEU A 1 368 ? -1.433 -15.975 -18.645 1.00 39.28 368 LEU A C 1
ATOM 2978 O O . LEU A 1 368 ? -1.166 -16.676 -19.613 1.00 39.28 368 LEU A O 1
ATOM 2982 N N . SER A 1 369 ? -2.519 -16.232 -17.907 1.00 28.11 369 SER A N 1
ATOM 2983 C CA . SER A 1 369 ? -3.462 -17.319 -18.268 1.00 28.11 369 SER A CA 1
ATOM 2984 C C . SER A 1 369 ? -4.946 -17.037 -18.020 1.00 28.11 369 SER A C 1
ATOM 2986 O O . SER A 1 369 ? -5.764 -17.949 -18.112 1.00 28.11 369 SER A O 1
ATOM 2988 N N . ARG A 1 370 ? -5.347 -15.783 -17.778 1.00 28.56 370 ARG A N 1
ATOM 2989 C CA . ARG A 1 370 ? -6.756 -15.401 -17.956 1.00 28.56 370 ARG A CA 1
ATOM 2990 C C . ARG A 1 370 ? -6.877 -14.515 -19.179 1.00 28.56 370 ARG A C 1
ATOM 2992 O O . ARG A 1 370 ? -6.622 -13.318 -19.110 1.00 28.56 370 ARG A O 1
ATOM 2999 N N . SER A 1 371 ? -7.263 -15.140 -20.287 1.00 25.67 371 SER A N 1
ATOM 3000 C CA . SER A 1 371 ? -7.839 -14.458 -21.439 1.00 25.67 371 SER A CA 1
ATOM 3001 C C . SER A 1 371 ? -8.874 -13.429 -20.962 1.00 25.67 371 SER A C 1
ATOM 3003 O O . SER A 1 371 ? -9.665 -13.747 -20.065 1.00 25.67 371 SER A O 1
ATOM 3005 N N . PRO A 1 372 ? -8.896 -12.208 -21.522 1.00 31.92 372 PRO A N 1
ATOM 3006 C CA . PRO A 1 372 ? -9.958 -11.254 -21.263 1.00 31.92 372 PRO A CA 1
ATOM 3007 C C . PRO A 1 372 ? -11.204 -11.757 -21.989 1.00 31.92 372 PRO A C 1
ATOM 3009 O O . PRO A 1 372 ? -11.455 -11.439 -23.145 1.00 31.92 372 PRO A O 1
ATOM 3012 N N . SER A 1 373 ? -11.973 -12.605 -21.323 1.00 30.48 373 SER A N 1
ATOM 3013 C CA . SER A 1 373 ? -13.277 -13.022 -21.810 1.00 30.48 373 SER A CA 1
ATOM 3014 C C . SER A 1 373 ? -14.309 -12.532 -20.805 1.00 30.48 373 SER A C 1
ATOM 3016 O O . SER A 1 373 ? -14.467 -13.111 -19.732 1.00 30.48 373 SER A O 1
ATOM 3018 N N . THR A 1 374 ? -15.033 -11.484 -21.216 1.00 29.12 374 THR A N 1
ATOM 3019 C CA . THR A 1 374 ? -16.359 -11.033 -20.733 1.00 29.12 374 THR A CA 1
ATOM 3020 C C . THR A 1 374 ? -16.489 -9.840 -19.763 1.00 29.12 374 THR A C 1
ATOM 3022 O O . THR A 1 374 ? -17.607 -9.573 -19.346 1.00 29.12 374 THR A O 1
ATOM 3025 N N . GLU A 1 375 ? -15.460 -9.034 -19.465 1.00 33.28 375 GLU A N 1
ATOM 3026 C CA . GLU A 1 375 ? -15.649 -7.842 -18.585 1.00 33.28 375 GLU A CA 1
ATOM 3027 C C . GLU A 1 375 ? -15.336 -6.466 -19.215 1.00 33.28 375 GLU A C 1
ATOM 3029 O O . GLU A 1 375 ? -15.424 -5.447 -18.539 1.00 33.28 375 GLU A O 1
ATOM 3034 N N . LEU A 1 376 ? -15.048 -6.385 -20.520 1.00 30.23 376 LEU A N 1
ATOM 3035 C CA . LEU A 1 376 ? -14.731 -5.114 -21.205 1.00 30.23 376 LEU A CA 1
ATOM 3036 C C . LEU A 1 376 ? -15.516 -4.890 -22.513 1.00 30.23 376 LEU A C 1
ATOM 3038 O O . LEU A 1 376 ? -14.992 -4.332 -23.469 1.00 30.23 376 LEU A O 1
ATOM 3042 N N . SER A 1 377 ? -16.796 -5.273 -22.575 1.00 26.52 377 SER A N 1
ATOM 3043 C CA . SER A 1 377 ? -17.657 -4.957 -23.735 1.00 26.52 377 SER A CA 1
ATOM 3044 C C . SER A 1 377 ? -18.344 -3.581 -23.662 1.00 26.52 377 SER A C 1
ATOM 3046 O O . SER A 1 377 ? -19.291 -3.339 -24.404 1.00 26.52 377 SER A O 1
ATOM 3048 N N . GLY A 1 378 ? -17.922 -2.683 -22.764 1.00 29.14 378 GLY A N 1
ATOM 3049 C CA . GLY A 1 378 ? -18.623 -1.414 -22.508 1.00 29.14 378 GLY A CA 1
ATOM 3050 C C . GLY A 1 378 ? -17.872 -0.129 -22.861 1.00 29.14 378 GLY A C 1
ATOM 3051 O O . GLY A 1 378 ? -18.494 0.927 -22.910 1.00 29.14 378 GLY A O 1
ATOM 3052 N N . MET A 1 379 ? -16.561 -0.176 -23.110 1.00 27.17 379 MET A N 1
ATOM 3053 C CA . MET A 1 379 ? -15.785 1.026 -23.426 1.00 27.17 379 MET A CA 1
ATOM 3054 C C . MET A 1 379 ? -15.320 0.985 -24.874 1.00 27.17 379 MET A C 1
ATOM 3056 O O . MET A 1 379 ? -14.380 0.282 -25.237 1.00 27.17 379 MET A O 1
ATOM 3060 N N . LYS A 1 380 ? -16.029 1.753 -25.700 1.00 24.67 380 LYS A N 1
ATOM 3061 C CA . LYS A 1 380 ? -15.672 2.075 -27.077 1.00 24.67 380 LYS A CA 1
ATOM 3062 C C . LYS A 1 380 ? -14.306 2.776 -27.045 1.00 24.67 380 LYS A C 1
ATOM 3064 O O . LYS A 1 380 ? -14.220 3.943 -26.675 1.00 24.67 380 LYS A O 1
ATOM 3069 N N . LEU A 1 381 ? -13.235 2.044 -27.355 1.00 26.83 381 LEU A N 1
ATOM 3070 C CA . LEU A 1 381 ? -11.932 2.638 -27.639 1.00 26.83 381 LEU A CA 1
ATOM 3071 C C . LEU A 1 381 ? -12.081 3.426 -28.945 1.00 26.83 381 LEU A C 1
ATOM 3073 O O . LEU A 1 381 ? -12.113 2.840 -30.027 1.00 26.83 381 LEU A O 1
ATOM 3077 N N . GLU A 1 382 ? -12.204 4.746 -28.857 1.00 25.53 382 GLU A N 1
ATOM 3078 C CA . GLU A 1 382 ? -11.985 5.601 -30.018 1.00 25.53 382 GLU A CA 1
ATOM 3079 C C . GLU A 1 382 ? -10.486 5.594 -30.315 1.00 25.53 382 GLU A C 1
ATOM 3081 O O . GLU A 1 382 ? -9.665 6.145 -29.584 1.00 25.53 382 GLU A O 1
ATOM 3086 N N . SER A 1 383 ? -10.125 4.858 -31.362 1.00 26.12 383 SER A N 1
ATOM 3087 C CA . SER A 1 383 ? -8.784 4.871 -31.934 1.00 26.12 383 SER A CA 1
ATOM 3088 C C . SER A 1 383 ? -8.561 6.238 -32.590 1.00 26.12 383 SER A C 1
ATOM 3090 O O . SER A 1 383 ? -9.425 6.658 -33.363 1.00 26.12 383 SER A O 1
ATOM 3092 N N . PRO A 1 384 ? -7.444 6.944 -32.349 1.00 26.45 384 PRO A N 1
ATOM 3093 C CA . PRO A 1 384 ? -7.115 8.116 -33.144 1.00 26.45 384 PRO A CA 1
ATOM 3094 C C . PRO A 1 384 ? -6.838 7.661 -34.577 1.00 26.45 384 PRO A C 1
ATOM 3096 O O . PRO A 1 384 ? -5.979 6.814 -34.822 1.00 26.45 384 PRO A O 1
ATOM 3099 N N . THR A 1 385 ? -7.600 8.202 -35.517 1.00 24.36 385 THR A N 1
ATOM 3100 C CA . THR A 1 385 ? -7.457 7.982 -36.952 1.00 24.36 385 THR A CA 1
ATOM 3101 C C . THR A 1 385 ? -6.061 8.417 -37.409 1.00 24.36 385 THR A C 1
ATOM 3103 O O . THR A 1 385 ? -5.753 9.607 -37.410 1.00 24.36 385 THR A O 1
ATOM 3106 N N . CYS A 1 386 ? -5.215 7.470 -37.820 1.00 25.34 386 CYS A N 1
ATOM 3107 C CA . CYS A 1 386 ? -4.007 7.776 -38.583 1.00 25.34 386 CYS A CA 1
ATOM 3108 C C . CYS A 1 386 ? -4.416 8.207 -39.996 1.00 25.34 386 CYS A C 1
ATOM 3110 O O . CYS A 1 386 ? -4.892 7.394 -40.790 1.00 25.34 386 CYS A O 1
ATOM 3112 N N . SER A 1 387 ? -4.227 9.483 -40.323 1.00 26.58 387 SER A N 1
ATOM 3113 C CA . SER A 1 387 ? -4.297 9.977 -41.695 1.00 26.58 387 SER A CA 1
ATOM 3114 C C . SER A 1 387 ? -3.133 9.403 -42.506 1.00 26.58 387 SER A C 1
ATOM 3116 O O . SER A 1 387 ? -1.979 9.777 -42.309 1.00 26.58 387 SER A O 1
ATOM 3118 N N . GLN A 1 388 ? -3.445 8.480 -43.420 1.00 26.81 388 GLN A N 1
ATOM 3119 C CA . GLN A 1 388 ? -2.537 8.052 -44.481 1.00 26.81 388 GLN A CA 1
ATOM 3120 C C . GLN A 1 388 ? -2.241 9.236 -45.409 1.00 26.81 388 GLN A C 1
ATOM 3122 O O . GLN A 1 388 ? -3.151 9.792 -46.022 1.00 26.81 388 GLN A O 1
ATOM 3127 N N . GLY A 1 389 ? -0.965 9.590 -45.534 1.00 25.64 389 GLY A N 1
ATOM 3128 C CA . GLY A 1 389 ? -0.464 10.533 -46.526 1.00 25.64 389 GLY A CA 1
ATOM 3129 C C . GLY A 1 389 ? 0.638 9.889 -47.363 1.00 25.64 389 GLY A C 1
ATOM 3130 O O . GLY A 1 389 ? 1.762 9.779 -46.900 1.00 25.64 389 GLY A O 1
ATOM 3131 N N . GLY A 1 390 ? 0.269 9.456 -48.571 1.00 24.11 390 GLY A N 1
ATOM 3132 C CA . GLY A 1 390 ? 1.072 9.478 -49.801 1.00 24.11 390 GLY A CA 1
ATOM 3133 C C . GLY A 1 390 ? 2.494 8.906 -49.802 1.00 24.11 390 GLY A C 1
ATOM 3134 O O . GLY A 1 390 ? 3.450 9.579 -49.438 1.00 24.11 390 GLY A O 1
ATOM 3135 N N . VAL A 1 391 ? 2.632 7.722 -50.402 1.00 27.38 391 VAL A N 1
ATOM 3136 C CA . VAL A 1 391 ? 3.871 7.211 -51.011 1.00 27.38 391 VAL A CA 1
ATOM 3137 C C . VAL A 1 391 ? 4.382 8.187 -52.081 1.00 27.38 391 VAL A C 1
ATOM 3139 O O . VAL A 1 391 ? 3.596 8.579 -52.946 1.00 27.38 391 VAL A O 1
ATOM 3142 N N . LYS A 1 392 ? 5.686 8.503 -52.078 1.00 26.70 392 LYS A N 1
ATOM 3143 C CA . LYS A 1 392 ? 6.460 8.815 -53.296 1.00 26.70 392 LYS A CA 1
ATOM 3144 C C . LYS A 1 392 ? 7.975 8.646 -53.085 1.00 26.70 392 LYS A C 1
ATOM 3146 O O . LYS A 1 392 ? 8.583 9.380 -52.319 1.00 26.70 392 LYS A O 1
ATOM 3151 N N . ASP A 1 393 ? 8.495 7.640 -53.785 1.00 26.31 393 ASP A N 1
ATOM 3152 C CA . ASP A 1 393 ? 9.804 7.464 -54.432 1.00 26.31 393 ASP A CA 1
ATOM 3153 C C . ASP A 1 393 ? 11.122 7.801 -53.705 1.00 26.31 393 ASP A C 1
ATOM 3155 O O . ASP A 1 393 ? 11.437 8.940 -53.372 1.00 26.31 393 ASP A O 1
ATOM 3159 N N . SER A 1 394 ? 11.959 6.761 -53.585 1.00 27.47 394 SER A N 1
ATOM 3160 C CA . SER A 1 394 ? 13.395 6.819 -53.282 1.00 27.47 394 SER A CA 1
ATOM 3161 C C . SER A 1 394 ? 14.208 7.520 -54.383 1.00 27.47 394 SER A C 1
ATOM 3163 O O . SER A 1 394 ? 13.797 7.548 -55.545 1.00 27.47 394 SER A O 1
ATOM 3165 N N . PRO A 1 395 ? 15.458 7.908 -54.073 1.00 27.81 395 PRO A N 1
ATOM 3166 C CA . PRO A 1 395 ? 16.547 7.146 -54.689 1.00 27.81 395 PRO A CA 1
ATOM 3167 C C . PRO A 1 395 ? 17.680 6.748 -53.727 1.00 27.81 395 PRO A C 1
ATOM 3169 O O . PRO A 1 395 ? 17.924 7.362 -52.694 1.00 27.81 395 PRO A O 1
ATOM 3172 N N . ARG A 1 396 ? 18.360 5.665 -54.124 1.00 28.69 396 ARG A N 1
ATOM 3173 C CA . ARG A 1 396 ? 19.562 5.062 -53.529 1.00 28.69 396 ARG A CA 1
ATOM 3174 C C . ARG A 1 396 ? 20.807 5.945 -53.688 1.00 28.69 396 ARG A C 1
ATOM 3176 O O . ARG A 1 396 ? 21.059 6.403 -54.795 1.00 28.69 396 ARG A O 1
ATOM 3183 N N . GLN A 1 397 ? 21.633 5.980 -52.643 1.00 26.52 397 GLN A N 1
ATOM 3184 C CA . GLN A 1 397 ? 23.114 5.961 -52.585 1.00 26.52 397 GLN A CA 1
ATOM 3185 C C . GLN A 1 397 ? 23.439 5.953 -51.069 1.00 26.52 397 GLN A C 1
ATOM 3187 O O . GLN A 1 397 ? 22.790 6.674 -50.330 1.00 26.52 397 GLN A O 1
ATOM 3192 N N . GLY A 1 398 ? 24.290 5.133 -50.452 1.00 22.89 398 GLY A N 1
ATOM 3193 C CA . GLY A 1 398 ? 25.406 4.332 -50.921 1.00 22.89 398 GLY A CA 1
ATOM 3194 C C . GLY A 1 398 ? 26.709 4.945 -50.414 1.00 22.89 398 GLY A C 1
ATOM 3195 O O . GLY A 1 398 ? 27.306 5.652 -51.204 1.00 22.89 398 GLY A O 1
ATOM 3196 N N . SER A 1 399 ? 27.122 4.677 -49.162 1.00 25.36 399 SER A N 1
ATOM 3197 C CA . SER A 1 399 ? 28.535 4.543 -48.734 1.00 25.36 399 SER A CA 1
ATOM 3198 C C . SER A 1 399 ? 28.708 4.534 -47.205 1.00 25.36 399 SER A C 1
ATOM 3200 O O . SER A 1 399 ? 28.282 5.455 -46.523 1.00 25.36 399 SER A O 1
ATOM 3202 N N . GLU A 1 400 ? 29.420 3.497 -46.758 1.00 25.02 400 GLU A N 1
ATOM 3203 C CA . GLU A 1 400 ? 30.468 3.496 -45.724 1.00 25.02 400 GLU A CA 1
ATOM 3204 C C . GLU A 1 400 ? 30.117 3.529 -44.225 1.00 25.02 400 GLU A C 1
ATOM 3206 O O . GLU A 1 400 ? 29.390 4.364 -43.702 1.00 25.02 400 GLU A O 1
ATOM 3211 N N . LYS A 1 401 ? 30.700 2.525 -43.555 1.00 34.66 401 LYS A N 1
ATOM 3212 C CA . LYS A 1 401 ? 30.772 2.308 -42.115 1.00 34.66 401 LYS A CA 1
ATOM 3213 C C . LYS A 1 401 ? 31.590 3.412 -41.442 1.00 34.66 401 LYS A C 1
ATOM 3215 O O . LYS A 1 401 ? 32.763 3.564 -41.767 1.00 34.66 401 LYS A O 1
ATOM 3220 N N . GLU A 1 402 ? 31.045 3.975 -40.372 1.00 27.95 402 GLU A N 1
ATOM 3221 C CA . GLU A 1 402 ? 31.819 4.413 -39.206 1.00 27.95 402 GLU A CA 1
ATOM 3222 C C . GLU A 1 402 ? 31.302 3.655 -37.974 1.00 27.95 402 GLU A C 1
ATOM 3224 O O . GLU A 1 402 ? 30.528 4.148 -37.162 1.00 27.95 402 GLU A O 1
ATOM 3229 N N . GLU A 1 403 ? 31.706 2.388 -37.856 1.00 38.41 403 GLU A N 1
ATOM 3230 C CA . GLU A 1 403 ? 31.688 1.680 -36.574 1.00 38.41 403 GLU A CA 1
ATOM 3231 C C . GLU A 1 403 ? 32.913 2.156 -35.783 1.00 38.41 403 GLU A C 1
ATOM 3233 O O . GLU A 1 403 ? 34.040 1.827 -36.153 1.00 38.41 403 GLU A O 1
ATOM 3238 N N . GLY A 1 404 ? 32.727 2.930 -34.710 1.00 31.34 404 GLY A N 1
ATOM 3239 C CA . GLY A 1 404 ? 33.869 3.256 -33.849 1.00 31.34 404 GLY A CA 1
ATOM 3240 C C . GLY A 1 404 ? 33.624 4.149 -32.637 1.00 31.34 404 GLY A C 1
ATOM 3241 O O . GLY A 1 404 ? 34.154 3.844 -31.573 1.00 31.34 404 GLY A O 1
ATOM 3242 N N . GLU A 1 405 ? 32.827 5.218 -32.733 1.00 31.70 405 GLU A N 1
ATOM 3243 C CA . GLU A 1 405 ? 32.807 6.239 -31.663 1.00 31.70 405 GLU A CA 1
ATOM 3244 C C . GLU A 1 405 ? 31.516 6.309 -30.827 1.00 31.70 405 GLU A C 1
ATOM 3246 O O . GLU A 1 405 ? 31.575 6.675 -29.648 1.00 31.70 405 GLU A O 1
ATOM 3251 N N . GLU A 1 406 ? 30.359 5.896 -31.358 1.00 36.12 406 GLU A N 1
ATOM 3252 C CA . GLU A 1 406 ? 29.090 5.929 -30.604 1.00 36.12 406 GLU A CA 1
ATOM 3253 C C . GLU A 1 406 ? 29.038 4.891 -29.472 1.00 36.12 406 GLU A C 1
ATOM 3255 O O . GLU A 1 406 ? 28.624 5.219 -28.357 1.00 36.12 406 GLU A O 1
ATOM 3260 N N . GLY A 1 407 ? 29.552 3.677 -29.705 1.00 30.77 407 GLY A N 1
ATOM 3261 C CA . GLY A 1 407 ? 29.618 2.621 -28.684 1.00 30.77 407 GLY A CA 1
ATOM 3262 C C . GLY A 1 407 ? 30.504 2.990 -27.485 1.00 30.77 407 GLY A C 1
ATOM 3263 O O . GLY A 1 407 ? 30.189 2.659 -26.343 1.00 30.77 407 GLY A O 1
ATOM 3264 N N . LEU A 1 408 ? 31.574 3.765 -27.705 1.00 32.41 408 LEU A N 1
ATOM 3265 C CA . LEU A 1 408 ? 32.483 4.208 -26.639 1.00 32.41 408 LEU A CA 1
ATOM 3266 C C . LEU A 1 408 ? 31.883 5.325 -25.768 1.00 32.41 408 LEU A C 1
ATOM 3268 O O . LEU A 1 408 ? 32.119 5.351 -24.557 1.00 32.41 408 LEU A O 1
ATOM 3272 N N . ARG A 1 409 ? 31.056 6.219 -26.333 1.00 39.16 409 ARG A N 1
ATOM 3273 C CA . ARG A 1 409 ? 30.299 7.216 -25.547 1.00 39.16 409 ARG A CA 1
ATOM 3274 C C . ARG A 1 409 ? 29.210 6.555 -24.697 1.00 39.16 409 ARG A C 1
ATOM 3276 O O . ARG A 1 409 ? 29.014 6.944 -23.545 1.00 39.16 409 ARG A O 1
ATOM 3283 N N . LEU A 1 410 ? 28.568 5.516 -25.231 1.00 43.06 410 LEU A N 1
ATOM 3284 C CA . LEU A 1 410 ? 27.569 4.693 -24.544 1.00 43.06 410 LEU A CA 1
ATOM 3285 C C . LEU A 1 410 ? 28.163 3.897 -23.376 1.00 43.06 410 LEU A C 1
ATOM 3287 O O . LEU A 1 410 ? 27.617 3.926 -22.273 1.00 43.06 410 LEU A O 1
ATOM 3291 N N . LEU A 1 411 ? 29.305 3.238 -23.590 1.00 36.09 411 LEU A N 1
ATOM 3292 C CA . LEU A 1 411 ? 30.037 2.521 -22.544 1.00 36.09 411 LEU A CA 1
ATOM 3293 C C . LEU A 1 411 ? 30.498 3.464 -21.431 1.00 36.09 411 LEU A C 1
ATOM 3295 O O . LEU A 1 411 ? 30.372 3.113 -20.263 1.00 36.09 411 LEU A O 1
ATOM 3299 N N . ASN A 1 412 ? 30.951 4.679 -21.751 1.00 41.03 412 ASN A N 1
ATOM 3300 C CA . ASN A 1 412 ? 31.325 5.670 -20.737 1.00 41.03 412 ASN A CA 1
ATOM 3301 C C . ASN A 1 412 ? 30.114 6.220 -19.959 1.00 41.03 412 ASN A C 1
ATOM 3303 O O . ASN A 1 412 ? 30.208 6.391 -18.744 1.00 41.03 412 ASN A O 1
ATOM 3307 N N . TYR A 1 413 ? 28.956 6.410 -20.604 1.00 42.84 413 TYR A N 1
ATOM 3308 C CA . TYR A 1 413 ? 27.705 6.786 -19.929 1.00 42.84 413 TYR A CA 1
ATOM 3309 C C . TYR A 1 413 ? 27.161 5.649 -19.045 1.00 42.84 413 TYR A C 1
ATOM 3311 O O . TYR A 1 413 ? 26.775 5.873 -17.903 1.00 42.84 413 TYR A O 1
ATOM 3319 N N . VAL A 1 414 ? 27.196 4.397 -19.512 1.00 40.75 414 VAL A N 1
ATOM 3320 C CA . VAL A 1 414 ? 26.757 3.231 -18.727 1.00 40.75 414 VAL A CA 1
ATOM 3321 C C . VAL A 1 414 ? 27.744 2.859 -17.623 1.00 40.75 414 VAL A C 1
ATOM 3323 O O . VAL A 1 414 ? 27.310 2.451 -16.549 1.00 40.75 414 VAL A O 1
ATOM 3326 N N . ASN A 1 415 ? 29.049 3.057 -17.818 1.00 35.44 415 ASN A N 1
ATOM 3327 C CA . ASN A 1 415 ? 30.042 2.918 -16.752 1.00 35.44 415 ASN A CA 1
ATOM 3328 C C . ASN A 1 415 ? 29.903 4.037 -15.705 1.00 35.44 415 ASN A C 1
ATOM 3330 O O . ASN A 1 415 ? 30.037 3.755 -14.517 1.00 35.44 415 ASN A O 1
ATOM 3334 N N . SER A 1 416 ? 29.504 5.251 -16.107 1.00 41.72 416 SER A N 1
ATOM 3335 C CA . SER A 1 416 ? 29.046 6.316 -15.197 1.00 41.72 416 SER A CA 1
ATOM 3336 C C . SER A 1 416 ? 27.769 5.937 -14.429 1.00 41.72 416 SER A C 1
ATOM 3338 O O . SER A 1 416 ? 27.606 6.343 -13.286 1.00 41.72 416 SER A O 1
ATOM 3340 N N . VAL A 1 417 ? 26.869 5.143 -15.018 1.00 42.78 417 VAL A N 1
ATOM 3341 C CA . VAL A 1 417 ? 25.643 4.652 -14.355 1.00 42.78 417 VAL A CA 1
ATOM 3342 C C . VAL A 1 417 ? 25.907 3.411 -13.480 1.00 42.78 417 VAL A C 1
ATOM 3344 O O . VAL A 1 417 ? 25.195 3.186 -12.502 1.00 42.78 417 VAL A O 1
ATOM 3347 N N . ARG A 1 418 ? 26.935 2.606 -13.790 1.00 35.28 418 ARG A N 1
ATOM 3348 C CA . ARG A 1 418 ? 27.365 1.432 -13.001 1.00 35.28 418 ARG A CA 1
ATOM 3349 C C . ARG A 1 418 ? 28.322 1.773 -11.858 1.00 35.28 418 ARG A C 1
ATOM 3351 O O . ARG A 1 418 ? 28.407 0.990 -10.915 1.00 35.28 418 ARG A O 1
ATOM 3358 N N . THR A 1 419 ? 29.037 2.896 -11.923 1.00 34.12 419 THR A N 1
ATOM 3359 C CA . THR A 1 419 ? 30.020 3.306 -10.911 1.00 34.12 419 THR A CA 1
ATOM 3360 C C . THR A 1 419 ? 29.872 4.802 -10.593 1.00 34.12 419 THR A C 1
ATOM 3362 O O . THR A 1 419 ? 30.085 5.638 -11.460 1.00 34.12 419 THR A O 1
ATOM 3365 N N . SER A 1 420 ? 29.554 5.134 -9.333 1.00 30.59 420 SER A N 1
ATOM 3366 C CA . SER A 1 420 ? 29.388 6.482 -8.728 1.00 30.59 420 SER A CA 1
ATOM 3367 C C . SER A 1 420 ? 28.063 7.219 -9.036 1.00 30.59 420 SER A C 1
ATOM 3369 O O . SER A 1 420 ? 27.616 7.265 -10.170 1.00 30.59 420 SER A O 1
ATOM 3371 N N . ASP A 1 421 ? 27.294 7.768 -8.086 1.00 39.88 421 ASP A N 1
ATOM 3372 C CA . ASP A 1 421 ? 27.633 8.548 -6.882 1.00 39.88 421 ASP A CA 1
ATOM 3373 C C . ASP A 1 421 ? 28.560 9.746 -7.183 1.00 39.88 421 ASP A C 1
ATOM 3375 O O . ASP A 1 421 ? 29.621 9.843 -6.574 1.00 39.88 421 ASP A O 1
ATOM 3379 N N . ARG A 1 422 ? 28.198 10.649 -8.120 1.00 28.88 422 ARG A N 1
ATOM 3380 C CA . ARG A 1 422 ? 28.563 12.095 -8.125 1.00 28.88 422 ARG A CA 1
ATOM 3381 C C . ARG A 1 422 ? 27.922 12.877 -9.296 1.00 28.88 422 ARG A C 1
ATOM 3383 O O . ARG A 1 422 ? 27.559 12.271 -10.299 1.00 28.88 422 ARG A O 1
ATOM 3390 N N . PRO A 1 423 ? 27.737 14.208 -9.157 1.00 27.09 423 PRO A N 1
ATOM 3391 C CA . PRO A 1 423 ? 26.890 15.016 -10.034 1.00 27.09 423 PRO A CA 1
ATOM 3392 C C . PRO A 1 423 ? 27.583 15.397 -11.350 1.00 27.09 423 PRO A C 1
ATOM 3394 O O . PRO A 1 423 ? 28.750 15.778 -11.362 1.00 27.09 423 PRO A O 1
ATOM 3397 N N . LEU A 1 424 ? 26.824 15.385 -12.449 1.00 28.72 424 LEU A N 1
ATOM 3398 C CA . LEU A 1 424 ? 27.172 16.086 -13.689 1.00 28.72 424 LEU A CA 1
ATOM 3399 C C . LEU A 1 424 ? 26.910 17.590 -13.504 1.00 28.72 424 LEU A C 1
ATOM 3401 O O . LEU A 1 424 ? 25.891 18.124 -13.936 1.00 28.72 424 LEU A O 1
ATOM 3405 N N . THR A 1 425 ? 27.827 18.272 -12.829 1.00 30.02 425 THR A N 1
ATOM 3406 C CA . THR A 1 425 ? 28.037 19.713 -12.998 1.00 30.02 425 THR A CA 1
ATOM 3407 C C . THR A 1 425 ? 29.361 19.879 -13.725 1.00 30.02 425 THR A C 1
ATOM 3409 O O . THR A 1 425 ? 30.393 19.559 -13.147 1.00 30.02 425 THR A O 1
ATOM 3412 N N . ASP A 1 426 ? 29.262 20.323 -14.981 1.00 27.97 426 ASP A N 1
ATOM 3413 C CA . ASP A 1 426 ? 30.305 20.744 -15.935 1.00 27.97 426 ASP A CA 1
ATOM 3414 C C . ASP A 1 426 ? 30.355 19.903 -17.217 1.00 27.97 426 ASP A C 1
ATOM 3416 O O . ASP A 1 426 ? 31.261 19.112 -17.459 1.00 27.97 426 ASP A O 1
ATOM 3420 N N . LEU A 1 427 ? 29.397 20.162 -18.112 1.00 24.64 427 LEU A N 1
ATOM 3421 C CA . LEU A 1 427 ? 29.745 20.310 -19.523 1.00 24.64 427 LEU A CA 1
ATOM 3422 C C . LEU A 1 427 ? 29.539 21.779 -19.885 1.00 24.64 427 LEU A C 1
ATOM 3424 O O . LEU A 1 427 ? 28.424 22.235 -20.139 1.00 24.64 427 LEU A O 1
ATOM 3428 N N . SER A 1 428 ? 30.635 22.530 -19.840 1.00 23.22 428 SER A N 1
ATOM 3429 C CA . SER A 1 428 ? 30.734 23.847 -20.443 1.00 23.22 428 SER A CA 1
ATOM 3430 C C . SER A 1 428 ? 30.584 23.728 -21.962 1.00 23.22 428 SER A C 1
ATOM 3432 O O . SER A 1 428 ? 31.069 22.796 -22.602 1.00 23.22 428 SER A O 1
ATOM 3434 N N . TYR A 1 429 ? 29.855 24.687 -22.522 1.00 25.25 429 TYR A N 1
ATOM 3435 C CA . TYR A 1 429 ? 29.595 24.865 -23.942 1.00 25.25 429 TYR A CA 1
ATOM 3436 C C . TYR A 1 429 ? 30.887 24.807 -24.771 1.00 25.25 429 TYR A C 1
ATOM 3438 O O . TYR A 1 429 ? 31.704 25.725 -24.721 1.00 25.25 429 TYR A O 1
ATOM 3446 N N . ALA A 1 430 ? 31.048 23.762 -25.582 1.00 23.61 430 ALA A N 1
ATOM 3447 C CA . ALA A 1 430 ? 31.968 23.780 -26.712 1.00 23.61 430 ALA A CA 1
ATOM 3448 C C . ALA A 1 430 ? 31.213 24.327 -27.930 1.00 23.61 430 ALA A C 1
ATOM 3450 O O . ALA A 1 430 ? 30.631 23.589 -28.722 1.00 23.61 430 ALA A O 1
ATOM 3451 N N . THR A 1 431 ? 31.181 25.651 -28.045 1.00 25.14 431 THR A N 1
ATOM 3452 C CA . THR A 1 431 ? 30.720 26.347 -29.245 1.00 25.14 431 THR A CA 1
ATOM 3453 C C . THR A 1 431 ? 31.806 26.218 -30.316 1.00 25.14 431 THR A C 1
ATOM 3455 O O . THR A 1 431 ? 32.788 26.956 -30.300 1.00 25.14 431 THR A O 1
ATOM 3458 N N . THR A 1 432 ? 31.664 25.297 -31.267 1.00 24.52 432 THR A N 1
ATOM 3459 C CA . THR A 1 432 ? 32.404 25.376 -32.536 1.00 24.52 432 THR A CA 1
ATOM 3460 C C . THR A 1 432 ? 31.788 26.484 -33.389 1.00 24.52 432 THR A C 1
ATOM 3462 O O . THR A 1 432 ? 30.820 26.249 -34.107 1.00 24.52 432 THR A O 1
ATOM 3465 N N . SER A 1 433 ? 32.326 27.706 -33.303 1.00 25.14 433 SER A N 1
ATOM 3466 C CA . SER A 1 433 ? 32.059 28.757 -34.292 1.00 25.14 433 SER A CA 1
ATOM 3467 C C . SER A 1 433 ? 33.182 28.800 -35.327 1.00 25.14 433 SER A C 1
ATOM 3469 O O . SER A 1 433 ? 34.337 29.070 -34.989 1.00 25.14 433 SER A O 1
ATOM 3471 N N . CYS A 1 434 ? 32.831 28.572 -36.592 1.00 25.02 434 CYS A N 1
ATOM 3472 C CA . CYS A 1 434 ? 33.642 28.955 -37.743 1.00 25.02 434 CYS A CA 1
ATOM 3473 C C . CYS A 1 434 ? 33.973 30.458 -37.682 1.00 25.02 434 CYS A C 1
ATOM 3475 O O . CYS A 1 434 ? 33.148 31.268 -37.262 1.00 25.02 434 CYS A O 1
ATOM 3477 N N . GLY A 1 435 ? 35.208 30.802 -38.047 1.00 21.61 435 GLY A N 1
ATOM 3478 C CA . GLY A 1 435 ? 35.801 32.108 -37.780 1.00 21.61 435 GLY A CA 1
ATOM 3479 C C . GLY A 1 435 ? 35.312 33.271 -38.643 1.00 21.61 435 GLY A C 1
ATOM 3480 O O . GLY A 1 435 ? 34.632 33.085 -39.647 1.00 21.61 435 GLY A O 1
ATOM 3481 N N . VAL A 1 436 ? 35.723 34.473 -38.222 1.00 24.58 436 VAL A N 1
ATOM 3482 C CA . VAL A 1 436 ? 36.434 35.546 -38.964 1.00 24.58 436 VAL A CA 1
ATOM 3483 C C . VAL A 1 436 ? 36.492 36.793 -38.035 1.00 24.58 436 VAL A C 1
ATOM 3485 O O . VAL A 1 436 ? 35.640 36.929 -37.159 1.00 24.58 436 VAL A O 1
ATOM 3488 N N . PRO A 1 437 ? 37.545 37.637 -38.104 1.00 27.61 437 PRO A N 1
ATOM 3489 C CA . PRO A 1 437 ? 38.159 38.277 -36.938 1.00 27.61 437 PRO A CA 1
ATOM 3490 C C . PRO A 1 437 ? 37.809 39.764 -36.763 1.00 27.61 437 PRO A C 1
ATOM 3492 O O . PRO A 1 437 ? 37.482 40.452 -37.727 1.00 27.61 437 PRO A O 1
ATOM 3495 N N . GLY A 1 438 ? 38.018 40.298 -35.552 1.00 23.23 438 GLY A N 1
ATOM 3496 C CA . GLY A 1 438 ? 38.159 41.745 -35.376 1.00 23.23 438 GLY A CA 1
ATOM 3497 C C . GLY A 1 438 ? 38.096 42.287 -33.943 1.00 23.23 438 GLY A C 1
ATOM 3498 O O . GLY A 1 438 ? 37.022 42.402 -33.376 1.00 23.23 438 GLY A O 1
ATOM 3499 N N . ILE A 1 439 ? 39.256 42.757 -33.466 1.00 25.66 439 ILE A N 1
ATOM 3500 C CA . ILE A 1 439 ? 39.450 43.972 -32.644 1.00 25.66 439 ILE A CA 1
ATOM 3501 C C . ILE A 1 439 ? 39.085 43.910 -31.138 1.00 25.66 439 ILE A C 1
ATOM 3503 O O . ILE A 1 439 ? 37.979 44.210 -30.715 1.00 25.66 439 ILE A O 1
ATOM 3507 N N . SER A 1 440 ? 40.116 43.609 -30.334 1.00 23.56 440 SER A N 1
ATOM 3508 C CA . SER A 1 440 ? 40.673 44.420 -29.224 1.00 23.56 440 SER A CA 1
ATOM 3509 C C . SER A 1 440 ? 39.739 45.280 -28.343 1.00 23.56 440 SER A C 1
ATOM 3511 O O . SER A 1 440 ? 39.259 46.313 -28.804 1.00 23.56 440 SER A O 1
ATOM 3513 N N . ARG A 1 441 ? 39.632 44.954 -27.040 1.00 25.72 441 ARG A N 1
ATOM 3514 C CA . ARG A 1 441 ? 40.201 45.724 -25.896 1.00 25.72 441 ARG A CA 1
ATOM 3515 C C . ARG A 1 441 ? 39.564 45.375 -24.535 1.00 25.72 441 ARG A C 1
ATOM 3517 O O . ARG A 1 441 ? 38.354 45.414 -24.374 1.00 25.72 441 ARG A O 1
ATOM 3524 N N . ASP A 1 442 ? 40.460 45.123 -23.581 1.00 25.55 442 ASP A N 1
ATOM 3525 C CA . ASP A 1 442 ? 40.530 45.636 -22.203 1.00 25.55 442 ASP A CA 1
ATOM 3526 C C . ASP A 1 442 ? 39.417 45.376 -21.159 1.00 25.55 442 ASP A C 1
ATOM 3528 O O . ASP A 1 442 ? 38.374 46.015 -21.091 1.00 25.55 442 ASP A O 1
ATOM 3532 N N . LEU A 1 443 ? 39.790 44.459 -20.257 1.00 24.66 443 LEU A N 1
ATOM 3533 C CA . LEU A 1 443 ? 39.695 44.455 -18.788 1.00 24.66 443 LEU A CA 1
ATOM 3534 C C . LEU A 1 443 ? 39.267 45.756 -18.073 1.00 24.66 443 LEU A C 1
ATOM 3536 O O . LEU A 1 443 ? 39.901 46.795 -18.237 1.00 24.66 443 LEU A O 1
ATOM 3540 N N . SER A 1 444 ? 38.328 45.631 -17.126 1.00 24.78 444 SER A N 1
ATOM 3541 C CA . SER A 1 444 ? 38.404 46.062 -15.699 1.00 24.78 444 SER A CA 1
ATOM 3542 C C . SER A 1 444 ? 36.987 46.006 -15.090 1.00 24.78 444 SER A C 1
ATOM 3544 O O . SER A 1 444 ? 36.035 46.498 -15.678 1.00 24.78 444 SER A O 1
ATOM 3546 N N . ALA A 1 445 ? 36.723 45.163 -14.087 1.00 24.98 445 ALA A N 1
ATOM 3547 C CA . ALA A 1 445 ? 36.954 45.371 -12.650 1.00 24.98 445 ALA A CA 1
ATOM 3548 C C . ALA A 1 445 ? 36.147 46.551 -12.073 1.00 24.98 445 ALA A C 1
ATOM 3550 O O . ALA A 1 445 ? 36.386 47.699 -12.428 1.00 24.98 445 ALA A O 1
ATOM 3551 N N . GLY A 1 446 ? 35.230 46.264 -11.143 1.00 24.03 446 GLY A N 1
ATOM 3552 C CA . GLY A 1 446 ? 34.543 47.299 -10.371 1.00 24.03 446 GLY A CA 1
ATOM 3553 C C . GLY A 1 446 ? 33.378 46.767 -9.546 1.00 24.03 446 GLY A C 1
ATOM 3554 O O . GLY A 1 446 ? 32.289 46.556 -10.066 1.00 24.03 446 GLY A O 1
ATOM 3555 N N . GLU A 1 447 ? 33.646 46.545 -8.263 1.00 24.69 447 GLU A N 1
ATOM 3556 C CA . GLU A 1 447 ?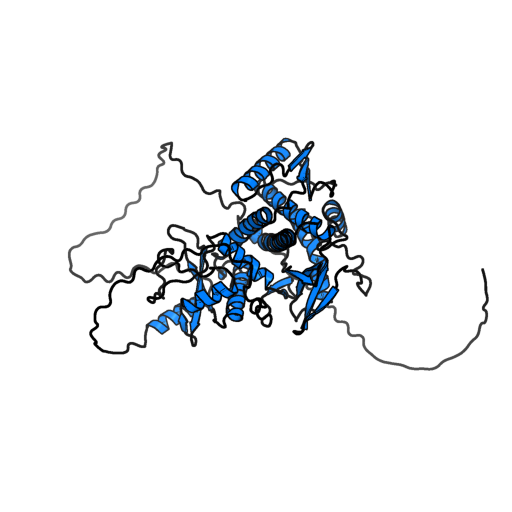 32.704 46.237 -7.186 1.00 24.69 447 GLU A CA 1
ATOM 3557 C C . GLU A 1 447 ? 31.574 47.276 -7.051 1.00 24.69 447 GLU A C 1
ATOM 3559 O O . GLU A 1 447 ? 31.749 48.451 -7.371 1.00 24.69 447 GLU A O 1
ATOM 3564 N N . GLY A 1 448 ? 30.432 46.864 -6.492 1.00 24.23 448 GLY A N 1
ATOM 3565 C CA . GLY A 1 448 ? 29.353 47.784 -6.130 1.00 24.23 448 GLY A CA 1
ATOM 3566 C C . GLY A 1 448 ? 28.233 47.115 -5.337 1.00 24.23 448 GLY A C 1
ATOM 3567 O O . GLY A 1 448 ? 27.350 46.471 -5.894 1.00 24.23 448 GLY A O 1
ATOM 3568 N N . THR A 1 449 ? 28.302 47.261 -4.021 1.00 22.97 449 THR A N 1
ATOM 3569 C CA . THR A 1 449 ? 27.392 46.749 -2.992 1.00 22.97 449 THR A CA 1
ATOM 3570 C C . THR A 1 449 ? 26.087 47.559 -2.877 1.00 22.97 449 THR A C 1
ATOM 3572 O O . THR A 1 449 ? 26.094 48.767 -3.078 1.00 22.97 449 THR A O 1
ATOM 3575 N N . LEU A 1 450 ? 25.034 46.882 -2.382 1.00 24.17 450 LEU A N 1
ATOM 3576 C CA . LEU A 1 450 ? 23.859 47.389 -1.634 1.00 24.17 450 LEU A CA 1
ATOM 3577 C C . LEU A 1 450 ? 22.811 48.250 -2.374 1.00 24.17 450 LEU A C 1
ATOM 3579 O O . LEU A 1 450 ? 23.073 49.381 -2.756 1.00 24.17 450 LEU A O 1
ATOM 3583 N N . THR A 1 451 ? 21.548 47.805 -2.396 1.00 24.33 451 THR A N 1
ATOM 3584 C CA . THR A 1 451 ? 20.483 48.268 -1.466 1.00 24.33 451 THR A CA 1
ATOM 3585 C C . THR A 1 451 ? 19.098 47.731 -1.855 1.00 24.33 451 THR A C 1
ATOM 3587 O O . THR A 1 451 ? 18.768 47.560 -3.025 1.00 24.33 451 THR A O 1
ATOM 3590 N N . GLU A 1 452 ? 18.299 47.447 -0.825 1.00 26.36 452 GLU A N 1
ATOM 3591 C CA . GLU A 1 452 ? 16.882 47.091 -0.884 1.00 26.36 452 GLU A CA 1
ATOM 3592 C C . GLU A 1 452 ? 16.025 48.206 -1.499 1.00 26.36 452 GLU A C 1
ATOM 3594 O O . GLU A 1 452 ? 16.178 49.380 -1.165 1.00 26.36 452 GLU A O 1
ATOM 3599 N N . ALA A 1 453 ? 15.030 47.819 -2.301 1.00 23.84 453 ALA A N 1
ATOM 3600 C CA . ALA A 1 453 ? 13.869 48.650 -2.593 1.00 23.84 453 ALA A CA 1
ATOM 3601 C C . ALA A 1 453 ? 12.595 47.795 -2.542 1.00 23.84 453 ALA A C 1
ATOM 3603 O O . ALA A 1 453 ? 12.396 46.875 -3.335 1.00 23.84 453 ALA A O 1
ATOM 3604 N N . ASN A 1 454 ? 11.738 48.124 -1.575 1.00 23.06 454 ASN A N 1
ATOM 3605 C CA . ASN A 1 454 ? 10.367 47.646 -1.443 1.00 23.06 454 ASN A CA 1
ATOM 3606 C C . ASN A 1 454 ? 9.492 48.171 -2.594 1.00 23.06 454 ASN A C 1
ATOM 3608 O O . ASN A 1 454 ? 9.417 49.382 -2.791 1.00 23.06 454 ASN A O 1
ATOM 3612 N N . ILE A 1 455 ? 8.734 47.285 -3.249 1.00 25.34 455 ILE A N 1
ATOM 3613 C CA . ILE A 1 455 ? 7.452 47.619 -3.892 1.00 25.34 455 ILE A CA 1
ATOM 3614 C C . ILE A 1 455 ? 6.450 46.498 -3.569 1.00 25.34 455 ILE A C 1
ATOM 3616 O O . ILE A 1 455 ? 6.767 45.327 -3.799 1.00 25.34 455 ILE A O 1
ATOM 3620 N N . PRO A 1 456 ? 5.254 46.824 -3.042 1.00 24.58 456 PRO A N 1
ATOM 3621 C CA . PRO A 1 456 ? 4.225 45.848 -2.742 1.00 24.58 456 PRO A CA 1
ATOM 3622 C C . PRO A 1 456 ? 3.277 45.602 -3.926 1.00 24.58 456 PRO A C 1
ATOM 3624 O O . PRO A 1 456 ? 2.953 46.490 -4.709 1.00 24.58 456 PRO A O 1
ATOM 3627 N N . ASP A 1 457 ? 2.752 44.382 -3.897 1.00 23.19 457 ASP A N 1
ATOM 3628 C CA . ASP A 1 457 ? 1.411 43.957 -4.290 1.00 23.19 457 ASP A CA 1
ATOM 3629 C C . ASP A 1 457 ? 1.081 43.420 -5.696 1.00 23.19 457 ASP A C 1
ATOM 3631 O O . ASP A 1 457 ? 1.362 43.977 -6.751 1.00 23.19 457 ASP A O 1
ATOM 3635 N N . GLN A 1 458 ? 0.325 42.319 -5.605 1.00 25.11 458 GLN A N 1
ATOM 3636 C CA . GLN A 1 458 ? -0.554 41.682 -6.583 1.00 25.11 458 GLN A CA 1
ATOM 3637 C C . GLN A 1 458 ? 0.057 40.989 -7.806 1.00 25.11 458 GLN A C 1
ATOM 3639 O O . GLN A 1 458 ? 0.170 41.542 -8.895 1.00 25.11 458 GLN A O 1
ATOM 3644 N N . LYS A 1 459 ? 0.168 39.659 -7.687 1.00 22.42 459 LYS A N 1
ATOM 3645 C CA . LYS A 1 459 ? -0.393 38.743 -8.692 1.00 22.42 459 LYS A CA 1
ATOM 3646 C C . LYS A 1 459 ? -0.787 37.412 -8.055 1.00 22.42 459 LYS A C 1
ATOM 3648 O O . LYS A 1 459 ? 0.031 36.711 -7.467 1.00 22.42 459 LYS A O 1
ATOM 3653 N N . ARG A 1 460 ? -2.074 37.073 -8.204 1.00 30.12 460 ARG A N 1
ATOM 3654 C CA . ARG A 1 460 ? -2.617 35.718 -8.043 1.00 30.12 460 ARG A CA 1
ATOM 3655 C C . ARG A 1 460 ? -1.700 34.733 -8.768 1.00 30.12 460 ARG A C 1
ATOM 3657 O O . ARG A 1 460 ? -1.584 34.787 -9.987 1.00 30.12 460 ARG A O 1
ATOM 3664 N N . SER A 1 461 ? -1.103 33.822 -8.018 1.00 22.28 461 SER A N 1
ATOM 3665 C CA . SER A 1 461 ? -0.485 32.613 -8.540 1.00 22.28 461 SER A CA 1
ATOM 3666 C C . SER A 1 461 ? -0.990 31.465 -7.687 1.00 22.28 461 SER A C 1
ATOM 3668 O O . SER A 1 461 ? -0.882 31.489 -6.461 1.00 22.28 461 SER A O 1
ATOM 3670 N N . SER A 1 462 ? -1.629 30.507 -8.350 1.00 26.05 462 SER A N 1
ATOM 3671 C CA . SER A 1 462 ? -2.033 29.214 -7.820 1.00 26.05 462 SER A CA 1
ATOM 3672 C C . SER A 1 462 ? -0.798 28.475 -7.307 1.00 26.05 462 SER A C 1
ATOM 3674 O O . SER A 1 462 ? -0.135 27.747 -8.045 1.00 26.05 462 SER A O 1
ATOM 3676 N N . SER A 1 463 ? -0.463 28.700 -6.042 1.00 21.47 463 SER A N 1
ATOM 3677 C CA . SER A 1 463 ? 0.617 28.015 -5.356 1.00 21.47 463 SER A CA 1
ATOM 3678 C C . SER A 1 463 ? 0.172 26.593 -5.024 1.00 21.47 463 SER A C 1
ATOM 3680 O O . SER A 1 463 ? -0.715 26.349 -4.206 1.00 21.47 463 SER A O 1
ATOM 3682 N N . ILE A 1 464 ? 0.804 25.638 -5.703 1.00 29.61 464 ILE A N 1
ATOM 3683 C CA . ILE A 1 464 ? 0.824 24.228 -5.319 1.00 29.61 464 ILE A CA 1
ATOM 3684 C C . ILE A 1 464 ? 1.207 24.164 -3.828 1.00 29.61 464 ILE A C 1
ATOM 3686 O O . ILE A 1 464 ? 2.217 24.767 -3.448 1.00 29.61 464 ILE A O 1
ATOM 3690 N N . PRO A 1 465 ? 0.437 23.478 -2.962 1.00 26.34 465 PRO A N 1
ATOM 3691 C CA . PRO A 1 465 ? 0.775 23.389 -1.552 1.00 26.34 465 PRO A CA 1
ATOM 3692 C C . PRO A 1 465 ? 2.140 22.728 -1.369 1.00 26.34 465 PRO A C 1
ATOM 3694 O O . PRO A 1 465 ? 2.394 21.637 -1.876 1.00 26.34 465 PRO A O 1
ATOM 3697 N N . SER A 1 466 ? 2.992 23.426 -0.625 1.00 24.70 466 SER A N 1
ATOM 3698 C CA . SER A 1 466 ? 4.303 23.003 -0.143 1.00 24.70 466 SER A CA 1
ATOM 3699 C C . SER A 1 466 ? 4.370 21.513 0.232 1.00 24.70 466 SER A C 1
ATOM 3701 O O . SER A 1 466 ? 3.585 21.023 1.047 1.00 24.70 466 SER A O 1
ATOM 3703 N N . LEU A 1 467 ? 5.379 20.834 -0.323 1.00 33.84 467 LEU A N 1
ATOM 3704 C CA . LEU A 1 467 ? 5.837 19.469 -0.034 1.00 33.84 467 LEU A CA 1
ATOM 3705 C C . LEU A 1 467 ? 6.299 19.239 1.427 1.00 33.84 467 LEU A C 1
ATOM 3707 O O . LEU A 1 467 ? 6.848 18.185 1.717 1.00 33.84 467 LEU A O 1
ATOM 3711 N N . ARG A 1 468 ? 6.061 20.168 2.365 1.00 27.77 468 ARG A N 1
ATOM 3712 C CA . ARG A 1 468 ? 6.562 20.110 3.757 1.00 27.77 468 ARG A CA 1
ATOM 3713 C C . ARG A 1 468 ? 6.120 18.897 4.582 1.00 27.77 468 ARG A C 1
ATOM 3715 O O . ARG A 1 468 ? 6.757 18.593 5.578 1.00 27.77 468 ARG A O 1
ATOM 3722 N N . ALA A 1 469 ? 5.080 18.173 4.172 1.00 31.12 469 ALA A N 1
ATOM 3723 C CA . ALA A 1 469 ? 4.712 16.896 4.802 1.00 31.12 469 ALA A CA 1
ATOM 3724 C C . ALA A 1 469 ? 5.703 15.751 4.477 1.00 31.12 469 ALA A C 1
ATOM 3726 O O . ALA A 1 469 ? 5.582 14.650 5.005 1.00 31.12 469 ALA A O 1
ATOM 3727 N N . TRP A 1 470 ? 6.622 15.997 3.539 1.00 37.00 470 TRP A N 1
ATOM 3728 C CA . TRP A 1 470 ? 7.655 15.094 3.028 1.00 37.00 470 TRP A CA 1
ATOM 3729 C C . TRP A 1 470 ? 9.041 15.752 3.129 1.00 37.00 470 TRP A C 1
ATOM 3731 O O . TRP A 1 470 ? 9.972 15.334 2.439 1.00 37.00 470 TRP A O 1
ATOM 3741 N N . ASP A 1 471 ? 9.183 16.772 3.993 1.00 27.30 471 ASP A N 1
ATOM 3742 C CA . ASP A 1 471 ? 10.508 17.177 4.452 1.00 27.30 471 ASP A CA 1
ATOM 3743 C C . ASP A 1 471 ? 11.182 15.941 5.040 1.00 27.30 471 ASP A C 1
ATOM 3745 O O . ASP A 1 471 ? 10.561 15.101 5.695 1.00 27.30 471 ASP A O 1
ATOM 3749 N N . SER A 1 472 ? 12.466 15.837 4.745 1.00 30.39 472 SER A N 1
ATOM 3750 C CA . SER A 1 472 ? 13.347 14.685 4.855 1.00 30.39 472 SER A CA 1
ATOM 3751 C C . SER A 1 472 ? 13.382 13.981 6.222 1.00 30.39 472 SER A C 1
ATOM 3753 O O . SER A 1 472 ? 14.093 12.999 6.361 1.00 30.39 472 SER A O 1
ATOM 3755 N N . SER A 1 473 ? 12.618 14.407 7.228 1.00 30.12 473 SER A N 1
ATOM 3756 C CA . SER A 1 473 ? 12.560 13.822 8.569 1.00 30.12 473 SER A CA 1
ATOM 3757 C C . SER A 1 473 ? 11.776 12.505 8.666 1.00 30.12 473 SER A C 1
ATOM 3759 O O . SER A 1 473 ? 12.096 11.701 9.537 1.00 30.12 473 SER A O 1
ATOM 3761 N N . THR A 1 474 ? 10.822 12.215 7.769 1.00 36.62 474 THR A N 1
ATOM 3762 C CA . THR A 1 474 ? 10.164 10.884 7.709 1.00 36.62 474 THR A CA 1
ATOM 3763 C C . THR A 1 474 ? 11.010 9.824 6.994 1.00 36.62 474 THR A C 1
ATOM 3765 O O . THR A 1 474 ? 10.761 8.630 7.151 1.00 36.62 474 THR A O 1
ATOM 3768 N N . PHE A 1 475 ? 12.048 10.236 6.255 1.00 36.31 475 PHE A N 1
ATOM 3769 C CA . PHE A 1 475 ? 13.016 9.330 5.625 1.00 36.31 475 PHE A CA 1
ATOM 3770 C C . P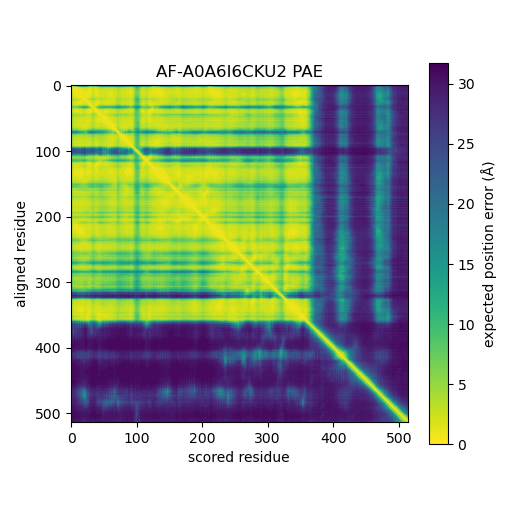HE A 1 475 ? 14.396 9.314 6.304 1.00 36.31 475 PHE A C 1
ATOM 3772 O O . PHE A 1 475 ? 15.074 8.294 6.193 1.00 36.31 475 PHE A O 1
ATOM 3779 N N . LEU A 1 476 ? 14.803 10.375 7.016 1.00 28.70 476 LEU A N 1
ATOM 3780 C CA . LEU A 1 476 ? 16.153 10.523 7.588 1.00 28.70 476 LEU A CA 1
ATOM 3781 C C . LEU A 1 476 ? 16.256 10.381 9.110 1.00 28.70 476 LEU A C 1
ATOM 3783 O O . LEU A 1 476 ? 17.327 10.628 9.637 1.00 28.70 476 LEU A O 1
ATOM 3787 N N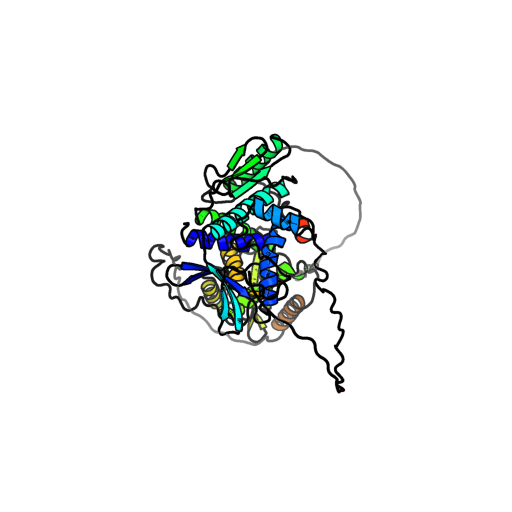 . ASN A 1 477 ? 15.227 9.922 9.827 1.00 30.36 477 ASN A N 1
ATOM 3788 C CA . ASN A 1 477 ? 15.396 9.529 11.233 1.00 30.36 477 ASN A CA 1
ATOM 3789 C C . ASN A 1 477 ? 14.832 8.132 11.504 1.00 30.36 477 ASN A C 1
ATOM 3791 O O . ASN A 1 477 ? 13.726 7.946 11.998 1.00 30.36 477 ASN A O 1
ATOM 3795 N N . SER A 1 478 ? 15.631 7.128 11.152 1.00 32.19 478 SER A N 1
ATOM 3796 C CA . SER A 1 478 ? 15.864 5.957 12.004 1.00 32.19 478 SER A CA 1
ATOM 3797 C C . SER A 1 478 ? 17.159 5.285 11.551 1.00 32.19 478 SER A C 1
ATOM 3799 O O . SER A 1 478 ? 17.163 4.200 10.967 1.00 32.19 478 SER A O 1
ATOM 3801 N N . GLU A 1 479 ? 18.287 5.930 11.850 1.00 30.02 479 GLU A N 1
ATOM 3802 C CA . GLU A 1 479 ? 19.484 5.175 12.228 1.00 30.02 479 GLU A CA 1
ATOM 3803 C C . GLU A 1 479 ? 19.146 4.387 13.501 1.00 30.02 479 GLU A C 1
ATOM 3805 O O . GLU A 1 479 ? 19.416 4.805 14.613 1.00 30.02 479 GLU A O 1
ATOM 3810 N N . ASP A 1 480 ? 18.416 3.289 13.320 1.00 32.03 480 ASP A N 1
ATOM 3811 C CA . ASP A 1 480 ? 18.105 2.298 14.353 1.00 32.03 480 ASP A CA 1
ATOM 3812 C C . ASP A 1 480 ? 17.808 0.921 13.723 1.00 32.03 480 ASP A C 1
ATOM 3814 O O . ASP A 1 480 ? 17.219 0.024 14.333 1.00 32.03 480 ASP A O 1
ATOM 3818 N N . SER A 1 481 ? 18.254 0.747 12.472 1.00 32.34 481 SER A N 1
ATOM 3819 C CA . SER A 1 481 ? 18.400 -0.544 11.794 1.00 32.34 481 SER A CA 1
ATOM 3820 C C . SER A 1 481 ? 19.845 -1.049 11.896 1.00 32.34 481 SER A C 1
ATOM 3822 O O . SER A 1 481 ? 20.385 -1.629 10.955 1.00 32.34 481 SER A O 1
ATOM 3824 N N . LEU A 1 482 ? 20.492 -0.827 13.041 1.00 30.39 482 LEU A N 1
ATOM 3825 C CA . LEU A 1 482 ? 21.703 -1.546 13.409 1.00 30.39 482 LEU A CA 1
ATOM 3826 C C . LEU A 1 482 ? 21.313 -2.697 14.343 1.00 30.39 482 LEU A C 1
ATOM 3828 O O . LEU A 1 482 ? 20.978 -2.493 15.504 1.00 30.39 482 LEU A O 1
ATOM 3832 N N . LYS A 1 483 ? 21.413 -3.909 13.785 1.00 35.09 483 LYS A N 1
ATOM 3833 C CA . LYS A 1 483 ? 21.570 -5.192 14.483 1.00 35.09 483 LYS A CA 1
ATOM 3834 C C . LYS A 1 483 ? 20.364 -5.698 15.290 1.00 35.09 483 LYS A C 1
ATOM 3836 O O . LYS A 1 483 ? 20.383 -5.711 16.514 1.00 35.09 483 LYS A O 1
ATOM 3841 N N . ASP A 1 484 ? 19.422 -6.341 14.598 1.00 35.38 484 ASP A N 1
ATOM 3842 C CA . ASP A 1 484 ? 18.713 -7.511 15.152 1.00 35.38 484 ASP A CA 1
ATOM 3843 C C . ASP A 1 484 ? 19.624 -8.767 15.050 1.00 35.38 484 ASP A C 1
ATOM 3845 O O . ASP A 1 484 ? 19.220 -9.820 14.561 1.00 35.38 484 ASP A O 1
ATOM 3849 N N . THR A 1 485 ? 20.890 -8.661 15.478 1.00 33.47 485 THR A N 1
ATOM 3850 C CA . THR A 1 485 ? 21.712 -9.832 15.822 1.00 33.47 485 THR A CA 1
ATOM 3851 C C . THR A 1 485 ? 21.553 -10.057 17.317 1.00 33.47 485 THR A C 1
ATOM 3853 O O . THR A 1 485 ? 22.306 -9.506 18.118 1.00 33.47 485 THR A O 1
ATOM 3856 N N . GLU A 1 486 ? 20.539 -10.830 17.697 1.00 36.50 486 GLU A N 1
ATOM 3857 C CA . GLU A 1 486 ? 20.529 -11.475 19.008 1.00 36.50 486 GLU A CA 1
ATOM 3858 C C . GLU A 1 486 ? 21.764 -12.392 19.076 1.00 36.50 486 GLU A C 1
ATOM 3860 O O . GLU A 1 486 ? 22.012 -13.188 18.169 1.00 36.50 486 GLU A O 1
ATOM 3865 N N . ASN A 1 487 ? 22.580 -12.188 20.113 1.00 28.23 487 ASN A N 1
ATOM 3866 C CA . ASN A 1 487 ? 23.818 -12.905 20.404 1.00 28.23 487 ASN A CA 1
ATOM 3867 C C . ASN A 1 487 ? 23.674 -14.422 20.210 1.00 28.23 487 ASN A C 1
ATOM 3869 O O . ASN A 1 487 ? 22.927 -15.082 20.930 1.00 28.23 487 ASN A O 1
ATOM 3873 N N . ILE A 1 488 ? 24.459 -14.972 19.286 1.00 30.48 488 ILE A N 1
ATOM 3874 C CA . ILE A 1 488 ? 24.758 -16.401 19.223 1.00 30.48 488 ILE A CA 1
ATOM 3875 C C . ILE A 1 488 ? 25.868 -16.654 20.248 1.00 30.48 488 ILE A C 1
ATOM 3877 O O . ILE A 1 488 ? 27.042 -16.425 19.965 1.00 30.48 488 ILE A O 1
ATOM 3881 N N . CYS A 1 489 ? 25.503 -17.108 21.446 1.00 27.31 489 CYS A N 1
ATOM 3882 C CA . CYS A 1 489 ? 26.430 -17.874 22.271 1.00 27.31 489 CYS A CA 1
ATOM 3883 C C . CYS A 1 489 ? 26.424 -19.308 21.737 1.00 27.31 489 CYS A C 1
ATOM 3885 O O . CYS A 1 489 ? 25.483 -20.067 21.963 1.00 27.31 489 CYS A O 1
ATOM 3887 N N . ASN A 1 490 ? 27.468 -19.638 20.978 1.00 30.61 490 ASN A N 1
ATOM 3888 C CA . ASN A 1 490 ? 27.879 -21.012 20.741 1.00 30.61 490 ASN A CA 1
ATOM 3889 C C . ASN A 1 490 ? 28.436 -21.564 22.058 1.00 30.61 490 ASN A C 1
ATOM 3891 O O . ASN A 1 490 ? 29.546 -21.206 22.437 1.00 30.61 490 ASN A O 1
ATOM 3895 N N . GLU A 1 491 ? 27.696 -22.443 22.722 1.00 28.30 491 GLU A N 1
ATOM 3896 C CA . GLU A 1 491 ? 28.306 -23.485 23.545 1.00 28.30 491 GLU A CA 1
ATOM 3897 C C . GLU A 1 491 ? 27.826 -24.835 23.006 1.00 28.30 491 GLU A C 1
ATOM 3899 O O . GLU A 1 491 ? 26.638 -25.165 23.027 1.00 28.30 491 GLU A O 1
ATOM 3904 N N . GLU A 1 492 ? 28.770 -25.573 22.425 1.00 27.11 492 GLU A N 1
ATOM 3905 C CA . GLU A 1 492 ? 28.629 -26.984 22.085 1.00 27.11 492 GLU A CA 1
ATOM 3906 C C . GLU A 1 492 ? 28.330 -27.797 23.353 1.00 27.11 492 GLU A C 1
ATOM 3908 O O . GLU A 1 492 ? 28.985 -27.590 24.375 1.00 27.11 492 GLU A O 1
ATOM 3913 N N . PRO A 1 493 ? 27.421 -28.784 23.317 1.00 29.86 493 PRO A N 1
ATOM 3914 C CA . PRO A 1 493 ? 27.399 -29.808 24.342 1.00 29.86 493 PRO A CA 1
ATOM 3915 C C . PRO A 1 493 ? 28.428 -30.884 23.977 1.00 29.86 493 PRO A C 1
ATOM 3917 O O . PRO A 1 493 ? 28.225 -31.666 23.041 1.00 29.86 493 PRO A O 1
ATOM 3920 N N . GLU A 1 494 ? 29.522 -30.947 24.736 1.00 28.22 494 GLU A N 1
ATOM 3921 C CA . GLU A 1 494 ? 30.410 -32.108 24.757 1.00 28.22 494 GLU A CA 1
ATOM 3922 C C . GLU A 1 494 ? 29.590 -33.384 25.017 1.00 28.22 494 GLU A C 1
ATOM 3924 O O . GLU A 1 494 ? 28.847 -33.511 25.993 1.00 28.22 494 GLU A O 1
ATOM 3929 N N . LYS A 1 495 ? 29.731 -34.363 24.121 1.00 31.17 495 LYS A N 1
ATOM 3930 C CA . LYS A 1 495 ? 29.295 -35.741 24.352 1.00 31.17 495 LYS A CA 1
ATOM 3931 C C . LYS A 1 495 ? 30.474 -36.559 24.854 1.00 31.17 495 LYS A C 1
ATOM 3933 O O . LYS A 1 495 ? 31.444 -36.696 24.119 1.00 31.17 495 LYS A O 1
ATOM 3938 N N . GLN A 1 496 ? 30.279 -37.203 26.005 1.00 27.61 496 GLN A N 1
ATOM 3939 C CA . GLN A 1 496 ? 30.716 -38.547 26.447 1.00 27.61 496 GLN A CA 1
ATOM 3940 C C . GLN A 1 496 ? 30.893 -38.485 27.978 1.00 27.61 496 GLN A C 1
ATOM 3942 O O . GLN A 1 496 ? 31.449 -37.530 28.488 1.00 27.61 496 GLN A O 1
ATOM 3947 N N . GLN A 1 497 ? 30.416 -39.416 28.806 1.00 27.06 497 GLN A N 1
ATOM 3948 C CA . GLN A 1 497 ? 30.553 -40.863 28.687 1.00 27.06 497 GLN A CA 1
ATOM 3949 C C . GLN A 1 497 ? 29.595 -41.578 29.662 1.00 27.06 497 GLN A C 1
ATOM 3951 O O . GLN A 1 497 ? 29.336 -41.113 30.768 1.00 27.06 497 GLN A O 1
ATOM 3956 N N . VAL A 1 498 ? 29.112 -42.750 29.249 1.00 34.75 498 VAL A N 1
ATOM 3957 C CA . VAL A 1 498 ? 28.389 -43.725 30.077 1.00 34.75 498 VAL A CA 1
ATOM 3958 C C . VAL A 1 498 ? 29.392 -44.623 30.809 1.00 34.75 498 VAL A C 1
ATOM 3960 O O . VAL A 1 498 ? 30.225 -45.235 30.149 1.00 34.75 498 VAL A O 1
ATOM 3963 N N . ARG A 1 499 ? 29.237 -44.776 32.131 1.00 27.17 499 ARG A N 1
ATOM 3964 C CA . ARG A 1 499 ? 29.525 -45.957 32.989 1.00 27.17 499 ARG A CA 1
ATOM 3965 C C . ARG A 1 499 ? 28.758 -45.706 34.300 1.00 27.17 499 ARG A C 1
ATOM 3967 O O . ARG A 1 499 ? 28.778 -44.585 34.777 1.00 27.17 499 ARG A O 1
ATOM 3974 N N . GLY A 1 500 ? 28.053 -46.612 34.962 1.00 24.89 500 GLY A N 1
ATOM 3975 C CA . GLY A 1 500 ? 27.898 -48.052 34.856 1.00 24.89 500 GLY A CA 1
ATOM 3976 C C . GLY A 1 500 ? 27.644 -48.586 36.274 1.00 24.89 500 GLY A C 1
ATOM 3977 O O . GLY A 1 500 ? 28.478 -48.370 37.143 1.00 24.89 500 GLY A O 1
ATOM 3978 N N . CYS A 1 501 ? 26.547 -49.332 36.442 1.00 26.30 501 CYS A N 1
ATOM 3979 C CA . CYS A 1 501 ? 26.266 -50.304 37.515 1.00 26.30 501 CYS A CA 1
ATOM 3980 C C . CYS A 1 501 ? 25.732 -49.844 38.901 1.00 26.30 501 CYS A C 1
ATOM 3982 O O . CYS A 1 501 ? 25.847 -48.677 39.260 1.00 26.30 501 CYS A O 1
ATOM 3984 N N . PRO A 1 502 ? 25.015 -50.757 39.603 1.00 46.66 502 PRO A N 1
ATOM 3985 C CA . PRO A 1 502 ? 23.711 -50.493 40.225 1.00 46.66 502 PRO A CA 1
ATOM 3986 C C . PRO A 1 502 ? 23.716 -50.715 41.750 1.00 46.66 502 PRO A C 1
ATOM 3988 O O . PRO A 1 502 ? 24.705 -51.199 42.274 1.00 46.66 502 PRO A O 1
ATOM 3991 N N . GLU A 1 503 ? 22.595 -50.452 42.439 1.00 28.08 503 GLU A N 1
ATOM 3992 C CA . GLU A 1 503 ? 21.977 -51.419 43.372 1.00 28.08 503 GLU A CA 1
ATOM 3993 C C . GLU A 1 503 ? 20.717 -50.881 44.084 1.00 28.08 503 GLU A C 1
ATOM 3995 O O . GLU A 1 503 ? 20.677 -49.797 44.651 1.00 28.08 503 GLU A O 1
ATOM 4000 N N . THR A 1 504 ? 19.669 -51.704 43.999 1.00 28.92 504 THR A N 1
ATOM 4001 C CA . THR A 1 504 ? 18.633 -52.027 44.996 1.00 28.92 504 THR A CA 1
ATOM 4002 C C . THR A 1 504 ? 18.366 -51.076 46.176 1.00 28.92 504 THR A C 1
ATOM 4004 O O . THR A 1 504 ? 19.178 -50.951 47.083 1.00 28.92 504 THR A O 1
ATOM 4007 N N . SER A 1 505 ? 17.104 -50.670 46.361 1.00 28.23 505 SER A N 1
ATOM 4008 C CA . SER A 1 505 ? 16.182 -51.362 47.290 1.00 28.23 505 SER A CA 1
ATOM 4009 C C . SER A 1 505 ? 14.851 -50.614 47.495 1.00 28.23 505 SER A C 1
ATOM 4011 O O . SER A 1 505 ? 14.800 -49.430 47.792 1.00 28.23 505 SER A O 1
ATOM 4013 N N . LYS A 1 506 ? 13.765 -51.374 47.296 1.00 30.45 506 LYS A N 1
ATOM 4014 C CA . LYS A 1 506 ? 12.498 -51.426 48.052 1.00 30.45 506 LYS A CA 1
ATOM 4015 C C . LYS A 1 506 ? 12.049 -50.152 48.796 1.00 30.45 506 LYS A C 1
ATOM 4017 O O . LYS A 1 506 ? 12.636 -49.824 49.809 1.00 30.45 506 LYS A O 1
ATOM 4022 N N . PHE A 1 507 ? 10.856 -49.644 48.468 1.00 31.20 507 PHE A N 1
ATOM 4023 C CA . PHE A 1 507 ? 9.694 -49.737 49.370 1.00 31.20 507 PHE A CA 1
ATOM 4024 C C . PHE A 1 507 ? 8.366 -49.577 48.607 1.00 31.20 507 PHE A C 1
ATOM 4026 O O . PHE A 1 507 ? 8.208 -48.733 47.730 1.00 31.20 507 PHE A O 1
ATOM 4033 N N . LYS A 1 508 ? 7.434 -50.475 48.940 1.00 33.62 508 LYS A N 1
ATOM 4034 C CA . LYS A 1 508 ? 6.035 -50.557 48.503 1.00 33.62 508 LYS A CA 1
ATOM 4035 C C . LYS A 1 508 ? 5.204 -49.447 49.160 1.00 33.62 508 LYS A C 1
ATOM 4037 O O . LYS A 1 508 ? 5.348 -49.272 50.363 1.00 33.62 508 LYS A O 1
ATOM 4042 N N . HIS A 1 509 ? 4.267 -48.830 48.436 1.00 29.34 509 HIS A N 1
ATOM 4043 C CA . HIS A 1 509 ? 2.813 -49.040 48.602 1.00 29.34 509 HIS A CA 1
ATOM 4044 C C . HIS A 1 509 ? 1.982 -48.015 47.799 1.00 29.34 509 HIS A C 1
ATOM 4046 O O . HIS A 1 509 ? 2.050 -46.815 48.026 1.00 29.34 509 HIS A O 1
ATOM 4052 N N . ILE A 1 510 ? 1.150 -48.535 46.895 1.00 36.19 510 ILE A N 1
ATOM 4053 C CA . ILE A 1 510 ? -0.173 -48.006 46.487 1.00 36.19 510 ILE A CA 1
ATOM 4054 C C . ILE A 1 510 ? -1.175 -48.699 47.481 1.00 36.19 510 ILE A C 1
ATOM 4056 O O . ILE A 1 510 ? -0.769 -49.756 47.997 1.00 36.19 510 ILE A O 1
ATOM 4060 N N . PRO A 1 511 ? -2.431 -48.252 47.772 1.00 44.28 511 PRO A N 1
ATOM 4061 C CA . PRO A 1 511 ? -3.309 -47.525 46.852 1.00 44.28 511 PRO A CA 1
ATOM 4062 C C . PRO A 1 511 ? -4.423 -46.577 47.385 1.00 44.28 511 PRO A C 1
ATOM 4064 O O . PRO A 1 511 ? -4.778 -46.551 48.556 1.00 44.28 511 PRO A O 1
ATOM 4067 N N . SER A 1 512 ? -5.035 -45.905 46.397 1.00 31.17 512 SER A N 1
ATOM 4068 C CA . SER A 1 512 ? -6.484 -45.700 46.167 1.00 31.17 512 SER A CA 1
ATOM 4069 C C . SER A 1 512 ? -7.309 -44.617 46.887 1.00 31.17 512 SER A C 1
ATOM 4071 O O . SER A 1 512 ? -7.395 -44.585 48.105 1.00 31.17 512 SER A O 1
ATOM 4073 N N . LEU A 1 513 ? -8.079 -43.920 46.029 1.00 37.12 513 LEU A N 1
ATOM 4074 C CA . LEU A 1 513 ? -9.490 -43.505 46.156 1.00 37.12 513 LEU A CA 1
ATOM 4075 C C . LEU A 1 513 ? -9.851 -42.438 47.205 1.00 37.12 513 LEU A C 1
ATOM 4077 O O . LEU A 1 513 ? -10.101 -42.752 48.363 1.00 37.12 513 LEU A O 1
ATOM 4081 N N . THR A 1 514 ? -10.080 -41.200 46.758 1.00 43.44 514 THR A N 1
ATOM 4082 C CA . THR A 1 514 ? -11.429 -40.624 46.534 1.00 43.44 514 THR A CA 1
ATOM 4083 C C . THR A 1 514 ? -11.332 -39.326 45.745 1.00 43.44 514 THR A C 1
ATOM 4085 O O . THR A 1 514 ? -10.299 -38.634 45.889 1.00 43.44 514 THR A O 1
#

Mean predicted aligned error: 16.0 Å

Foldseek 3Di:
DFDPLLVQLLLLLLQLLCVLLVQFHFQWDWDDDPPFIKTKAWAFLPDDPVLVVVNLQCNLVSLQCVLAVDDDPPPVVSLVLCVQFADCCDPSNPDQPDPPDPPSDDDQWDWDQDPVNIIMTMDTDDPRNVLRSLLSSVSSLLSLLCVVVVHAFDFDHDDSVWFNGKTAHPAQVVQVSSVVSSVVCLVPQFPPRDPDQWDDDGRMITGTPDSRDSRRSLSVSLSSLLVVLLVLLDDCLVDVSSVQLQVLLQLLLCLQQVWRFLGWDFFDFPPGPTTQKTWTFTADVRFTAGDAPVSQVSSCVLLVHNQWDFCVVGTDDDDPRDDVRGTTIGGSNDSVSSSSSSSVSSNQWHQYSLSHTDHHSPSRSPVPPDDPPDDPPPDDPPDPDDDDDDDDDDDDDDDDDDPDDPRVVRCVVSVPVVDDDDDPDDPDDPDPDDDDDDDDDDDDDDDDDDDDDDDDDDDDDPDDPDPVSPPCPSPPPDPPPPDPPDDDPDDDDDDDDDDDDDDDDDDDDDDDDD

pLDDT: mean 70.93, std 28.24, range [21.47, 98.38]

Radius of gyration: 30.21 Å; Cα contacts (8 Å, |Δi|>4): 647; chains: 1; bounding box: 61×101×104 Å

Solvent-accessible surface area (backbone atoms only — not comparable to full-atom values): 31715 Å² total; per-residue (Å²): 131,81,55,73,60,28,54,45,25,39,44,50,31,53,29,49,52,26,48,71,65,67,53,48,62,52,32,54,36,79,48,71,63,90,94,44,53,28,43,35,41,45,35,31,62,89,43,50,73,68,56,54,49,54,51,55,65,41,47,40,57,37,48,46,27,70,78,67,71,53,66,97,76,50,62,65,60,49,51,55,53,40,57,46,63,40,46,36,87,19,52,74,43,46,66,68,79,54,93,85,48,88,76,74,79,69,64,98,42,51,78,48,66,49,99,83,57,27,37,32,42,36,34,71,70,46,73,43,29,52,50,29,43,50,21,49,53,48,45,51,57,50,45,58,49,29,62,72,65,73,52,82,60,48,80,55,82,64,62,70,94,58,29,32,36,51,40,35,33,98,39,55,65,60,33,50,53,49,52,51,53,51,54,50,49,43,66,76,67,37,48,78,63,68,94,70,48,64,49,76,56,85,26,30,40,31,36,40,77,64,87,67,53,32,66,29,44,39,30,48,34,25,50,53,24,17,55,52,32,37,54,56,36,54,56,48,76,82,31,65,69,49,32,53,54,50,49,41,51,38,52,52,45,28,67,69,69,69,51,47,53,82,48,65,49,72,37,25,43,59,96,45,97,54,39,25,26,42,29,48,30,28,50,58,99,79,46,79,40,63,48,50,64,68,55,28,50,55,51,14,58,72,71,72,45,88,41,40,38,78,40,62,95,44,43,68,68,87,60,99,73,71,62,102,72,59,41,40,26,39,50,18,82,40,42,67,43,10,26,51,51,52,52,50,52,39,50,64,22,19,40,39,89,86,55,38,77,42,64,52,92,80,65,64,64,81,73,82,77,68,75,95,78,86,88,73,92,79,70,86,78,81,72,82,81,80,80,86,75,80,92,79,83,85,86,92,81,90,83,86,87,83,86,75,62,69,66,56,55,50,51,53,53,48,46,44,72,75,51,66,84,76,80,97,80,82,83,75,86,81,78,88,70,84,86,86,90,84,84,90,84,84,89,79,90,82,89,84,82,89,83,90,80,91,82,89,86,88,77,97,67,93,72,76,81,74,66,68,87,65,47,61,64,86,78,69,71,66,97,72,84,74,71,96,67,76,82,81,79,85,75,82,82,85,85,84,83,93,84,83,91,87,83,89,80,89,85,90,81,84,85,85,90,132

Nearest PDB structures (foldseek):
  6hnd-assembly1_B  TM=2.908E-01  e=2.367E+00  Candida albicans SC5314
  6hnv-assembly1_B  TM=2.850E-01  e=3.713E+00  Candida albicans

Secondary structure (DSSP, 8-state):
---HHHHHHHHHHHHHHHHHTTS-----EEEEETTEEEEEEEB-TT--HHHHHHHHHHHHHHHHHHHH---TT-HHHHHHHHHHHS-TTSTTS-----SSSSS----SSEEEE-TTS-EEEEEE--HHHHHHHHHHHHHHHHHHHHHHHT---B-----TTTEEEEEE-SSHHHHHHHHHHHHHHHHHH-SS--S--EEEETTEEEEES-TT-HHHHHHHHHHHHHHHHHHTTS-TTT-HHHHHHHHHHHHHHHHHH---EEEEEEE-BTT-SS--EEEEEEEETTEEEEPPHHHHHHHHHHHTS--EEE-TTTBSSPPS---TT--EEEETTSHHHHHHHHHHHHHH-EE-TTS-EE--TT---TTTT----SS-SS-------------------------SSHHHHHHHHHHHHHS-------------PPP-------------------------------GGGGSTHHHH-----S--------------------------------

Organism: Wolbachia pipientis (NCBI:txid955)